Protein AF-0000000075466698 (afdb_homodimer)

Structure (mmCIF, N/CA/C/O backbone):
data_AF-0000000075466698-model_v1
#
loop_
_entity.id
_entity.type
_entity.pdbx_description
1 polymer 'N-acetyltransferase domain-containing protein'
#
loop_
_atom_site.group_PDB
_atom_site.id
_atom_site.type_symbol
_atom_site.label_atom_id
_atom_site.label_alt_id
_atom_site.label_comp_id
_atom_site.label_asym_id
_atom_site.label_entity_id
_atom_site.label_seq_id
_atom_site.pdbx_PDB_ins_code
_atom_site.Cartn_x
_atom_site.Cartn_y
_atom_site.Cartn_z
_atom_site.occupancy
_atom_site.B_iso_or_equiv
_atom_site.auth_seq_id
_atom_site.auth_comp_id
_atom_site.auth_asym_id
_atom_site.auth_atom_id
_atom_site.pdbx_PDB_model_num
ATOM 1 N N . MET A 1 1 ? -52 -37.5 3 1 27.62 1 MET A N 1
ATOM 2 C CA . MET A 1 1 ? -51.688 -36.156 2.5 1 27.62 1 MET A CA 1
ATOM 3 C C . MET A 1 1 ? -50.188 -36 2.248 1 27.62 1 MET A C 1
ATOM 5 O O . MET A 1 1 ? -49.375 -36.219 3.148 1 27.62 1 MET A O 1
ATOM 9 N N . PRO A 1 2 ? -49.656 -36.094 1.039 1 24.75 2 PRO A N 1
ATOM 10 C CA . PRO A 1 2 ? -48.188 -36.125 0.781 1 24.75 2 PRO A CA 1
ATOM 11 C C . PRO A 1 2 ? -47.5 -34.812 1.144 1 24.75 2 PRO A C 1
ATOM 13 O O . PRO A 1 2 ? -48.125 -33.75 1.035 1 24.75 2 PRO A O 1
ATOM 16 N N . ALA A 1 3 ? -46.719 -34.844 2.221 1 29.7 3 ALA A N 1
ATOM 17 C CA . ALA A 1 3 ? -45.875 -33.719 2.605 1 29.7 3 ALA A CA 1
ATOM 18 C C . ALA A 1 3 ? -45.188 -33.094 1.387 1 29.7 3 ALA A C 1
ATOM 20 O O . ALA A 1 3 ? -44.531 -33.781 0.617 1 29.7 3 ALA A O 1
ATOM 21 N N . ARG A 1 4 ? -45.719 -31.984 0.893 1 31.55 4 ARG A N 1
ATOM 22 C CA . ARG A 1 4 ? -45.156 -31.156 -0.168 1 31.55 4 ARG A CA 1
ATOM 23 C C . ARG A 1 4 ? -43.656 -30.938 0.054 1 31.55 4 ARG A C 1
ATOM 25 O O . ARG A 1 4 ? -43.25 -30.438 1.105 1 31.55 4 ARG A O 1
ATOM 32 N N . THR A 1 5 ? -42.844 -31.656 -0.613 1 34.75 5 THR A N 1
ATOM 33 C CA . THR A 1 5 ? -41.375 -31.484 -0.668 1 34.75 5 THR A CA 1
ATOM 34 C C . THR A 1 5 ? -41.031 -30.016 -0.847 1 34.75 5 THR A C 1
ATOM 36 O O . THR A 1 5 ? -41.5 -29.359 -1.765 1 34.75 5 THR A O 1
ATOM 39 N N . THR A 1 6 ? -40.781 -29.281 0.218 1 36.53 6 THR A N 1
ATOM 40 C CA . THR A 1 6 ? -40.312 -27.906 0.229 1 36.53 6 THR A CA 1
ATOM 41 C C . THR A 1 6 ? -39.344 -27.656 -0.916 1 36.53 6 THR A C 1
ATOM 43 O O . THR A 1 6 ? -38.406 -28.438 -1.12 1 36.53 6 THR A O 1
ATOM 46 N N . PRO A 1 7 ? -39.656 -26.891 -1.957 1 37.06 7 PRO A N 1
ATOM 47 C CA . PRO A 1 7 ? -38.75 -26.516 -3.033 1 37.06 7 PRO A CA 1
ATOM 48 C C . PRO A 1 7 ? -37.344 -26.125 -2.52 1 37.06 7 PRO A C 1
ATOM 50 O O . PRO A 1 7 ? -37.219 -25.5 -1.465 1 37.06 7 PRO A O 1
ATOM 53 N N . ASN A 1 8 ? -36.406 -27.016 -2.652 1 37.88 8 ASN A N 1
ATOM 54 C CA . ASN A 1 8 ? -35 -26.719 -2.396 1 37.88 8 ASN A CA 1
ATOM 55 C C . ASN A 1 8 ? -34.625 -25.297 -2.77 1 37.88 8 ASN A C 1
ATOM 57 O O . ASN A 1 8 ? -34.844 -24.859 -3.906 1 37.88 8 ASN A O 1
ATOM 61 N N . ALA A 1 9 ? -34.688 -24.391 -2.008 1 48.5 9 ALA A N 1
ATOM 62 C CA . ALA A 1 9 ? -34.219 -23.031 -2.168 1 48.5 9 ALA A CA 1
ATOM 63 C C . ALA A 1 9 ? -33 -22.984 -3.123 1 48.5 9 ALA A C 1
ATOM 65 O O . ALA A 1 9 ? -31.922 -23.453 -2.787 1 48.5 9 ALA A O 1
ATOM 66 N N . HIS A 1 10 ? -33.094 -23.141 -4.461 1 55.94 10 HIS A N 1
ATOM 67 C CA . HIS A 1 10 ? -32.094 -23.297 -5.52 1 55.94 10 HIS A CA 1
ATOM 68 C C . HIS A 1 10 ? -31.016 -22.219 -5.438 1 55.94 10 HIS A C 1
ATOM 70 O O . HIS A 1 10 ? -31.328 -21.031 -5.391 1 55.94 10 HIS A O 1
ATOM 76 N N . SER A 1 11 ? -29.781 -22.5 -5.023 1 69.69 11 SER A N 1
ATOM 77 C CA . SER A 1 11 ? -28.594 -21.672 -5.09 1 69.69 11 SER A CA 1
ATOM 78 C C . SER A 1 11 ? -28.328 -21.203 -6.512 1 69.69 11 SER A C 1
ATOM 80 O O . SER A 1 11 ? -28.469 -21.969 -7.465 1 69.69 11 SER A O 1
ATOM 82 N N . SER A 1 12 ? -28.469 -19.891 -6.68 1 84.69 12 SER A N 1
ATOM 83 C CA . SER A 1 12 ? -28.156 -19.297 -7.973 1 84.69 12 SER A CA 1
ATOM 84 C C . SER A 1 12 ? -26.719 -18.797 -8.016 1 84.69 12 SER A C 1
ATOM 86 O O . SER A 1 12 ? -26.141 -18.453 -6.984 1 84.69 12 SER A O 1
ATOM 88 N N . SER A 1 13 ? -26.047 -19.109 -9.148 1 89.44 13 SER A N 1
ATOM 89 C CA . SER A 1 13 ? -24.688 -18.594 -9.344 1 89.44 13 SER A CA 1
ATOM 90 C C . SER A 1 13 ? -24.641 -17.562 -10.461 1 89.44 13 SER A C 1
ATOM 92 O O . SER A 1 13 ? -25.406 -17.656 -11.43 1 89.44 13 SER A O 1
ATOM 94 N N . VAL A 1 14 ? -23.875 -16.578 -10.258 1 91.19 14 VAL A N 1
ATOM 95 C CA . VAL A 1 14 ? -23.703 -15.531 -11.258 1 91.19 14 VAL A CA 1
ATOM 96 C C . VAL A 1 14 ? -22.219 -15.25 -11.469 1 91.19 14 VAL A C 1
ATOM 98 O O . VAL A 1 14 ? -21.422 -15.352 -10.539 1 91.19 14 VAL A O 1
ATOM 101 N N . ILE A 1 15 ? -21.906 -14.938 -12.758 1 96.25 15 ILE A N 1
ATOM 102 C CA . ILE A 1 15 ? -20.547 -14.539 -13.094 1 96.25 15 ILE A CA 1
ATOM 103 C C . ILE A 1 15 ? -20.516 -13.055 -13.438 1 96.25 15 ILE A C 1
ATOM 105 O O . ILE A 1 15 ? -21.406 -12.547 -14.125 1 96.25 15 ILE A O 1
ATOM 109 N N . MET A 1 16 ? -19.562 -12.398 -12.898 1 96.06 16 MET A N 1
ATOM 110 C CA . MET A 1 16 ? -19.328 -11 -13.242 1 96.06 16 MET A CA 1
ATOM 111 C C . MET A 1 16 ? -17.984 -10.828 -13.938 1 96.06 16 MET A C 1
ATOM 113 O O . MET A 1 16 ? -16.984 -11.422 -13.523 1 96.06 16 MET A O 1
ATOM 117 N N . GLN A 1 17 ? -18.016 -10.055 -15.016 1 96.88 17 GLN A N 1
ATOM 118 C CA . GLN A 1 17 ? -16.797 -9.688 -15.719 1 96.88 17 GLN A CA 1
ATOM 119 C C . GLN A 1 17 ? -16.328 -8.281 -15.328 1 96.88 17 GLN A C 1
ATOM 121 O O . GLN A 1 17 ? -17.141 -7.344 -15.32 1 96.88 17 GLN A O 1
ATOM 126 N N . HIS A 1 18 ? -15.062 -8.203 -14.898 1 96.06 18 HIS A N 1
ATOM 127 C CA . HIS A 1 18 ? -14.461 -6.93 -14.523 1 96.06 18 HIS A CA 1
ATOM 128 C C . HIS A 1 18 ? -13.336 -6.547 -15.484 1 96.06 18 HIS A C 1
ATOM 130 O O . HIS A 1 18 ? -12.289 -7.199 -15.508 1 96.06 18 HIS A O 1
ATOM 136 N N . ASP A 1 19 ? -13.453 -5.434 -16.156 1 95.31 19 ASP A N 1
ATOM 137 C CA . ASP A 1 19 ? -12.477 -5.047 -17.172 1 95.31 19 ASP A CA 1
ATOM 138 C C . ASP A 1 19 ? -11.391 -4.152 -16.578 1 95.31 19 ASP A C 1
ATOM 140 O O . ASP A 1 19 ? -10.492 -3.709 -17.281 1 95.31 19 ASP A O 1
ATOM 144 N N . SER A 1 20 ? -11.484 -3.838 -15.289 1 94.75 20 SER A N 1
ATOM 145 C CA . SER A 1 20 ? -10.445 -3.098 -14.578 1 94.75 20 SER A CA 1
ATOM 146 C C . SER A 1 20 ? -10.172 -3.703 -13.203 1 94.75 20 SER A C 1
ATOM 148 O O . SER A 1 20 ? -11.07 -4.285 -12.594 1 94.75 20 SER A O 1
ATOM 150 N N . ALA A 1 21 ? -8.922 -3.52 -12.773 1 96.19 21 ALA A N 1
ATOM 151 C CA . ALA A 1 21 ? -8.555 -3.996 -11.438 1 96.19 21 ALA A CA 1
ATOM 152 C C . ALA A 1 21 ? -9.398 -3.316 -10.367 1 96.19 21 ALA A C 1
ATOM 154 O O . ALA A 1 21 ? -9.766 -3.943 -9.367 1 96.19 21 ALA A O 1
ATOM 155 N N . SER A 1 22 ? -9.711 -2.062 -10.586 1 93.5 22 SER A N 1
ATOM 156 C CA . SER A 1 22 ? -10.508 -1.309 -9.625 1 93.5 22 SER A CA 1
ATOM 157 C C . SER A 1 22 ? -11.898 -1.919 -9.453 1 93.5 22 SER A C 1
ATOM 159 O O . SER A 1 22 ? -12.367 -2.104 -8.328 1 93.5 22 SER A O 1
ATOM 161 N N . ASP A 1 23 ? -12.516 -2.244 -10.57 1 91.88 23 ASP A N 1
ATOM 162 C CA . ASP A 1 23 ? -13.844 -2.854 -10.531 1 91.88 23 ASP A CA 1
ATOM 163 C C . ASP A 1 23 ? -13.789 -4.227 -9.867 1 91.88 23 ASP A C 1
ATOM 165 O O . ASP A 1 23 ? -14.688 -4.59 -9.102 1 91.88 23 ASP A O 1
ATOM 169 N N . PHE A 1 24 ? -12.82 -4.949 -10.172 1 96.31 24 PHE A N 1
ATOM 170 C CA . PHE A 1 24 ? -12.633 -6.277 -9.602 1 96.31 24 PHE A CA 1
ATOM 171 C C . PHE A 1 24 ? -12.453 -6.191 -8.086 1 96.31 24 PHE A C 1
ATOM 173 O O . PHE A 1 24 ? -13.156 -6.879 -7.336 1 96.31 24 PHE A O 1
ATOM 180 N N . LEU A 1 25 ? -11.578 -5.309 -7.621 1 95.44 25 LEU A N 1
ATOM 181 C CA . LEU A 1 25 ? -11.25 -5.191 -6.207 1 95.44 25 LEU A CA 1
ATOM 182 C C . LEU A 1 25 ? -12.422 -4.613 -5.422 1 95.44 25 LEU A C 1
ATOM 184 O O . LEU A 1 25 ? -12.586 -4.914 -4.238 1 95.44 25 LEU A O 1
ATOM 188 N N . ALA A 1 26 ? -13.266 -3.855 -6.07 1 91.56 26 ALA A N 1
ATOM 189 C CA . ALA A 1 26 ? -14.414 -3.24 -5.414 1 91.56 26 ALA A CA 1
ATOM 190 C C . ALA A 1 26 ? -15.352 -4.301 -4.84 1 91.56 26 ALA A C 1
ATOM 192 O O . ALA A 1 26 ? -16.047 -4.055 -3.848 1 91.56 26 ALA A O 1
ATOM 193 N N . VAL A 1 27 ? -15.297 -5.512 -5.402 1 93.31 27 VAL A N 1
ATOM 194 C CA . VAL A 1 27 ? -16.25 -6.508 -4.93 1 93.31 27 VAL A CA 1
ATOM 195 C C . VAL A 1 27 ? -15.508 -7.684 -4.301 1 93.31 27 VAL A C 1
ATOM 197 O O . VAL A 1 27 ? -16.047 -8.375 -3.432 1 93.31 27 VAL A O 1
ATOM 200 N N . ALA A 1 28 ? -14.32 -7.898 -4.703 1 96.69 28 ALA A N 1
ATOM 201 C CA . ALA A 1 28 ? -13.664 -9.141 -4.312 1 96.69 28 ALA A CA 1
ATOM 202 C C . ALA A 1 28 ? -12.703 -8.914 -3.15 1 96.69 28 ALA A C 1
ATOM 204 O O . ALA A 1 28 ? -12.289 -9.867 -2.48 1 96.69 28 ALA A O 1
ATOM 205 N N . TYR A 1 29 ? -12.305 -7.684 -2.873 1 96.06 29 TYR A N 1
ATOM 206 C CA . TYR A 1 29 ? -11.18 -7.391 -1.998 1 96.06 29 TYR A CA 1
ATOM 207 C C . TYR A 1 29 ? -11.422 -7.938 -0.596 1 96.06 29 TYR A C 1
ATOM 209 O O . TYR A 1 29 ? -10.539 -8.57 -0.01 1 96.06 29 TYR A O 1
ATOM 217 N N . PRO A 1 30 ? -12.617 -7.754 -0.013 1 94.31 30 PRO A N 1
ATOM 218 C CA . PRO A 1 30 ? -12.797 -8.234 1.358 1 94.31 30 PRO A CA 1
ATOM 219 C C . PRO A 1 30 ? -12.516 -9.734 1.497 1 94.31 30 PRO A C 1
ATOM 221 O O . PRO A 1 30 ? -11.844 -10.156 2.438 1 94.31 30 PRO A O 1
ATOM 224 N N . THR A 1 31 ? -13.008 -10.492 0.522 1 96.12 31 THR A N 1
ATOM 225 C CA . THR A 1 31 ? -12.766 -11.93 0.558 1 96.12 31 THR A CA 1
ATOM 226 C C . THR A 1 31 ? -11.297 -12.242 0.323 1 96.12 31 THR A C 1
ATOM 228 O O . THR A 1 31 ? -10.711 -13.078 1.021 1 96.12 31 THR A O 1
ATOM 231 N N . LEU A 1 32 ? -10.719 -11.602 -0.66 1 97.31 32 LEU A N 1
ATOM 232 C CA . LEU A 1 32 ? -9.32 -11.836 -0.971 1 97.31 32 LEU A CA 1
ATOM 233 C C . LEU A 1 32 ? -8.43 -11.508 0.229 1 97.31 32 LEU A C 1
ATOM 235 O O . LEU A 1 32 ? -7.484 -12.242 0.522 1 97.31 32 LEU A O 1
ATOM 239 N N . ARG A 1 33 ? -8.727 -10.477 0.911 1 95 33 ARG A N 1
ATOM 240 C CA . ARG A 1 33 ? -7.949 -10.047 2.07 1 95 33 ARG A CA 1
ATOM 241 C C . ARG A 1 33 ? -8.008 -11.086 3.184 1 95 33 ARG A C 1
ATOM 243 O O . ARG A 1 33 ? -7.012 -11.336 3.857 1 95 33 ARG A O 1
ATOM 250 N N . ARG A 1 34 ? -9.164 -11.68 3.393 1 94.25 34 ARG A N 1
ATOM 251 C CA . ARG A 1 34 ? -9.328 -12.703 4.426 1 94.25 34 ARG A CA 1
ATOM 252 C C . ARG A 1 34 ? -8.469 -13.922 4.129 1 94.25 34 ARG A C 1
ATOM 254 O O . ARG A 1 34 ? -8.109 -14.68 5.035 1 94.25 34 ARG A O 1
ATOM 261 N N . HIS A 1 35 ? -8.219 -14.117 2.842 1 95.44 35 HIS A N 1
ATOM 262 C CA . HIS A 1 35 ? -7.398 -15.227 2.379 1 95.44 35 HIS A CA 1
ATOM 263 C C . HIS A 1 35 ? -6.152 -14.727 1.655 1 95.44 35 HIS A C 1
ATOM 265 O O . HIS A 1 35 ? -5.785 -15.258 0.604 1 95.44 35 HIS A O 1
ATOM 271 N N . GLU A 1 36 ? -5.547 -13.758 2.219 1 95.81 36 GLU A N 1
ATOM 272 C CA . GLU A 1 36 ? -4.562 -12.961 1.493 1 95.81 36 GLU A CA 1
ATOM 273 C C . GLU A 1 36 ? -3.385 -13.82 1.038 1 95.81 36 GLU A C 1
ATOM 275 O O . GLU A 1 36 ? -2.83 -13.602 -0.041 1 95.81 36 GLU A O 1
ATOM 280 N N . ALA A 1 37 ? -2.969 -14.836 1.789 1 96.44 37 ALA A N 1
ATOM 281 C CA . ALA A 1 37 ? -1.857 -15.703 1.394 1 96.44 37 ALA A CA 1
ATOM 282 C C . ALA A 1 37 ? -2.215 -16.531 0.162 1 96.44 37 ALA A C 1
ATOM 284 O O . ALA A 1 37 ? -1.521 -16.469 -0.856 1 96.44 37 ALA A O 1
ATOM 285 N N . SER A 1 38 ? -3.332 -17.219 0.234 1 95.25 38 SER A N 1
ATOM 286 C CA . SER A 1 38 ? -3.701 -18.094 -0.867 1 95.25 38 SER A CA 1
ATOM 287 C C . SER A 1 38 ? -4.156 -17.297 -2.086 1 95.25 38 SER A C 1
ATOM 289 O O . SER A 1 38 ? -3.99 -17.75 -3.223 1 95.25 38 SER A O 1
ATOM 291 N N . SER A 1 39 ? -4.746 -16.094 -1.839 1 97.25 39 SER A N 1
ATOM 292 C CA . SER A 1 39 ? -5.266 -15.297 -2.947 1 97.25 39 SER A CA 1
ATOM 293 C C . SER A 1 39 ? -4.176 -14.414 -3.549 1 97.25 39 SER A C 1
ATOM 295 O O . SER A 1 39 ? -4.43 -13.664 -4.492 1 97.25 39 SER A O 1
ATOM 297 N N . ASN A 1 40 ? -2.963 -14.523 -3.029 1 97.5 40 ASN A N 1
ATOM 298 C CA . ASN A 1 40 ? -1.868 -13.641 -3.424 1 97.5 40 ASN A CA 1
ATOM 299 C C . ASN A 1 40 ? -1.677 -13.625 -4.938 1 97.5 40 ASN A C 1
ATOM 301 O O . ASN A 1 40 ? -1.404 -12.578 -5.523 1 97.5 40 ASN A O 1
ATOM 305 N N . ILE A 1 41 ? -1.896 -14.719 -5.605 1 96.38 41 ILE A N 1
ATOM 306 C CA . ILE A 1 41 ? -1.625 -14.883 -7.031 1 96.38 41 ILE A CA 1
ATOM 307 C C . ILE A 1 41 ? -2.578 -14.008 -7.84 1 96.38 41 ILE A C 1
ATOM 309 O O . ILE A 1 41 ? -2.219 -13.516 -8.914 1 96.38 41 ILE A O 1
ATOM 313 N N . VAL A 1 42 ? -3.742 -13.797 -7.355 1 97.81 42 VAL A N 1
ATOM 314 C CA . VAL A 1 42 ? -4.703 -12.961 -8.07 1 97.81 42 VAL A CA 1
ATOM 315 C C . VAL A 1 42 ? -4.688 -11.547 -7.504 1 97.81 42 VAL A C 1
ATOM 317 O O . VAL A 1 42 ? -4.746 -10.57 -8.258 1 97.81 42 VAL A O 1
ATOM 320 N N . LEU A 1 43 ? -4.559 -11.438 -6.195 1 97.75 43 LEU A N 1
ATOM 321 C CA . LEU A 1 43 ? -4.66 -10.156 -5.508 1 97.75 43 LEU A CA 1
ATOM 322 C C . LEU A 1 43 ? -3.473 -9.266 -5.855 1 97.75 43 LEU A C 1
ATOM 324 O O . LEU A 1 43 ? -3.646 -8.078 -6.137 1 97.75 43 LEU A O 1
ATOM 328 N N . ALA A 1 44 ? -2.32 -9.805 -5.805 1 97 44 ALA A N 1
ATOM 329 C CA . ALA A 1 44 ? -1.126 -9.008 -6.07 1 97 44 ALA A CA 1
ATOM 330 C C . ALA A 1 44 ? -1.151 -8.43 -7.484 1 97 44 ALA A C 1
ATOM 332 O O . ALA A 1 44 ? -0.78 -7.277 -7.699 1 97 44 ALA A O 1
ATOM 333 N N . HIS A 1 45 ? -1.605 -9.195 -8.461 1 96.31 45 HIS A N 1
ATOM 334 C CA . HIS A 1 45 ? -1.663 -8.742 -9.844 1 96.31 45 HIS A CA 1
ATOM 335 C C . HIS A 1 45 ? -2.705 -7.645 -10.023 1 96.31 45 HIS A C 1
ATOM 337 O O . HIS A 1 45 ? -2.535 -6.746 -10.852 1 96.31 45 HIS A O 1
ATOM 343 N N . ALA A 1 46 ? -3.752 -7.766 -9.273 1 97.19 46 ALA A N 1
ATOM 344 C CA . ALA A 1 46 ? -4.77 -6.719 -9.328 1 97.19 46 ALA A CA 1
ATOM 345 C C . ALA A 1 46 ? -4.27 -5.43 -8.688 1 97.19 46 ALA A C 1
ATOM 347 O O . ALA A 1 46 ? -4.43 -4.344 -9.25 1 97.19 46 ALA A O 1
ATOM 348 N N . LEU A 1 47 ? -3.594 -5.539 -7.57 1 95.62 47 LEU A N 1
ATOM 349 C CA . LEU A 1 47 ? -3.137 -4.367 -6.832 1 95.62 47 LEU A CA 1
ATOM 350 C C . LEU A 1 47 ? -2.088 -3.6 -7.625 1 95.62 47 LEU A C 1
ATOM 352 O O . LEU A 1 47 ? -2.027 -2.369 -7.555 1 95.62 47 LEU A O 1
ATOM 356 N N . LYS A 1 48 ? -1.363 -4.281 -8.383 1 93.19 48 LYS A N 1
ATOM 357 C CA . LYS A 1 48 ? -0.328 -3.635 -9.188 1 93.19 48 LYS A CA 1
ATOM 358 C C . LYS A 1 48 ? -0.942 -2.703 -10.227 1 93.19 48 LYS A C 1
ATOM 360 O O . LYS A 1 48 ? -0.243 -1.877 -10.82 1 93.19 48 LYS A O 1
ATOM 365 N N . ARG A 1 49 ? -2.229 -2.809 -10.422 1 93.69 49 ARG A N 1
ATOM 366 C CA . ARG A 1 49 ? -2.861 -2.102 -11.531 1 93.69 49 ARG A CA 1
ATOM 367 C C . ARG A 1 49 ? -3.771 -0.99 -11.023 1 93.69 49 ARG A C 1
ATOM 369 O O . ARG A 1 49 ? -4.574 -0.442 -11.781 1 93.69 49 ARG A O 1
ATOM 376 N N . VAL A 1 50 ? -3.689 -0.713 -9.766 1 93.88 50 VAL A N 1
ATOM 377 C CA . VAL A 1 50 ? -4.453 0.396 -9.211 1 93.88 50 VAL A CA 1
ATOM 378 C C . VAL A 1 50 ? -3.502 1.423 -8.602 1 93.88 50 VAL A C 1
ATOM 380 O O . VAL A 1 50 ? -2.307 1.159 -8.445 1 93.88 50 VAL A O 1
ATOM 383 N N . SER A 1 51 ? -4.043 2.598 -8.328 1 91.75 51 SER A N 1
ATOM 384 C CA . SER A 1 51 ? -3.236 3.633 -7.691 1 91.75 51 SER A CA 1
ATOM 385 C C . SER A 1 51 ? -2.869 3.246 -6.262 1 91.75 51 SER A C 1
ATOM 387 O O . SER A 1 51 ? -3.516 2.387 -5.66 1 91.75 51 SER A O 1
ATOM 389 N N . THR A 1 52 ? -1.812 3.875 -5.809 1 91.31 52 THR A N 1
ATOM 390 C CA . THR A 1 52 ? -1.402 3.654 -4.426 1 91.31 52 THR A CA 1
ATOM 391 C C . THR A 1 52 ? -2.523 4.027 -3.461 1 91.31 52 THR A C 1
ATOM 393 O O . THR A 1 52 ? -2.746 3.342 -2.461 1 91.31 52 THR A O 1
ATOM 396 N N . GLU A 1 53 ? -3.211 5.059 -3.758 1 88.88 53 GLU A N 1
ATOM 397 C CA . GLU A 1 53 ? -4.328 5.469 -2.912 1 88.88 53 GLU A CA 1
ATOM 398 C C . GLU A 1 53 ? -5.406 4.387 -2.863 1 88.88 53 GLU A C 1
ATOM 400 O O . GLU A 1 53 ? -5.953 4.098 -1.797 1 88.88 53 GLU A O 1
ATOM 405 N N . ALA A 1 54 ? -5.594 3.848 -3.98 1 89.69 54 ALA A N 1
ATOM 406 C CA . ALA A 1 54 ? -6.578 2.771 -4.027 1 89.69 54 ALA A CA 1
ATOM 407 C C . ALA A 1 54 ? -6.105 1.555 -3.242 1 89.69 54 ALA A C 1
ATOM 409 O O . ALA A 1 54 ? -6.883 0.941 -2.506 1 89.69 54 ALA A O 1
ATOM 410 N N . ALA A 1 55 ? -4.898 1.259 -3.406 1 91 55 ALA A N 1
ATOM 411 C CA . ALA A 1 55 ? -4.34 0.066 -2.771 1 91 55 ALA A CA 1
ATOM 412 C C . ALA A 1 55 ? -4.258 0.237 -1.258 1 91 55 ALA A C 1
ATOM 414 O O . ALA A 1 55 ? -4.504 -0.71 -0.506 1 91 55 ALA A O 1
ATOM 415 N N . LEU A 1 56 ? -3.961 1.451 -0.798 1 88.94 56 LEU A N 1
ATOM 416 C CA . LEU A 1 56 ? -3.732 1.688 0.624 1 88.94 56 LEU A CA 1
ATOM 417 C C . LEU A 1 56 ? -5.008 2.164 1.308 1 88.94 56 LEU A C 1
ATOM 419 O O . LEU A 1 56 ? -5.043 2.32 2.529 1 88.94 56 LEU A O 1
ATOM 423 N N . SER A 1 57 ? -6.059 2.492 0.576 1 85.5 57 SER A N 1
ATOM 424 C CA . SER A 1 57 ? -7.301 2.982 1.166 1 85.5 57 SER A CA 1
ATOM 425 C C . SER A 1 57 ? -8.516 2.354 0.495 1 85.5 57 SER A C 1
ATOM 427 O O . SER A 1 57 ? -8.977 1.287 0.909 1 85.5 57 SER A O 1
ATOM 429 N N . GLY A 1 58 ? -8.812 2.725 -0.669 1 71.88 58 GLY A N 1
ATOM 430 C CA . GLY A 1 58 ? -10.047 2.4 -1.365 1 71.88 58 GLY A CA 1
ATOM 431 C C . GLY A 1 58 ? -10.406 0.928 -1.292 1 71.88 58 GLY A C 1
ATOM 432 O O . GLY A 1 58 ? -11.492 0.571 -0.833 1 71.88 58 GLY A O 1
ATOM 433 N N . ALA A 1 59 ? -9.508 0.178 -1.596 1 78.88 59 ALA A N 1
ATOM 434 C CA . ALA A 1 59 ? -9.766 -1.26 -1.594 1 78.88 59 ALA A CA 1
ATOM 435 C C . ALA A 1 59 ? -9.805 -1.807 -0.17 1 78.88 59 ALA A C 1
ATOM 437 O O . ALA A 1 59 ? -10.695 -2.592 0.173 1 78.88 59 ALA A O 1
ATOM 438 N N . GLN A 1 60 ? -8.992 -1.268 0.615 1 82.75 60 GLN A N 1
ATOM 439 C CA . GLN A 1 60 ? -8.867 -1.769 1.979 1 82.75 60 GLN A CA 1
ATOM 440 C C . GLN A 1 60 ? -10.094 -1.392 2.816 1 82.75 60 GLN A C 1
ATOM 442 O O . GLN A 1 60 ? -10.43 -2.086 3.775 1 82.75 60 GLN A O 1
ATOM 447 N N . PHE A 1 61 ? -10.734 -0.326 2.363 1 87.25 61 PHE A N 1
ATOM 448 C CA . PHE A 1 61 ? -11.828 0.182 3.182 1 87.25 61 PHE A CA 1
ATOM 449 C C . PHE A 1 61 ? -13.148 -0.467 2.783 1 87.25 61 PHE A C 1
ATOM 451 O O . PHE A 1 61 ? -14.172 -0.254 3.438 1 87.25 61 PHE A O 1
ATOM 458 N N . THR A 1 62 ? -13.102 -1.367 1.802 1 89.75 62 THR A N 1
ATOM 459 C CA . THR A 1 62 ? -14.328 -2.01 1.341 1 89.75 62 THR A CA 1
ATOM 460 C C . THR A 1 62 ? -14.773 -3.092 2.318 1 89.75 62 THR A C 1
ATOM 462 O O . THR A 1 62 ? -13.992 -3.979 2.67 1 89.75 62 THR A O 1
ATOM 465 N N . SER A 1 63 ? -15.992 -2.98 2.773 1 88.12 63 SER A N 1
ATOM 466 C CA . SER A 1 63 ? -16.562 -3.965 3.684 1 88.12 63 SER A CA 1
ATOM 467 C C . SER A 1 63 ? -17.469 -4.945 2.938 1 88.12 63 SER A C 1
ATOM 469 O O . SER A 1 63 ? -17.781 -4.742 1.764 1 88.12 63 SER A O 1
ATOM 471 N N . ASP A 1 64 ? -17.859 -5.977 3.656 1 88.44 64 ASP A N 1
ATOM 472 C CA . ASP A 1 64 ? -18.812 -6.922 3.076 1 88.44 64 ASP A CA 1
ATOM 473 C C . ASP A 1 64 ? -20.141 -6.242 2.76 1 88.44 64 ASP A C 1
ATOM 475 O O . ASP A 1 64 ? -20.781 -6.57 1.766 1 88.44 64 ASP A O 1
ATOM 479 N N . ALA A 1 65 ? -20.469 -5.301 3.621 1 85.75 65 ALA A N 1
ATOM 480 C CA . ALA A 1 65 ? -21.719 -4.559 3.391 1 85.75 65 ALA A CA 1
ATOM 481 C C . ALA A 1 65 ? -21.625 -3.73 2.113 1 85.75 65 ALA A C 1
ATOM 483 O O . ALA A 1 65 ? -22.609 -3.613 1.375 1 85.75 65 ALA A O 1
ATOM 484 N N . ASP A 1 66 ? -20.484 -3.168 1.87 1 87.25 66 ASP A N 1
ATOM 485 C CA . ASP A 1 66 ? -20.281 -2.418 0.635 1 87.25 66 ASP A CA 1
ATOM 486 C C . ASP A 1 66 ? -20.422 -3.322 -0.587 1 87.25 66 ASP A C 1
ATOM 488 O O . ASP A 1 66 ? -20.984 -2.92 -1.601 1 87.25 66 ASP A O 1
ATOM 492 N N . VAL A 1 67 ? -19.891 -4.527 -0.476 1 89.12 67 VAL A N 1
ATOM 493 C CA . VAL A 1 67 ? -19.938 -5.492 -1.572 1 89.12 67 VAL A CA 1
ATOM 494 C C . VAL A 1 67 ? -21.391 -5.883 -1.855 1 89.12 67 VAL A C 1
ATOM 496 O O . VAL A 1 67 ? -21.812 -5.918 -3.014 1 89.12 67 VAL A O 1
ATOM 499 N N . ASP A 1 68 ? -22.094 -6.086 -0.801 1 87.31 68 ASP A N 1
ATOM 500 C CA . ASP A 1 68 ? -23.5 -6.449 -0.947 1 87.31 68 ASP A CA 1
ATOM 501 C C . ASP A 1 68 ? -24.266 -5.355 -1.677 1 87.31 68 ASP A C 1
ATOM 503 O O . ASP A 1 68 ? -25.047 -5.641 -2.59 1 87.31 68 ASP A O 1
ATOM 507 N N . ALA A 1 69 ? -24.016 -4.199 -1.233 1 82.88 69 ALA A N 1
ATOM 508 C CA . ALA A 1 69 ? -24.688 -3.064 -1.862 1 82.88 69 ALA A CA 1
ATOM 509 C C . ALA A 1 69 ? -24.297 -2.945 -3.334 1 82.88 69 ALA A C 1
ATOM 511 O O . ALA A 1 69 ? -25.141 -2.652 -4.184 1 82.88 69 ALA A O 1
ATOM 512 N N . CYS A 1 70 ? -23.078 -3.207 -3.604 1 82.75 70 CYS A N 1
ATOM 513 C CA . CYS A 1 70 ? -22.578 -3.135 -4.973 1 82.75 70 CYS A CA 1
ATOM 514 C C . CYS A 1 70 ? -23.219 -4.219 -5.84 1 82.75 70 CYS A C 1
ATOM 516 O O . CYS A 1 70 ? -23.641 -3.945 -6.961 1 82.75 70 CYS A O 1
ATOM 518 N N . LEU A 1 71 ? -23.266 -5.383 -5.309 1 84.31 71 LEU A N 1
ATOM 519 C CA . LEU A 1 71 ? -23.812 -6.516 -6.055 1 84.31 71 LEU A CA 1
ATOM 520 C C . LEU A 1 71 ? -25.297 -6.324 -6.332 1 84.31 71 LEU A C 1
ATOM 522 O O . LEU A 1 71 ? -25.797 -6.766 -7.367 1 84.31 71 LEU A O 1
ATOM 526 N N . GLU A 1 72 ? -25.938 -5.594 -5.414 1 79.38 72 GLU A N 1
ATOM 527 C CA . GLU A 1 72 ? -27.359 -5.316 -5.59 1 79.38 72 GLU A CA 1
ATOM 528 C C . GLU A 1 72 ? -27.594 -4.242 -6.656 1 79.38 72 GLU A C 1
ATOM 530 O O . GLU A 1 72 ? -28.625 -4.23 -7.32 1 79.38 72 GLU A O 1
ATOM 535 N N . ALA A 1 73 ? -26.578 -3.428 -6.789 1 76.38 73 ALA A N 1
ATOM 536 C CA . ALA A 1 73 ? -26.734 -2.273 -7.676 1 76.38 73 ALA A CA 1
ATOM 537 C C . ALA A 1 73 ? -26.125 -2.549 -9.047 1 76.38 73 ALA A C 1
ATOM 539 O O . ALA A 1 73 ? -26.188 -1.702 -9.938 1 76.38 73 ALA A O 1
ATOM 540 N N . VAL A 1 74 ? -25.531 -3.715 -9.227 1 74.81 74 VAL A N 1
ATOM 541 C CA . VAL A 1 74 ? -24.766 -3.984 -10.43 1 74.81 74 VAL A CA 1
ATOM 542 C C . VAL A 1 74 ? -25.703 -4.098 -11.633 1 74.81 74 VAL A C 1
ATOM 544 O O . VAL A 1 74 ? -26.781 -4.672 -11.531 1 74.81 74 VAL A O 1
ATOM 547 N N . ASP A 1 75 ? -25.172 -3.461 -12.602 1 70.5 75 ASP A N 1
ATOM 548 C CA . ASP A 1 75 ? -25.875 -3.48 -13.891 1 70.5 75 ASP A CA 1
ATOM 549 C C . ASP A 1 75 ? -25.938 -4.895 -14.461 1 70.5 75 ASP A C 1
ATOM 551 O O . ASP A 1 75 ? -24.969 -5.656 -14.344 1 70.5 75 ASP A O 1
ATOM 555 N N . ALA A 1 76 ? -26.984 -5.105 -15.164 1 70.5 76 ALA A N 1
ATOM 556 C CA . ALA A 1 76 ? -27.219 -6.395 -15.805 1 70.5 76 ALA A CA 1
ATOM 557 C C . ALA A 1 76 ? -26.109 -6.707 -16.812 1 70.5 76 ALA A C 1
ATOM 559 O O . ALA A 1 76 ? -25.781 -7.871 -17.047 1 70.5 76 ALA A O 1
ATOM 560 N N . SER A 1 77 ? -25.484 -5.625 -17.375 1 71.12 77 SER A N 1
ATOM 561 C CA . SER A 1 77 ? -24.469 -5.805 -18.406 1 71.12 77 SER A CA 1
ATOM 562 C C . SER A 1 77 ? -23.219 -6.48 -17.844 1 71.12 77 SER A C 1
ATOM 564 O O . SER A 1 77 ? -22.469 -7.117 -18.578 1 71.12 77 SER A O 1
ATOM 566 N N . SER A 1 78 ? -23.047 -6.324 -16.594 1 74.75 78 SER A N 1
ATOM 567 C CA . SER A 1 78 ? -21.891 -6.934 -15.969 1 74.75 78 SER A CA 1
ATOM 568 C C . SER A 1 78 ? -22.031 -8.453 -15.898 1 74.75 78 SER A C 1
ATOM 570 O O . SER A 1 78 ? -21.047 -9.156 -15.68 1 74.75 78 SER A O 1
ATOM 572 N N . PHE A 1 79 ? -23.109 -8.836 -16.281 1 85.81 79 PHE A N 1
ATOM 573 C CA . PHE A 1 79 ? -23.375 -10.266 -16.156 1 85.81 79 PHE A CA 1
ATOM 574 C C . PHE A 1 79 ? -23.328 -10.945 -17.516 1 85.81 79 PHE A C 1
ATOM 576 O O . PHE A 1 79 ? -23.25 -12.172 -17.594 1 85.81 79 PHE A O 1
ATOM 583 N N . ALA A 1 80 ? -23.297 -10.055 -18.562 1 90.94 80 ALA A N 1
ATOM 584 C CA . ALA A 1 80 ? -23.172 -10.602 -19.906 1 90.94 80 ALA A CA 1
ATOM 585 C C . ALA A 1 80 ? -21.719 -10.586 -20.375 1 90.94 80 ALA A C 1
ATOM 587 O O . ALA A 1 80 ? -21.062 -9.547 -20.312 1 90.94 80 ALA A O 1
ATOM 588 N N . PRO A 1 81 ? -21.281 -11.711 -20.828 1 95.25 81 PRO A N 1
ATOM 589 C CA . PRO A 1 81 ? -19.891 -11.742 -21.297 1 95.25 81 PRO A CA 1
ATOM 590 C C . PRO A 1 81 ? -19.656 -10.859 -22.516 1 95.25 81 PRO A C 1
ATOM 592 O O . PRO A 1 81 ? -20.562 -10.719 -23.359 1 95.25 81 PRO A O 1
ATOM 595 N N . HIS A 1 82 ? -18.531 -10.188 -22.562 1 95.12 82 HIS A N 1
ATOM 596 C CA . HIS A 1 82 ? -18.125 -9.414 -23.734 1 95.12 82 HIS A CA 1
ATOM 597 C C . HIS A 1 82 ? -16.641 -9.586 -24.016 1 95.12 82 HIS A C 1
ATOM 599 O O . HIS A 1 82 ? -15.859 -9.891 -23.109 1 95.12 82 HIS A O 1
ATOM 605 N N . ARG A 1 83 ? -16.359 -9.391 -25.203 1 95.38 83 ARG A N 1
ATOM 606 C CA . ARG A 1 83 ? -14.969 -9.547 -25.625 1 95.38 83 ARG A CA 1
ATOM 607 C C . ARG A 1 83 ? -14.109 -8.398 -25.109 1 95.38 83 ARG A C 1
ATOM 609 O O . ARG A 1 83 ? -14.555 -7.246 -25.094 1 95.38 83 ARG A O 1
ATOM 616 N N . THR A 1 84 ? -12.922 -8.734 -24.688 1 91.38 84 THR A N 1
ATOM 617 C CA . THR A 1 84 ? -11.969 -7.723 -24.234 1 91.38 84 THR A CA 1
ATOM 618 C C . THR A 1 84 ? -10.547 -8.109 -24.609 1 91.38 84 THR A C 1
ATOM 620 O O . THR A 1 84 ? -10.219 -9.297 -24.703 1 91.38 84 THR A O 1
ATOM 623 N N . SER A 1 85 ? -9.68 -7.145 -24.906 1 89.38 85 SER A N 1
ATOM 624 C CA . SER A 1 85 ? -8.281 -7.398 -25.266 1 89.38 85 SER A CA 1
ATOM 625 C C . SER A 1 85 ? -7.352 -7.082 -24.094 1 89.38 85 SER A C 1
ATOM 627 O O . SER A 1 85 ? -6.184 -7.473 -24.109 1 89.38 85 SER A O 1
ATOM 629 N N . GLY A 1 86 ? -7.812 -6.445 -23.094 1 92.25 86 GLY A N 1
ATOM 630 C CA . GLY A 1 86 ? -7 -6.098 -21.938 1 92.25 86 GLY A CA 1
ATOM 631 C C . GLY A 1 86 ? -7.152 -7.066 -20.781 1 92.25 86 GLY A C 1
ATOM 632 O O . GLY A 1 86 ? -7.797 -8.109 -20.922 1 92.25 86 GLY A O 1
ATOM 633 N N . ALA A 1 87 ? -6.422 -6.789 -19.734 1 96.19 87 ALA A N 1
ATOM 634 C CA . ALA A 1 87 ? -6.551 -7.59 -18.516 1 96.19 87 ALA A CA 1
ATOM 635 C C . ALA A 1 87 ? -7.977 -7.531 -17.969 1 96.19 87 ALA A C 1
ATOM 637 O O . ALA A 1 87 ? -8.617 -6.48 -18 1 96.19 87 ALA A O 1
ATOM 638 N N . PHE A 1 88 ? -8.461 -8.609 -17.516 1 97.69 88 PHE A N 1
ATOM 639 C CA . PHE A 1 88 ? -9.766 -8.633 -16.891 1 97.69 88 PHE A CA 1
ATOM 640 C C . PHE A 1 88 ? -9.852 -9.758 -15.859 1 97.69 88 PHE A C 1
ATOM 642 O O . PHE A 1 88 ? -8.938 -10.578 -15.758 1 97.69 88 PHE A O 1
ATOM 649 N N . TRP A 1 89 ? -10.898 -9.766 -15.062 1 98.12 89 TRP A N 1
ATOM 650 C CA . TRP A 1 89 ? -11.172 -10.758 -14.031 1 98.12 89 TRP A CA 1
ATOM 651 C C . TRP A 1 89 ? -12.617 -11.242 -14.109 1 98.12 89 TRP A C 1
ATOM 653 O O . TRP A 1 89 ? -13.516 -10.477 -14.477 1 98.12 89 TRP A O 1
ATOM 663 N N . LEU A 1 90 ? -12.797 -12.469 -13.828 1 98.31 90 LEU A N 1
ATOM 664 C CA . LEU A 1 90 ? -14.125 -13.031 -13.617 1 98.31 90 LEU A CA 1
ATOM 665 C C . LEU A 1 90 ? -14.312 -13.469 -12.172 1 98.31 90 LEU A C 1
ATOM 667 O O . LEU A 1 90 ? -13.414 -14.07 -11.578 1 98.31 90 LEU A O 1
ATOM 671 N N . THR A 1 91 ? -15.445 -13.07 -11.633 1 97.69 91 THR A N 1
ATOM 672 C CA . THR A 1 91 ? -15.82 -13.539 -10.305 1 97.69 91 THR A CA 1
ATOM 673 C C . THR A 1 91 ? -17.109 -14.344 -10.359 1 97.69 91 THR A C 1
ATOM 675 O O . THR A 1 91 ? -18.094 -13.906 -10.969 1 97.69 91 THR A O 1
ATOM 678 N N . LEU A 1 92 ? -17.062 -15.508 -9.805 1 97 92 LEU A N 1
ATOM 679 C CA . LEU A 1 92 ? -18.266 -16.328 -9.688 1 97 92 LEU A CA 1
ATOM 680 C C . LEU A 1 92 ? -18.828 -16.281 -8.266 1 97 92 LEU A C 1
ATOM 682 O O . LEU A 1 92 ? -18.109 -16.594 -7.305 1 97 92 LEU A O 1
ATOM 686 N N . TRP A 1 93 ? -20.062 -15.883 -8.227 1 94.69 93 TRP A N 1
ATOM 687 C CA . TRP A 1 93 ? -20.734 -15.711 -6.945 1 94.69 93 TRP A CA 1
ATOM 688 C C . TRP A 1 93 ? -21.906 -16.672 -6.812 1 94.69 93 TRP A C 1
ATOM 690 O O . TRP A 1 93 ? -22.625 -16.938 -7.785 1 94.69 93 TRP A O 1
ATOM 700 N N . SER A 1 94 ? -22.109 -17.188 -5.613 1 91.75 94 SER A N 1
ATOM 701 C CA . SER A 1 94 ? -23.297 -17.969 -5.309 1 91.75 94 SER A CA 1
ATOM 702 C C . SER A 1 94 ? -24.156 -17.281 -4.254 1 91.75 94 SER A C 1
ATOM 704 O O . SER A 1 94 ? -23.641 -16.562 -3.396 1 91.75 94 SER A O 1
ATOM 706 N N . SER A 1 95 ? -25.453 -17.344 -4.43 1 87.56 95 SER A N 1
ATOM 707 C CA . SER A 1 95 ? -26.375 -16.766 -3.459 1 87.56 95 SER A CA 1
ATOM 708 C C . SER A 1 95 ? -27.516 -17.734 -3.129 1 87.56 95 SER A C 1
ATOM 710 O O . SER A 1 95 ? -27.938 -18.516 -3.984 1 87.56 95 SER A O 1
ATOM 712 N N . SER A 1 96 ? -27.781 -17.812 -1.804 1 83.88 96 SER A N 1
ATOM 713 C CA . SER A 1 96 ? -28.969 -18.5 -1.311 1 83.88 96 SER A CA 1
ATOM 714 C C . SER A 1 96 ? -29.953 -17.531 -0.688 1 83.88 96 SER A C 1
ATOM 716 O O . SER A 1 96 ? -29.562 -16.453 -0.216 1 83.88 96 SER A O 1
ATOM 718 N N . PRO A 1 97 ? -31.266 -17.844 -0.813 1 79.81 97 PRO A N 1
ATOM 719 C CA . PRO A 1 97 ? -32.25 -16.922 -0.24 1 79.81 97 PRO A CA 1
ATOM 720 C C . PRO A 1 97 ? -31.938 -16.562 1.212 1 79.81 97 PRO A C 1
ATOM 722 O O . PRO A 1 97 ? -31.703 -17.438 2.035 1 79.81 97 PRO A O 1
ATOM 725 N N . GLY A 1 98 ? -31.844 -15.289 1.457 1 78.25 98 GLY A N 1
ATOM 726 C CA . GLY A 1 98 ? -31.672 -14.781 2.809 1 78.25 98 GLY A CA 1
ATOM 727 C C . GLY A 1 98 ? -30.219 -14.703 3.23 1 78.25 98 GLY A C 1
ATOM 728 O O . GLY A 1 98 ? -29.906 -14.266 4.34 1 78.25 98 GLY A O 1
ATOM 729 N N . CYS A 1 99 ? -29.328 -15.18 2.324 1 82 99 CYS A N 1
ATOM 730 C CA . CYS A 1 99 ? -27.906 -15.164 2.688 1 82 99 CYS A CA 1
ATOM 731 C C . CYS A 1 99 ? -27.141 -14.188 1.807 1 82 99 CYS A C 1
ATOM 733 O O . CYS A 1 99 ? -27.562 -13.875 0.693 1 82 99 CYS A O 1
ATOM 735 N N . GLN A 1 100 ? -26.078 -13.711 2.281 1 86.62 100 GLN A N 1
ATOM 736 C CA . GLN A 1 100 ? -25.172 -12.852 1.519 1 86.62 100 GLN A CA 1
ATOM 737 C C . GLN A 1 100 ? -24.438 -13.656 0.449 1 86.62 100 GLN A C 1
ATOM 739 O O . GLN A 1 100 ? -24.078 -14.812 0.666 1 86.62 100 GLN A O 1
ATOM 744 N N . PRO A 1 101 ? -24.281 -13.008 -0.666 1 90.06 101 PRO A N 1
ATOM 745 C CA . PRO A 1 101 ? -23.531 -13.695 -1.723 1 90.06 101 PRO A CA 1
ATOM 746 C C . PRO A 1 101 ? -22.125 -14.086 -1.287 1 90.06 101 PRO A C 1
ATOM 748 O O . PRO A 1 101 ? -21.5 -13.375 -0.491 1 90.06 101 PRO A O 1
ATOM 751 N N . THR A 1 102 ? -21.734 -15.195 -1.834 1 92.81 102 THR A N 1
ATOM 752 C CA . THR A 1 102 ? -20.406 -15.711 -1.51 1 92.81 102 THR A CA 1
ATOM 753 C C . THR A 1 102 ? -19.547 -15.805 -2.764 1 92.81 102 THR A C 1
ATOM 755 O O . THR A 1 102 ? -20 -16.297 -3.801 1 92.81 102 THR A O 1
ATOM 758 N N . LEU A 1 103 ? -18.344 -15.305 -2.695 1 96.25 103 LEU A N 1
ATOM 759 C CA . LEU A 1 103 ? -17.391 -15.438 -3.787 1 96.25 103 LEU A CA 1
ATOM 760 C C . LEU A 1 103 ? -16.828 -16.859 -3.84 1 96.25 103 LEU A C 1
ATOM 762 O O . LEU A 1 103 ? -16.156 -17.297 -2.904 1 96.25 103 LEU A O 1
ATOM 766 N N . ASP A 1 104 ? -17.047 -17.5 -4.953 1 95.69 104 ASP A N 1
ATOM 767 C CA . ASP A 1 104 ? -16.688 -18.906 -5.051 1 95.69 104 ASP A CA 1
ATOM 768 C C . ASP A 1 104 ? -15.352 -19.078 -5.766 1 95.69 104 ASP A C 1
ATOM 770 O O . ASP A 1 104 ? -14.508 -19.859 -5.328 1 95.69 104 ASP A O 1
ATOM 774 N N . ILE A 1 105 ? -15.258 -18.406 -6.906 1 97.25 105 ILE A N 1
ATOM 775 C CA . ILE A 1 105 ? -14.062 -18.594 -7.734 1 97.25 105 ILE A CA 1
ATOM 776 C C . ILE A 1 105 ? -13.68 -17.266 -8.383 1 97.25 105 ILE A C 1
ATOM 778 O O . ILE A 1 105 ? -14.555 -16.469 -8.742 1 97.25 105 ILE A O 1
ATOM 782 N N . VAL A 1 106 ? -12.43 -17.031 -8.5 1 98.56 106 VAL A N 1
ATOM 783 C CA . VAL A 1 106 ? -11.875 -15.922 -9.258 1 98.56 106 VAL A CA 1
ATOM 784 C C . VAL A 1 106 ? -11.008 -16.453 -10.398 1 98.56 106 VAL A C 1
ATOM 786 O O . VAL A 1 106 ? -10.211 -17.359 -10.203 1 98.56 106 VAL A O 1
ATOM 789 N N . LEU A 1 107 ? -11.242 -15.984 -11.578 1 98.62 107 LEU A N 1
ATOM 790 C CA . LEU A 1 107 ? -10.375 -16.188 -12.734 1 98.62 107 LEU A CA 1
ATOM 791 C C . LEU A 1 107 ? -9.711 -14.875 -13.148 1 98.62 107 LEU A C 1
ATOM 793 O O . LEU A 1 107 ? -10.391 -13.859 -13.312 1 98.62 107 LEU A O 1
ATOM 797 N N . ALA A 1 108 ? -8.398 -14.852 -13.297 1 98.56 108 ALA A N 1
ATOM 798 C CA . ALA A 1 108 ? -7.668 -13.664 -13.719 1 98.56 108 ALA A CA 1
ATOM 799 C C . ALA A 1 108 ? -6.98 -13.891 -15.062 1 98.56 108 ALA A C 1
ATOM 801 O O . ALA A 1 108 ? -6.242 -14.867 -15.234 1 98.56 108 ALA A O 1
ATOM 802 N N . CYS A 1 109 ? -7.266 -13.102 -15.984 1 97.69 109 CYS A N 1
ATOM 803 C CA . CYS A 1 109 ? -6.609 -13.031 -17.281 1 97.69 109 CYS A CA 1
ATOM 804 C C . CYS A 1 109 ? -5.793 -11.75 -17.406 1 97.69 109 CYS A C 1
ATOM 806 O O . CYS A 1 109 ? -6.328 -10.695 -17.766 1 97.69 109 CYS A O 1
ATOM 808 N N . VAL A 1 110 ? -4.465 -11.875 -17.125 1 96.5 110 VAL A N 1
ATOM 809 C CA . VAL A 1 110 ? -3.648 -10.672 -17 1 96.5 110 VAL A CA 1
ATOM 810 C C . VAL A 1 110 ? -2.348 -10.836 -17.781 1 96.5 110 VAL A C 1
ATOM 812 O O . VAL A 1 110 ? -2.068 -11.914 -18.312 1 96.5 110 VAL A O 1
ATOM 815 N N . ASP A 1 111 ? -1.668 -9.664 -17.938 1 91.88 111 ASP A N 1
ATOM 816 C CA . ASP A 1 111 ? -0.412 -9.633 -18.672 1 91.88 111 ASP A CA 1
ATOM 817 C C . ASP A 1 111 ? 0.641 -8.812 -17.938 1 91.88 111 ASP A C 1
ATOM 819 O O . ASP A 1 111 ? 0.377 -8.281 -16.859 1 91.88 111 ASP A O 1
ATOM 823 N N . TRP A 1 112 ? 1.834 -8.867 -18.344 1 85.81 112 TRP A N 1
ATOM 824 C CA . TRP A 1 112 ? 2.959 -8.062 -17.875 1 85.81 112 TRP A CA 1
ATOM 825 C C . TRP A 1 112 ? 3.789 -7.547 -19.047 1 85.81 112 TRP A C 1
ATOM 827 O O . TRP A 1 112 ? 3.377 -7.66 -20.203 1 85.81 112 TRP A O 1
ATOM 837 N N . THR A 1 113 ? 4.91 -6.969 -18.781 1 80.69 113 THR A N 1
ATOM 838 C CA . THR A 1 113 ? 5.758 -6.309 -19.766 1 80.69 113 THR A CA 1
ATOM 839 C C . THR A 1 113 ? 6.254 -7.305 -20.812 1 80.69 113 THR A C 1
ATOM 841 O O . THR A 1 113 ? 6.344 -6.977 -21.984 1 80.69 113 THR A O 1
ATOM 844 N N . LEU A 1 114 ? 6.449 -8.555 -20.406 1 80.62 114 LEU A N 1
ATOM 845 C CA . LEU A 1 114 ? 7.098 -9.5 -21.297 1 80.62 114 LEU A CA 1
ATOM 846 C C . LEU A 1 114 ? 6.074 -10.438 -21.938 1 80.62 114 LEU A C 1
ATOM 848 O O . LEU A 1 114 ? 6.438 -11.352 -22.672 1 80.62 114 LEU A O 1
ATOM 852 N N . GLY A 1 115 ? 4.75 -10.219 -21.594 1 86.38 115 GLY A N 1
ATOM 853 C CA . GLY A 1 115 ? 3.746 -11.047 -22.25 1 86.38 115 GLY A CA 1
ATOM 854 C C . GLY A 1 115 ? 2.578 -11.391 -21.344 1 86.38 115 GLY A C 1
ATOM 855 O O . GLY A 1 115 ? 2.408 -10.781 -20.281 1 86.38 115 GLY A O 1
ATOM 856 N N . ASN A 1 116 ? 1.834 -12.352 -21.859 1 90.19 116 ASN A N 1
ATOM 857 C CA . ASN A 1 116 ? 0.641 -12.781 -21.141 1 90.19 116 ASN A CA 1
ATOM 858 C C . ASN A 1 116 ? 0.984 -13.758 -20.031 1 90.19 116 ASN A C 1
ATOM 860 O O . ASN A 1 116 ? 1.866 -14.609 -20.188 1 90.19 116 ASN A O 1
ATOM 864 N N . TYR A 1 117 ? 0.315 -13.656 -18.953 1 92.75 117 TYR A N 1
ATOM 865 C CA . TYR A 1 117 ? 0.37 -14.688 -17.922 1 92.75 117 TYR A CA 1
ATOM 866 C C . TYR A 1 117 ? -0.602 -15.82 -18.234 1 92.75 117 TYR A C 1
ATOM 868 O O . TYR A 1 117 ? -1.509 -15.664 -19.047 1 92.75 117 TYR A O 1
ATOM 876 N N . PRO A 1 118 ? -0.371 -17 -17.562 1 93.81 118 PRO A N 1
ATOM 877 C CA . PRO A 1 118 ? -1.449 -17.984 -17.578 1 93.81 118 PRO A CA 1
ATOM 878 C C . PRO A 1 118 ? -2.754 -17.453 -17 1 93.81 118 PRO A C 1
ATOM 880 O O . PRO A 1 118 ? -2.768 -16.375 -16.391 1 93.81 118 PRO A O 1
ATOM 883 N N . ILE A 1 119 ? -3.785 -18.172 -17.344 1 96.75 119 ILE A N 1
ATOM 884 C CA . ILE A 1 119 ? -5.008 -17.906 -16.594 1 96.75 119 ILE A CA 1
ATOM 885 C C . ILE A 1 119 ? -4.828 -18.359 -15.148 1 96.75 119 ILE A C 1
ATOM 887 O O . ILE A 1 119 ? -4.43 -19.5 -14.891 1 96.75 119 ILE A O 1
ATOM 891 N N . PHE A 1 120 ? -5.055 -17.469 -14.273 1 97.88 120 PHE A N 1
ATOM 892 C CA . PHE A 1 120 ? -4.984 -17.844 -12.867 1 97.88 120 PHE A CA 1
ATOM 893 C C . PHE A 1 120 ? -6.371 -18.156 -12.32 1 97.88 120 PHE A C 1
ATOM 895 O O . PHE A 1 120 ? -7.32 -17.406 -12.539 1 97.88 120 PHE A O 1
ATOM 902 N N . LEU A 1 121 ? -6.496 -19.266 -11.609 1 97.44 121 LEU A N 1
ATOM 903 C CA . LEU A 1 121 ? -7.723 -19.656 -10.93 1 97.44 121 LEU A CA 1
ATOM 904 C C . LEU A 1 121 ? -7.512 -19.703 -9.414 1 97.44 121 LEU A C 1
ATOM 906 O O . LEU A 1 121 ? -6.52 -20.266 -8.945 1 97.44 121 LEU A O 1
ATOM 910 N N . TRP A 1 122 ? -8.453 -19.125 -8.719 1 97.38 122 TRP A N 1
ATOM 911 C CA . TRP A 1 122 ? -8.367 -19.141 -7.262 1 97.38 122 TRP A CA 1
ATOM 912 C C . TRP A 1 122 ? -9.742 -19.312 -6.633 1 97.38 122 TRP A C 1
ATOM 914 O O . TRP A 1 122 ? -10.734 -18.781 -7.156 1 97.38 122 TRP A O 1
ATOM 924 N N . SER A 1 123 ? -9.805 -19.984 -5.512 1 96.31 123 SER A N 1
ATOM 925 C CA . SER A 1 123 ? -11.008 -20.141 -4.699 1 96.31 123 SER A CA 1
ATOM 926 C C . SER A 1 123 ? -10.688 -20.016 -3.213 1 96.31 123 SER A C 1
ATOM 928 O O . SER A 1 123 ? -9.648 -20.484 -2.752 1 96.31 123 SER A O 1
ATOM 930 N N . PRO A 1 124 ? -11.617 -19.359 -2.504 1 94.62 124 PRO A N 1
ATOM 931 C CA . PRO A 1 124 ? -11.43 -19.312 -1.052 1 94.62 124 PRO A CA 1
ATOM 932 C C . PRO A 1 124 ? -11.656 -20.672 -0.385 1 94.62 124 PRO A C 1
ATOM 934 O O . PRO A 1 124 ? -11.344 -20.844 0.796 1 94.62 124 PRO A O 1
ATOM 937 N N . LYS A 1 125 ? -12.18 -21.578 -1.111 1 88.69 125 LYS A N 1
ATOM 938 C CA . LYS A 1 125 ? -12.461 -22.891 -0.536 1 88.69 125 LYS A CA 1
ATOM 939 C C . LYS A 1 125 ? -11.18 -23.703 -0.344 1 88.69 125 LYS A C 1
ATOM 941 O O . LYS A 1 125 ? -10.289 -23.672 -1.193 1 88.69 125 LYS A O 1
ATOM 946 N N . LYS A 1 126 ? -11.203 -24.438 0.765 1 79.62 126 LYS A N 1
ATOM 947 C CA . LYS A 1 126 ? -10.062 -25.297 1.061 1 79.62 126 LYS A CA 1
ATOM 948 C C . LYS A 1 126 ? -10.125 -26.594 0.248 1 79.62 126 LYS A C 1
ATOM 950 O O . LYS A 1 126 ? -11.211 -27.078 -0.054 1 79.62 126 LYS A O 1
ATOM 955 N N . PRO A 1 127 ? -9.008 -27.078 -0.008 1 70.38 127 PRO A N 1
ATOM 956 C CA . PRO A 1 127 ? -8.969 -28.344 -0.757 1 70.38 127 PRO A CA 1
ATOM 957 C C . PRO A 1 12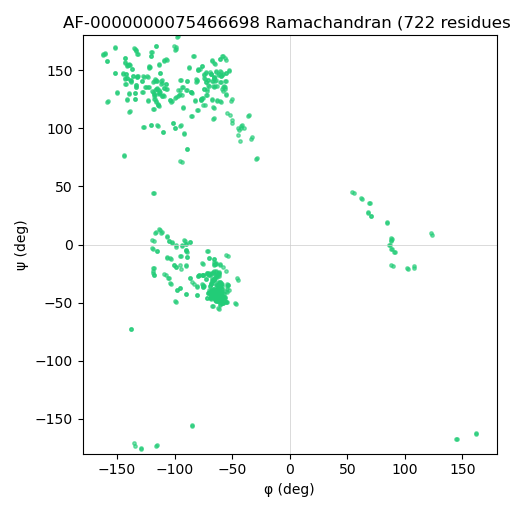7 ? -9.789 -29.438 -0.103 1 70.38 127 PRO A C 1
ATOM 959 O O . PRO A 1 127 ? -10.398 -30.266 -0.8 1 70.38 127 PRO A O 1
ATOM 962 N N . SER A 1 128 ? -9.773 -29.406 1.15 1 68.25 128 SER A N 1
ATOM 963 C CA . SER A 1 128 ? -10.469 -30.469 1.876 1 68.25 128 SER A CA 1
ATOM 964 C C . SER A 1 128 ? -11.977 -30.344 1.727 1 68.25 128 SER A C 1
ATOM 966 O O . SER A 1 128 ? -12.711 -31.312 1.935 1 68.25 128 SER A O 1
ATOM 968 N N . GLU A 1 129 ? -12.383 -29.25 1.521 1 66.19 129 GLU A N 1
ATOM 969 C CA . GLU A 1 129 ? -13.812 -28.969 1.396 1 66.19 129 GLU A CA 1
ATOM 970 C C . GLU A 1 129 ? -14.281 -29.125 -0.049 1 66.19 129 GLU A C 1
ATOM 972 O O . GLU A 1 129 ? -15.477 -29.062 -0.329 1 66.19 129 GLU A O 1
ATOM 977 N N . ASN A 1 130 ? -13.258 -29.344 -0.822 1 60.97 130 ASN A N 1
ATOM 978 C CA . ASN A 1 130 ? -13.477 -29.266 -2.262 1 60.97 130 ASN A CA 1
ATOM 979 C C . ASN A 1 130 ? -13.844 -30.625 -2.855 1 60.97 130 ASN A C 1
ATOM 981 O O . ASN A 1 130 ? -13.031 -31.547 -2.861 1 60.97 130 ASN A O 1
ATOM 985 N N . SER A 1 131 ? -15.188 -30.703 -2.922 1 70 131 SER A N 1
ATOM 986 C CA . SER A 1 131 ? -15.609 -31.891 -3.656 1 70 131 SER A CA 1
ATOM 987 C C . SER A 1 131 ? -15.727 -31.609 -5.148 1 70 131 SER A C 1
ATOM 989 O O . SER A 1 131 ? -15.961 -30.469 -5.551 1 70 131 SER A O 1
ATOM 991 N N . SER A 1 132 ? -15.312 -32.562 -5.91 1 77.25 132 SER A N 1
ATOM 992 C CA . SER A 1 132 ? -15.461 -32.5 -7.359 1 77.25 132 SER A CA 1
ATOM 993 C C . SER A 1 132 ? -16.859 -32.031 -7.754 1 77.25 132 SER A C 1
ATOM 995 O O . SER A 1 132 ? -17.031 -31.281 -8.711 1 77.25 132 SER A O 1
ATOM 997 N N . SER A 1 133 ? -17.781 -32.344 -6.93 1 84.06 133 SER A N 1
ATOM 998 C CA . SER A 1 133 ? -19.172 -32.031 -7.262 1 84.06 133 SER A CA 1
ATOM 999 C C . SER A 1 133 ? -19.438 -30.531 -7.078 1 84.06 133 SER A C 1
ATOM 1001 O O . SER A 1 133 ? -20.297 -29.969 -7.758 1 84.06 133 SER A O 1
ATOM 1003 N N . TRP A 1 134 ? -18.672 -30 -6.227 1 86.81 134 TRP A N 1
ATOM 1004 C CA . TRP A 1 134 ? -18.859 -28.562 -5.984 1 86.81 134 TRP A CA 1
ATOM 1005 C C . TRP A 1 134 ? -18.172 -27.75 -7.07 1 86.81 134 TRP A C 1
ATOM 1007 O O . TRP A 1 134 ? -18.766 -26.781 -7.59 1 86.81 134 TRP A O 1
ATOM 1017 N N . PHE A 1 135 ? -17.047 -28.141 -7.605 1 87.88 135 PHE A N 1
ATOM 1018 C CA . PHE A 1 135 ? -16.234 -27.359 -8.539 1 87.88 135 PHE A CA 1
ATOM 1019 C C . PHE A 1 135 ? -16.734 -27.531 -9.961 1 87.88 135 PHE A C 1
ATOM 1021 O O . PHE A 1 135 ? -16.719 -26.578 -10.742 1 87.88 135 PHE A O 1
ATOM 1028 N N . GLN A 1 136 ? -17.25 -28.656 -10.258 1 92.25 136 GLN A N 1
ATOM 1029 C CA . GLN A 1 136 ? -17.484 -29 -11.656 1 92.25 136 GLN A CA 1
ATOM 1030 C C . GLN A 1 136 ? -18.484 -28.031 -12.297 1 92.25 136 GLN A C 1
ATOM 1032 O O . GLN A 1 136 ? -18.172 -27.375 -13.289 1 92.25 136 GLN A O 1
ATOM 1037 N N . PRO A 1 137 ? -19.688 -27.875 -11.703 1 93.19 137 PRO A N 1
ATOM 1038 C CA . PRO A 1 137 ? -20.625 -26.969 -12.352 1 93.19 137 PRO A CA 1
ATOM 1039 C C . PRO A 1 137 ? -20.141 -25.531 -12.391 1 93.19 137 PRO A C 1
ATOM 1041 O O . PRO A 1 137 ? -20.422 -24.797 -13.352 1 93.19 137 PRO A O 1
ATOM 1044 N N . ARG A 1 138 ? -19.469 -25.125 -11.43 1 94.12 138 ARG A N 1
ATOM 1045 C CA . ARG A 1 138 ? -18.984 -23.75 -11.344 1 94.12 138 ARG A CA 1
ATOM 1046 C C . ARG A 1 138 ? -17.875 -23.5 -12.359 1 94.12 138 ARG A C 1
ATOM 1048 O O . ARG A 1 138 ? -17.875 -22.469 -13.039 1 94.12 138 ARG A O 1
ATOM 1055 N N . ILE A 1 139 ? -17.016 -24.422 -12.5 1 95.81 139 ILE A N 1
ATOM 1056 C CA . ILE A 1 139 ? -15.906 -24.312 -13.438 1 95.81 139 ILE A CA 1
ATOM 1057 C C . ILE A 1 139 ? -16.438 -24.344 -14.867 1 95.81 139 ILE A C 1
ATOM 1059 O O . ILE A 1 139 ? -15.945 -23.609 -15.734 1 95.81 139 ILE A O 1
ATOM 1063 N N . GLU A 1 140 ? -17.406 -25.203 -15.078 1 96.62 140 GLU A N 1
ATOM 1064 C CA . GLU A 1 140 ? -18 -25.281 -16.406 1 96.62 140 GLU A CA 1
ATOM 1065 C C . GLU A 1 140 ? -18.625 -23.953 -16.812 1 96.62 140 GLU A C 1
ATOM 1067 O O . GLU A 1 140 ? -18.422 -23.469 -17.922 1 96.62 140 GLU A O 1
ATOM 1072 N N . GLN A 1 141 ? -19.312 -23.375 -15.859 1 96.31 141 GLN A N 1
ATOM 1073 C CA . GLN A 1 141 ? -19.922 -22.078 -16.094 1 96.31 141 GLN A CA 1
ATOM 1074 C C . GLN A 1 141 ? -18.859 -21.016 -16.391 1 96.31 141 GLN A C 1
ATOM 1076 O O . GLN A 1 141 ? -19 -20.219 -17.312 1 96.31 141 GLN A O 1
ATOM 1081 N N . LEU A 1 142 ? -17.844 -21.062 -15.664 1 97.31 142 LEU A N 1
ATOM 1082 C CA . LEU A 1 142 ? -16.766 -20.094 -15.797 1 97.31 142 LEU A CA 1
ATOM 1083 C C . LEU A 1 142 ? -16.047 -20.266 -17.125 1 97.31 142 LEU A C 1
ATOM 1085 O O . LEU A 1 142 ? -15.75 -19.266 -17.797 1 97.31 142 LEU A O 1
ATOM 1089 N N . ALA A 1 143 ? -15.773 -21.438 -17.484 1 97.69 143 ALA A N 1
ATOM 1090 C CA . ALA A 1 143 ? -15.094 -21.734 -18.75 1 97.69 143 ALA A CA 1
ATOM 1091 C C . ALA A 1 143 ? -15.945 -21.297 -19.938 1 97.69 143 ALA A C 1
ATOM 1093 O O . ALA A 1 143 ? -15.438 -20.703 -20.906 1 97.69 143 ALA A O 1
ATOM 1094 N N . ASP A 1 144 ? -17.234 -21.578 -19.875 1 97.5 144 ASP A N 1
ATOM 1095 C CA . ASP A 1 144 ? -18.141 -21.156 -20.938 1 97.5 144 ASP A CA 1
ATOM 1096 C C . ASP A 1 144 ? -18.172 -19.625 -21.062 1 97.5 144 ASP A C 1
ATOM 1098 O O . ASP A 1 144 ? -18.188 -19.094 -22.172 1 97.5 144 ASP A O 1
ATOM 1102 N N . TYR A 1 145 ? -18.203 -19.016 -19.906 1 97.81 145 TYR A N 1
ATOM 1103 C CA . TYR A 1 145 ? -18.156 -17.562 -19.891 1 97.81 145 TYR A CA 1
ATOM 1104 C C . TYR A 1 145 ? -16.875 -17.031 -20.516 1 97.81 145 TYR A C 1
ATOM 1106 O O . TYR A 1 145 ? -16.891 -16.141 -21.359 1 97.81 145 TYR A O 1
ATOM 1114 N N . LEU A 1 146 ? -15.742 -17.594 -20.141 1 97.88 146 LEU A N 1
ATOM 1115 C CA . LEU A 1 146 ? -14.43 -17.188 -20.625 1 97.88 146 LEU A CA 1
ATOM 1116 C C . LEU A 1 146 ? -14.328 -17.312 -22.141 1 97.88 146 LEU A C 1
ATOM 1118 O O . LEU A 1 146 ? -13.734 -16.453 -22.797 1 97.88 146 LEU A O 1
ATOM 1122 N N . ARG A 1 147 ? -14.938 -18.297 -22.688 1 96.69 147 ARG A N 1
ATOM 1123 C CA . ARG A 1 147 ? -14.906 -18.531 -24.125 1 96.69 147 ARG A CA 1
ATOM 1124 C C . ARG A 1 147 ? -15.539 -17.375 -24.875 1 96.69 147 ARG A C 1
ATOM 1126 O O . ARG A 1 147 ? -15.242 -17.156 -26.062 1 96.69 147 ARG A O 1
ATOM 1133 N N . GLN A 1 148 ? -16.391 -16.719 -24.156 1 96.88 148 GLN A N 1
ATOM 1134 C CA . GLN A 1 148 ? -17.062 -15.586 -24.781 1 96.88 148 GLN A CA 1
ATOM 1135 C C . GLN A 1 148 ? -16.25 -14.305 -24.578 1 96.88 148 GLN A C 1
ATOM 1137 O O . GLN A 1 148 ? -16.516 -13.289 -25.234 1 96.88 148 GLN A O 1
ATOM 1142 N N . CYS A 1 149 ? -15.25 -14.328 -23.734 1 97.06 149 CYS A N 1
ATOM 1143 C CA . CYS A 1 149 ? -14.469 -13.141 -23.422 1 97.06 149 CYS A CA 1
ATOM 1144 C C . CYS A 1 149 ? -13.211 -13.07 -24.281 1 97.06 149 CYS A C 1
ATOM 1146 O O . CYS A 1 149 ? -12.742 -11.984 -24.609 1 97.06 149 CYS A O 1
ATOM 1148 N N . VAL A 1 150 ? -12.602 -14.234 -24.531 1 95.56 150 VAL A N 1
ATOM 1149 C CA . VAL A 1 150 ? -11.336 -14.273 -25.266 1 95.56 150 VAL A CA 1
ATOM 1150 C C . VAL A 1 150 ? -11.297 -15.492 -26.172 1 95.56 150 VAL A C 1
ATOM 1152 O O . VAL A 1 150 ? -12.078 -16.438 -26 1 95.56 150 VAL A O 1
ATOM 1155 N N . GLY A 1 151 ? -10.406 -15.43 -27.172 1 92.44 151 GLY A N 1
ATOM 1156 C CA . GLY A 1 151 ? -10.148 -16.609 -27.969 1 92.44 151 GLY A CA 1
ATOM 1157 C C . GLY A 1 151 ? -9.438 -17.719 -27.219 1 92.44 151 GLY A C 1
ATOM 1158 O O . GLY A 1 151 ? -8.672 -17.438 -26.281 1 92.44 151 GLY A O 1
ATOM 1159 N N . PRO A 1 152 ? -9.766 -18.938 -27.594 1 91.06 152 PRO A N 1
ATOM 1160 C CA . PRO A 1 152 ? -9.172 -20.062 -26.859 1 91.06 152 PRO A CA 1
ATOM 1161 C C . PRO A 1 152 ? -7.645 -20.016 -26.844 1 91.06 152 PRO A C 1
ATOM 1163 O O . PRO A 1 152 ? -7.012 -20.562 -25.938 1 91.06 152 PRO A O 1
ATOM 1166 N N . GLU A 1 153 ? -7.016 -19.359 -27.766 1 90.31 153 GLU A N 1
ATOM 1167 C CA . GLU A 1 153 ? -5.562 -19.266 -27.859 1 90.31 153 GLU A CA 1
ATOM 1168 C C . GLU A 1 153 ? -4.992 -18.438 -26.703 1 90.31 153 GLU A C 1
ATOM 1170 O O . GLU A 1 153 ? -3.818 -18.578 -26.359 1 90.31 153 GLU A O 1
ATOM 1175 N N . ARG A 1 154 ? -5.793 -17.562 -26.172 1 93.38 154 ARG A N 1
ATOM 1176 C CA . ARG A 1 154 ? -5.359 -16.766 -25.031 1 93.38 154 ARG A CA 1
ATOM 1177 C C . ARG A 1 154 ? -5.133 -17.625 -23.797 1 93.38 154 ARG A C 1
ATOM 1179 O O . ARG A 1 154 ? -4.336 -17.281 -22.922 1 93.38 154 ARG A O 1
ATOM 1186 N N . VAL A 1 155 ? -5.801 -18.781 -23.812 1 94.69 155 VAL A N 1
ATOM 1187 C CA . VAL A 1 155 ? -5.691 -19.703 -22.688 1 94.69 155 VAL A CA 1
ATOM 1188 C C . VAL A 1 155 ? -4.613 -20.75 -22.984 1 94.69 155 VAL A C 1
ATOM 1190 O O . VAL A 1 155 ? -4.914 -21.938 -23.141 1 94.69 155 VAL A O 1
ATOM 1193 N N . PHE A 1 156 ? -3.387 -20.328 -22.953 1 92.5 156 PHE A N 1
ATOM 1194 C CA . PHE A 1 156 ? -2.299 -21.234 -23.281 1 92.5 156 PHE A CA 1
ATOM 1195 C C . PHE A 1 156 ? -1.973 -22.141 -22.109 1 92.5 156 PHE A C 1
ATOM 1197 O O . PHE A 1 156 ? -1.424 -23.234 -22.297 1 92.5 156 PHE A O 1
ATOM 1204 N N . SER A 1 157 ? -2.273 -21.672 -20.922 1 94.69 157 SER A N 1
ATOM 1205 C CA . SER A 1 157 ? -2.137 -22.484 -19.719 1 94.69 157 SER A CA 1
ATOM 1206 C C . SER A 1 157 ? -3 -21.938 -18.594 1 94.69 157 SER A C 1
ATOM 1208 O O . SER A 1 157 ? -3.479 -20.797 -18.656 1 94.69 157 SER A O 1
ATOM 1210 N N . ILE A 1 158 ? -3.289 -22.781 -17.688 1 96.62 158 ILE A N 1
ATOM 1211 C CA . ILE A 1 158 ? -4.062 -22.422 -16.5 1 96.62 158 ILE A CA 1
ATOM 1212 C C . ILE A 1 158 ? -3.295 -22.812 -15.242 1 96.62 158 ILE A C 1
ATOM 1214 O O . ILE A 1 158 ? -2.672 -23.891 -15.203 1 96.62 158 ILE A O 1
ATOM 1218 N N . PHE A 1 159 ? -3.27 -21.922 -14.258 1 96.75 159 PHE A N 1
ATOM 1219 C CA . PHE A 1 159 ? -2.551 -22.172 -13.016 1 96.75 159 PHE A CA 1
ATOM 1220 C C . PHE A 1 159 ? -3.459 -21.938 -11.812 1 96.75 159 PHE A C 1
ATOM 1222 O O . PHE A 1 159 ? -4.25 -21 -11.797 1 96.75 159 PHE A O 1
ATOM 1229 N N . GLY A 1 160 ? -3.348 -22.766 -10.812 1 96.25 160 GLY A N 1
ATOM 1230 C CA . GLY A 1 160 ? -4.094 -22.656 -9.57 1 96.25 160 GLY A CA 1
ATOM 1231 C C . GLY A 1 160 ? -4.105 -23.953 -8.773 1 96.25 160 GLY A C 1
ATOM 1232 O O . GLY A 1 160 ? -3.246 -24.812 -8.969 1 96.25 160 GLY A O 1
ATOM 1233 N N . MET A 1 161 ? -5.027 -24.031 -7.844 1 93.62 161 MET A N 1
ATOM 1234 C CA . MET A 1 161 ? -5.195 -25.266 -7.086 1 93.62 161 MET A CA 1
ATOM 1235 C C . MET A 1 161 ? -5.422 -26.453 -8.023 1 93.62 161 MET A C 1
ATOM 1237 O O . MET A 1 161 ? -6.184 -26.344 -8.984 1 93.62 161 MET A O 1
ATOM 1241 N N . THR A 1 162 ? -4.863 -27.5 -7.68 1 93.44 162 THR A N 1
ATOM 1242 C CA . THR A 1 162 ? -4.824 -28.656 -8.555 1 93.44 162 THR A CA 1
ATOM 1243 C C . THR A 1 162 ? -6.238 -29.094 -8.945 1 93.44 162 THR A C 1
ATOM 1245 O O . THR A 1 162 ? -6.52 -29.312 -10.125 1 93.44 162 THR A O 1
ATOM 1248 N N . SER A 1 163 ? -7.137 -29.156 -8.008 1 91.56 163 SER A N 1
ATOM 1249 C CA . SER A 1 163 ? -8.492 -29.609 -8.289 1 91.56 163 SER A CA 1
ATOM 1250 C C . SER A 1 163 ? -9.203 -28.656 -9.258 1 91.56 163 SER A C 1
ATOM 1252 O O . SER A 1 163 ? -9.898 -29.094 -10.172 1 91.56 163 SER A O 1
ATOM 1254 N N . LEU A 1 164 ? -9.008 -27.375 -9.086 1 93.81 164 LEU A N 1
ATOM 1255 C CA . LEU A 1 164 ? -9.594 -26.375 -9.977 1 93.81 164 LEU A CA 1
ATOM 1256 C C . LEU A 1 164 ? -9.031 -26.5 -11.383 1 93.81 164 LEU A C 1
ATOM 1258 O O . LEU A 1 164 ? -9.781 -26.516 -12.359 1 93.81 164 LEU A O 1
ATOM 1262 N N . VAL A 1 165 ? -7.75 -26.609 -11.461 1 96 165 VAL A N 1
ATOM 1263 C CA . VAL A 1 165 ? -7.031 -26.594 -12.727 1 96 165 VAL A CA 1
ATOM 1264 C C . VAL A 1 165 ? -7.395 -27.844 -13.539 1 96 165 VAL A C 1
ATOM 1266 O O . VAL A 1 165 ? -7.684 -27.75 -14.734 1 96 165 VAL A O 1
ATOM 1269 N N . LYS A 1 166 ? -7.465 -28.969 -12.898 1 95.12 166 LYS A N 1
ATOM 1270 C CA . LYS A 1 166 ? -7.797 -30.219 -13.586 1 95.12 166 LYS A CA 1
ATOM 1271 C C . LYS A 1 166 ? -9.227 -30.172 -14.125 1 95.12 166 LYS A C 1
ATOM 1273 O O . LYS A 1 166 ? -9.469 -30.562 -15.273 1 95.12 166 LYS A O 1
ATOM 1278 N N . THR A 1 167 ? -10.109 -29.75 -13.273 1 95.25 167 THR A N 1
ATOM 1279 C CA . THR A 1 167 ? -11.508 -29.641 -13.688 1 95.25 167 THR A CA 1
ATOM 1280 C C . THR A 1 167 ? -11.664 -28.688 -14.867 1 95.25 167 THR A C 1
ATOM 1282 O O . THR A 1 167 ? -12.328 -29.016 -15.852 1 95.25 167 THR A O 1
ATOM 1285 N N . PHE A 1 168 ? -11.023 -27.562 -14.789 1 97.38 168 PHE A N 1
ATOM 1286 C CA . PHE A 1 168 ? -11.094 -26.562 -15.844 1 97.38 168 PHE A CA 1
ATOM 1287 C C . PHE A 1 168 ? -10.484 -27.094 -17.141 1 97.38 168 PHE A C 1
ATOM 1289 O O . PHE A 1 168 ? -11.086 -26.984 -18.203 1 97.38 168 PHE A O 1
ATOM 1296 N N . ALA A 1 169 ? -9.297 -27.656 -17.047 1 97 169 ALA A N 1
ATOM 1297 C CA . ALA A 1 169 ? -8.57 -28.109 -18.219 1 97 169 ALA A CA 1
ATOM 1298 C C . ALA A 1 169 ? -9.359 -29.188 -18.953 1 97 169 ALA A C 1
ATOM 1300 O O . ALA A 1 169 ? -9.43 -29.188 -20.188 1 97 169 ALA A O 1
ATOM 1301 N N . ARG A 1 170 ? -9.93 -30.078 -18.219 1 96.5 170 ARG A N 1
ATOM 1302 C CA . ARG A 1 170 ? -10.727 -31.141 -18.828 1 96.5 170 ARG A CA 1
ATOM 1303 C C . ARG A 1 170 ? -11.914 -30.578 -19.594 1 96.5 170 ARG A C 1
ATOM 1305 O O . ARG A 1 170 ? -12.133 -30.922 -20.75 1 96.5 170 ARG A O 1
ATOM 1312 N N . TYR A 1 171 ? -12.594 -29.703 -18.938 1 97.31 171 TYR A N 1
ATOM 1313 C CA . TYR A 1 171 ? -13.773 -29.125 -19.578 1 97.31 171 TYR A CA 1
ATOM 1314 C C . TYR A 1 171 ? -13.375 -28.25 -20.75 1 97.31 171 TYR A C 1
ATOM 1316 O O . TYR A 1 171 ? -14 -28.281 -21.812 1 97.31 171 TYR A O 1
ATOM 1324 N N . TRP A 1 172 ? -12.367 -27.422 -20.578 1 97.31 172 TRP A N 1
ATOM 1325 C CA . TRP A 1 172 ? -11.883 -26.531 -21.625 1 97.31 172 TRP A CA 1
ATOM 1326 C C . TRP A 1 172 ? -11.5 -27.328 -22.875 1 97.31 172 TRP A C 1
ATOM 1328 O O . TRP A 1 172 ? -11.844 -26.938 -24 1 97.31 172 TRP A O 1
ATOM 1338 N N . SER A 1 173 ? -10.781 -28.406 -22.641 1 96.56 173 SER A N 1
ATOM 1339 C CA . SER A 1 173 ? -10.398 -29.266 -23.75 1 96.56 173 SER A CA 1
ATOM 1340 C C . SER A 1 173 ? -11.625 -29.828 -24.453 1 96.56 173 SER A C 1
ATOM 1342 O O . SER A 1 173 ? -11.672 -29.859 -25.688 1 96.56 173 SER A O 1
ATOM 1344 N N . GLN A 1 174 ? -12.578 -30.25 -23.703 1 96.94 174 GLN A N 1
ATOM 1345 C CA . GLN A 1 174 ? -13.805 -30.812 -24.25 1 96.94 174 GLN A CA 1
ATOM 1346 C C . GLN A 1 174 ? -14.531 -29.812 -25.141 1 96.94 174 GLN A C 1
ATOM 1348 O O . GLN A 1 174 ? -14.984 -30.156 -26.234 1 96.94 174 GLN A O 1
ATOM 1353 N N . VAL A 1 175 ? -14.57 -28.578 -24.75 1 96.62 175 VAL A N 1
ATOM 1354 C CA . VAL A 1 175 ? -15.445 -27.625 -25.422 1 96.62 175 VAL A CA 1
ATOM 1355 C C . VAL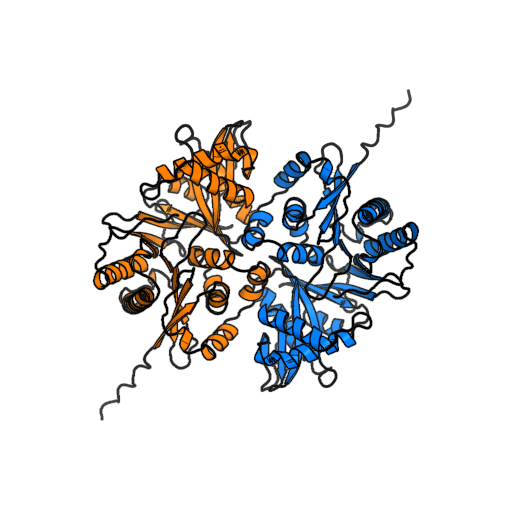 A 1 175 ? -14.672 -26.875 -26.5 1 96.62 175 VAL A C 1
ATOM 1357 O O . VAL A 1 175 ? -15.258 -26.328 -27.422 1 96.62 175 VAL A O 1
ATOM 1360 N N . THR A 1 176 ? -13.352 -26.812 -26.453 1 94.94 176 THR A N 1
ATOM 1361 C CA . THR A 1 176 ? -12.578 -26.031 -27.406 1 94.94 176 THR A CA 1
ATOM 1362 C C . THR A 1 176 ? -11.852 -26.938 -28.391 1 94.94 176 THR A C 1
ATOM 1364 O O . THR A 1 176 ? -11.422 -26.5 -29.453 1 94.94 176 THR A O 1
ATOM 1367 N N . GLY A 1 177 ? -11.57 -28.188 -27.922 1 94.5 177 GLY A N 1
ATOM 1368 C CA . GLY A 1 177 ? -10.82 -29.125 -28.75 1 94.5 177 GLY A CA 1
ATOM 1369 C C . GLY A 1 177 ? -9.328 -29.062 -28.531 1 94.5 177 GLY A C 1
ATOM 1370 O O . GLY A 1 177 ? -8.57 -29.875 -29.078 1 94.5 177 GLY A O 1
ATOM 1371 N N . PHE A 1 178 ? -8.852 -28.125 -27.75 1 94.44 178 PHE A N 1
ATOM 1372 C CA . PHE A 1 178 ? -7.426 -28.031 -27.453 1 94.44 178 PHE A CA 1
ATOM 1373 C C . PHE A 1 178 ? -7 -29.156 -26.516 1 94.44 178 PHE A C 1
ATOM 1375 O O . PHE A 1 178 ? -7.582 -29.328 -25.438 1 94.44 178 PHE A O 1
ATOM 1382 N N . ARG A 1 179 ? -6.008 -29.844 -26.875 1 95.69 179 ARG A N 1
ATOM 1383 C CA . ARG A 1 179 ? -5.527 -30.969 -26.078 1 95.69 179 ARG A CA 1
ATOM 1384 C C . ARG A 1 179 ? -4.656 -30.484 -24.922 1 95.69 179 ARG A C 1
ATOM 1386 O O . ARG A 1 179 ? -3.854 -29.562 -25.078 1 95.69 179 ARG A O 1
ATOM 1393 N N . ILE A 1 180 ? -4.82 -31.109 -23.844 1 95.94 180 ILE A N 1
ATOM 1394 C CA . ILE A 1 180 ? -4.004 -30.812 -22.672 1 95.94 180 ILE A CA 1
ATOM 1395 C C . ILE A 1 180 ? -2.602 -31.391 -22.859 1 95.94 180 ILE A C 1
ATOM 1397 O O . ILE A 1 180 ? -2.447 -32.531 -23.297 1 95.94 180 ILE A O 1
ATOM 1401 N N . GLU A 1 181 ? -1.587 -30.609 -22.562 1 92.81 181 GLU A N 1
ATOM 1402 C CA . GLU A 1 181 ? -0.224 -31.125 -22.547 1 92.81 181 GLU A CA 1
ATOM 1403 C C . GLU A 1 181 ? -0.087 -32.312 -21.594 1 92.81 181 GLU A C 1
ATOM 1405 O O . GLU A 1 181 ? -0.593 -32.25 -20.469 1 92.81 181 GLU A O 1
ATOM 1410 N N . PRO A 1 182 ? 0.548 -33.344 -22.031 1 90.88 182 PRO A N 1
ATOM 1411 C CA . PRO A 1 182 ? 0.666 -34.531 -21.188 1 90.88 182 PRO A CA 1
ATOM 1412 C C . PRO A 1 182 ? 1.413 -34.25 -19.875 1 90.88 182 PRO A C 1
ATOM 1414 O O . PRO A 1 182 ? 1.018 -34.75 -18.828 1 90.88 182 PRO A O 1
ATOM 1417 N N . GLU A 1 183 ? 2.506 -33.562 -19.984 1 90.56 183 GLU A N 1
ATOM 1418 C CA . GLU A 1 183 ? 3.256 -33.188 -18.781 1 90.56 183 GLU A CA 1
ATOM 1419 C C . GLU A 1 183 ? 2.852 -31.812 -18.281 1 90.56 183 GLU A C 1
ATOM 1421 O O . GLU A 1 183 ? 2.809 -30.859 -19.047 1 90.56 183 GLU A O 1
ATOM 1426 N N . PRO A 1 184 ? 2.545 -31.766 -17.016 1 92.5 184 PRO A N 1
ATOM 1427 C CA . PRO A 1 184 ? 2.248 -30.438 -16.484 1 92.5 184 PRO A CA 1
ATOM 1428 C C . PRO A 1 184 ? 3.418 -29.469 -16.641 1 92.5 184 PRO A C 1
ATOM 1430 O O . PRO A 1 184 ? 4.578 -29.875 -16.531 1 92.5 184 PRO A O 1
ATOM 1433 N N . PHE A 1 185 ? 3.059 -28.219 -16.891 1 89.62 185 PHE A N 1
ATOM 1434 C CA . PHE A 1 185 ? 4.09 -27.188 -16.938 1 89.62 185 PHE A CA 1
ATOM 1435 C C . PHE A 1 185 ? 4.699 -26.969 -15.562 1 89.62 185 PHE A C 1
ATOM 1437 O O . PHE A 1 185 ? 5.879 -26.625 -15.453 1 89.62 185 PHE A O 1
ATOM 1444 N N . TYR A 1 186 ? 3.908 -27.125 -14.602 1 91.31 186 TYR A N 1
ATOM 1445 C CA . TYR A 1 186 ? 4.359 -26.875 -13.234 1 91.31 186 TYR A CA 1
ATOM 1446 C C . TYR A 1 186 ? 3.475 -27.609 -12.234 1 91.31 186 TYR A C 1
ATOM 1448 O O . TYR A 1 186 ? 2.246 -27.516 -12.297 1 91.31 186 TYR A O 1
ATOM 1456 N N . ALA A 1 187 ? 3.979 -28.406 -11.438 1 93.75 187 ALA A N 1
ATOM 1457 C CA . ALA A 1 187 ? 3.365 -29.031 -10.266 1 93.75 187 ALA A CA 1
ATOM 1458 C C . ALA A 1 187 ? 4.109 -28.656 -8.984 1 93.75 187 ALA A C 1
ATOM 1460 O O . ALA A 1 187 ? 5.305 -28.922 -8.852 1 93.75 187 ALA A O 1
ATOM 1461 N N . ALA A 1 188 ? 3.371 -27.953 -8.117 1 94.81 188 ALA A N 1
ATOM 1462 C CA . ALA A 1 188 ? 4.113 -27.328 -7.023 1 94.81 188 ALA A CA 1
ATOM 1463 C C . ALA A 1 188 ? 3.314 -27.359 -5.723 1 94.81 188 ALA A C 1
ATOM 1465 O O . ALA A 1 188 ? 2.096 -27.562 -5.742 1 94.81 188 ALA A O 1
ATOM 1466 N N . TYR A 1 189 ? 4.047 -27.281 -4.633 1 93.69 189 TYR A N 1
ATOM 1467 C CA . TYR A 1 189 ? 3.461 -26.953 -3.34 1 93.69 189 TYR A CA 1
ATOM 1468 C C . TYR A 1 189 ? 3.354 -25.438 -3.164 1 93.69 189 TYR A C 1
ATOM 1470 O O . TYR A 1 189 ? 4.297 -24.703 -3.467 1 93.69 189 TYR A O 1
ATOM 1478 N N . PHE A 1 190 ? 2.211 -25.047 -2.787 1 95.69 190 PHE A N 1
ATOM 1479 C CA . PHE A 1 190 ? 2.109 -23.719 -2.193 1 95.69 190 PHE A CA 1
ATOM 1480 C C . PHE A 1 190 ? 2.496 -23.75 -0.719 1 95.69 190 PHE A C 1
ATOM 1482 O O . PHE A 1 190 ? 1.942 -24.531 0.055 1 95.69 190 PHE A O 1
ATOM 1489 N N . SER A 1 191 ? 3.457 -22.953 -0.308 1 96.69 191 SER A N 1
ATOM 1490 C CA . SER A 1 191 ? 3.943 -22.922 1.068 1 96.69 191 SER A CA 1
ATOM 1491 C C . SER A 1 191 ? 4.047 -21.5 1.6 1 96.69 191 SER A C 1
ATOM 1493 O O . SER A 1 191 ? 3.932 -20.547 0.837 1 96.69 191 SER A O 1
ATOM 1495 N N . PHE A 1 192 ? 4.152 -21.406 2.898 1 97.81 192 PHE A N 1
ATOM 1496 C CA . PHE A 1 192 ? 4.258 -20.094 3.537 1 97.81 192 PHE A CA 1
ATOM 1497 C C . PHE A 1 192 ? 5.238 -20.141 4.703 1 97.81 192 PHE A C 1
ATOM 1499 O O . PHE A 1 192 ? 5.527 -21.219 5.234 1 97.81 192 PHE A O 1
ATOM 1506 N N . CYS A 1 193 ? 5.805 -19.047 5.012 1 98.38 193 CYS A N 1
ATOM 1507 C CA . CYS A 1 193 ? 6.609 -18.812 6.203 1 98.38 193 CYS A CA 1
ATOM 1508 C C . CYS A 1 193 ? 6.125 -17.562 6.949 1 98.38 193 CYS A C 1
ATOM 1510 O O . CYS A 1 193 ? 5.805 -16.547 6.328 1 98.38 193 CYS A O 1
ATOM 1512 N N . ASN A 1 194 ? 5.914 -17.625 8.234 1 97.94 194 ASN A N 1
ATOM 1513 C CA . ASN A 1 194 ? 5.562 -16.5 9.078 1 97.94 194 ASN A CA 1
ATOM 1514 C C . ASN A 1 194 ? 6.469 -16.406 10.305 1 97.94 194 ASN A C 1
ATOM 1516 O O . ASN A 1 194 ? 7.438 -17.156 10.422 1 97.94 194 ASN A O 1
ATOM 1520 N N . VAL A 1 195 ? 6.195 -15.484 11.188 1 97.5 195 VAL A N 1
ATOM 1521 C CA . VAL A 1 195 ? 7.082 -15.188 12.305 1 97.5 195 VAL A CA 1
ATOM 1522 C C . VAL A 1 195 ? 7.172 -16.406 13.227 1 97.5 195 VAL A C 1
ATOM 1524 O O . VAL A 1 195 ? 8.18 -16.609 13.906 1 97.5 195 VAL A O 1
ATOM 1527 N N . ASN A 1 196 ? 6.176 -17.266 13.203 1 96.62 196 ASN A N 1
ATOM 1528 C CA . ASN A 1 196 ? 6.137 -18.422 14.102 1 96.62 196 ASN A CA 1
ATOM 1529 C C . ASN A 1 196 ? 6.883 -19.609 13.516 1 96.62 196 ASN A C 1
ATOM 1531 O O . ASN A 1 196 ? 7.387 -20.469 14.258 1 96.62 196 ASN A O 1
ATOM 1535 N N . THR A 1 197 ? 6.938 -19.703 12.203 1 97.06 197 THR A N 1
ATOM 1536 C CA . THR A 1 197 ? 7.543 -20.875 11.578 1 97.06 197 THR A CA 1
ATOM 1537 C C . THR A 1 197 ? 8.977 -20.578 11.156 1 97.06 197 THR A C 1
ATOM 1539 O O . THR A 1 197 ? 9.773 -21.5 10.953 1 97.06 197 THR A O 1
ATOM 1542 N N . PHE A 1 198 ? 9.328 -19.297 11.031 1 98.44 198 PHE A N 1
ATOM 1543 C CA . PHE A 1 198 ? 10.664 -18.891 10.594 1 98.44 198 PHE A CA 1
ATOM 1544 C C . PHE A 1 198 ? 11.734 -19.5 11.492 1 98.44 198 PHE A C 1
ATOM 1546 O O . PHE A 1 198 ? 11.586 -19.516 12.719 1 98.44 198 PHE A O 1
ATOM 1553 N N . ARG A 1 199 ? 12.766 -20 10.898 1 98.12 199 ARG A N 1
ATOM 1554 C CA . ARG A 1 199 ? 13.875 -20.594 11.633 1 98.12 199 ARG A CA 1
ATOM 1555 C C . ARG A 1 199 ? 15.156 -19.797 11.445 1 98.12 199 ARG A C 1
ATOM 1557 O O . ARG A 1 199 ? 15.82 -19.906 10.406 1 98.12 199 ARG A O 1
ATOM 1564 N N . PRO A 1 200 ? 15.516 -19.016 12.422 1 97 200 PRO A N 1
ATOM 1565 C CA . PRO A 1 200 ? 16.766 -18.266 12.312 1 97 200 PRO A CA 1
ATOM 1566 C C . PRO A 1 200 ? 18 -19.172 12.289 1 97 200 PRO A C 1
ATOM 1568 O O . PRO A 1 200 ? 17.906 -20.344 12.656 1 97 200 PRO A O 1
ATOM 1571 N N . SER A 1 201 ? 19.047 -18.703 11.742 1 96 201 SER A N 1
ATOM 1572 C CA . SER A 1 201 ? 20.344 -19.391 11.734 1 96 201 SER A CA 1
ATOM 1573 C C . SER A 1 201 ? 21.453 -18.5 12.266 1 96 201 SER A C 1
ATOM 1575 O O . SER A 1 201 ? 21.469 -17.297 12 1 96 201 SER A O 1
ATOM 1577 N N . ASN A 1 202 ? 22.375 -19.094 12.961 1 93.5 202 ASN A N 1
ATOM 1578 C CA . ASN A 1 202 ? 23.516 -18.344 13.484 1 93.5 202 ASN A CA 1
ATOM 1579 C C . ASN A 1 202 ? 24.797 -18.625 12.688 1 93.5 202 ASN A C 1
ATOM 1581 O O . ASN A 1 202 ? 25.875 -18.203 13.086 1 93.5 202 ASN A O 1
ATOM 1585 N N . VAL A 1 203 ? 24.641 -19.391 11.688 1 94.88 203 VAL A N 1
ATOM 1586 C CA . VAL A 1 203 ? 25.797 -19.641 10.836 1 94.88 203 VAL A CA 1
ATOM 1587 C C . VAL A 1 203 ? 26.266 -18.344 10.188 1 94.88 203 VAL A C 1
ATOM 1589 O O . VAL A 1 203 ? 25.484 -17.656 9.523 1 94.88 203 VAL A O 1
ATOM 1592 N N . PRO A 1 204 ? 27.453 -18 10.367 1 94.81 204 PRO A N 1
ATOM 1593 C CA . PRO A 1 204 ? 27.938 -16.734 9.805 1 94.81 204 PRO A CA 1
ATOM 1594 C C . PRO A 1 204 ? 28.141 -16.797 8.297 1 94.81 204 PRO A C 1
ATOM 1596 O O . PRO A 1 204 ? 28.547 -17.844 7.77 1 94.81 204 PRO A O 1
ATOM 1599 N N . LEU A 1 205 ? 27.906 -15.742 7.664 1 95.75 205 LEU A N 1
ATOM 1600 C CA . LEU A 1 205 ? 28.25 -15.602 6.254 1 95.75 205 LEU A CA 1
ATOM 1601 C C . LEU A 1 205 ? 29.766 -15.688 6.051 1 95.75 205 LEU A C 1
ATOM 1603 O O . LEU A 1 205 ? 30.531 -15.109 6.828 1 95.75 205 LEU A O 1
ATOM 1607 N N . PRO A 1 206 ? 30.219 -16.406 5.051 1 95 206 PRO A N 1
ATOM 1608 C CA . PRO A 1 206 ? 31.656 -16.422 4.785 1 95 206 PRO A CA 1
ATOM 1609 C C . PRO A 1 206 ? 32.25 -15.023 4.645 1 95 206 PRO A C 1
ATOM 1611 O O . PRO A 1 206 ? 31.578 -14.109 4.168 1 95 206 PRO A O 1
ATOM 1614 N N . THR A 1 207 ? 33.531 -14.898 5.012 1 94.5 207 THR A N 1
ATOM 1615 C CA . THR A 1 207 ? 34.188 -13.602 5.008 1 94.5 207 THR A CA 1
ATOM 1616 C C . THR A 1 207 ? 34.156 -12.984 3.611 1 94.5 207 THR A C 1
ATOM 1618 O O . THR A 1 207 ? 34.438 -13.664 2.619 1 94.5 207 THR A O 1
ATOM 1621 N N . GLY A 1 208 ? 33.812 -11.734 3.57 1 94.31 208 GLY A N 1
ATOM 1622 C CA . GLY A 1 208 ? 33.812 -11 2.316 1 94.31 208 GLY A CA 1
ATOM 1623 C C . GLY A 1 208 ? 32.5 -11.109 1.559 1 94.31 208 GLY A C 1
ATOM 1624 O O . GLY A 1 208 ? 32.281 -10.359 0.614 1 94.31 208 GLY A O 1
ATOM 1625 N N . HIS A 1 209 ? 31.719 -12.078 1.9 1 97.25 209 HIS A N 1
ATOM 1626 C CA . HIS A 1 209 ? 30.438 -12.25 1.224 1 97.25 209 HIS A CA 1
ATOM 1627 C C . HIS A 1 209 ? 29.391 -11.289 1.783 1 97.25 209 HIS A C 1
ATOM 1629 O O . HIS A 1 209 ? 29.5 -10.844 2.93 1 97.25 209 HIS A O 1
ATOM 1635 N N . ARG A 1 210 ? 28.422 -10.891 0.909 1 96.31 210 ARG A N 1
ATOM 1636 C CA . ARG A 1 210 ? 27.375 -9.961 1.312 1 96.31 210 ARG A CA 1
ATOM 1637 C C . ARG A 1 210 ? 26.016 -10.398 0.758 1 96.31 210 ARG A C 1
ATOM 1639 O O . ARG A 1 210 ? 25.938 -10.922 -0.355 1 96.31 210 ARG A O 1
ATOM 1646 N N . LEU A 1 211 ? 25.031 -10.25 1.565 1 97.44 211 LEU A N 1
ATOM 1647 C CA . LEU A 1 211 ? 23.641 -10.344 1.145 1 97.44 211 LEU A CA 1
ATOM 1648 C C . LEU A 1 211 ? 23.016 -8.961 1.04 1 97.44 211 LEU A C 1
ATOM 1650 O O . LEU A 1 211 ? 23 -8.203 2.014 1 97.44 211 LEU A O 1
ATOM 1654 N N . ARG A 1 212 ? 22.484 -8.664 -0.135 1 95.56 212 ARG A N 1
ATOM 1655 C CA . ARG A 1 212 ? 22 -7.297 -0.322 1 95.56 212 ARG A CA 1
ATOM 1656 C C . ARG A 1 212 ? 21.016 -7.223 -1.479 1 95.56 212 ARG A C 1
ATOM 1658 O O . ARG A 1 212 ? 20.938 -8.141 -2.301 1 95.56 212 ARG A O 1
ATOM 1665 N N . ARG A 1 213 ? 20.312 -6.164 -1.523 1 95.06 213 ARG A N 1
ATOM 1666 C CA . ARG A 1 213 ? 19.516 -5.879 -2.703 1 95.06 213 ARG A CA 1
ATOM 1667 C C . ARG A 1 213 ? 20.391 -5.559 -3.906 1 95.06 213 ARG A C 1
ATOM 1669 O O . ARG A 1 213 ? 21.453 -4.953 -3.76 1 95.06 213 ARG A O 1
ATOM 1676 N N . ALA A 1 214 ? 19.922 -5.938 -5.094 1 95.94 214 ALA A N 1
ATOM 1677 C CA . ALA A 1 214 ? 20.672 -5.668 -6.316 1 95.94 214 ALA A CA 1
ATOM 1678 C C . ALA A 1 214 ? 20.609 -4.188 -6.68 1 95.94 214 ALA A C 1
ATOM 1680 O O . ALA A 1 214 ? 19.641 -3.5 -6.367 1 95.94 214 ALA A O 1
ATOM 1681 N N . MET A 1 215 ? 21.672 -3.754 -7.277 1 92.38 215 MET A N 1
ATOM 1682 C CA . MET A 1 215 ? 21.781 -2.393 -7.793 1 92.38 215 MET A CA 1
ATOM 1683 C C . MET A 1 215 ? 21.938 -2.396 -9.312 1 92.38 215 MET A C 1
ATOM 1685 O O . MET A 1 215 ? 22.156 -3.447 -9.914 1 92.38 215 MET A O 1
ATOM 1689 N N . ILE A 1 216 ? 21.859 -1.211 -9.875 1 92.12 216 ILE A N 1
ATOM 1690 C CA . ILE A 1 216 ? 21.875 -1.112 -11.336 1 92.12 216 ILE A CA 1
ATOM 1691 C C . ILE A 1 216 ? 23.234 -1.573 -11.867 1 92.12 216 ILE A C 1
ATOM 1693 O O . ILE A 1 216 ? 23.312 -2.139 -12.961 1 92.12 216 ILE A O 1
ATOM 1697 N N . ALA A 1 217 ? 24.219 -1.396 -11.109 1 93.44 217 ALA A N 1
ATOM 1698 C CA . ALA A 1 217 ? 25.547 -1.848 -11.5 1 93.44 217 ALA A CA 1
ATOM 1699 C C . ALA A 1 217 ? 25.594 -3.367 -11.633 1 93.44 217 ALA A C 1
ATOM 1701 O O . ALA A 1 217 ? 26.516 -3.914 -12.258 1 93.44 217 ALA A O 1
ATOM 1702 N N . ASP A 1 218 ? 24.609 -4.043 -11.078 1 97.38 218 ASP A N 1
ATOM 1703 C CA . ASP A 1 218 ? 24.547 -5.5 -11.078 1 97.38 218 ASP A CA 1
ATOM 1704 C C . ASP A 1 218 ? 23.781 -6.02 -12.289 1 97.38 218 ASP A C 1
ATOM 1706 O O . ASP A 1 218 ? 23.594 -7.227 -12.438 1 97.38 218 ASP A O 1
ATOM 1710 N N . LEU A 1 219 ? 23.344 -5.227 -13.156 1 97.81 219 LEU A N 1
ATOM 1711 C CA . LEU A 1 219 ? 22.328 -5.527 -14.172 1 97.81 219 LEU A CA 1
ATOM 1712 C C . LEU A 1 219 ? 22.719 -6.758 -14.984 1 97.81 219 LEU A C 1
ATOM 1714 O O . LEU A 1 219 ? 21.938 -7.699 -15.109 1 97.81 219 LEU A O 1
ATOM 1718 N N . GLU A 1 220 ? 23.938 -6.758 -15.461 1 98.12 220 GLU A N 1
ATOM 1719 C CA . GLU A 1 220 ? 24.344 -7.82 -16.375 1 98.12 220 GLU A CA 1
ATOM 1720 C C . GLU A 1 220 ? 24.422 -9.164 -15.656 1 98.12 220 GLU A C 1
ATOM 1722 O O . GLU A 1 220 ? 23.984 -10.188 -16.188 1 98.12 220 GLU A O 1
ATOM 1727 N N . GLN A 1 221 ? 24.953 -9.164 -14.484 1 98.31 221 GLN A N 1
ATOM 1728 C CA . GLN A 1 221 ? 25.062 -10.414 -13.742 1 98.31 221 GLN A CA 1
ATOM 1729 C C . GLN A 1 221 ? 23.688 -10.93 -13.32 1 98.31 221 GLN A C 1
ATOM 1731 O O . GLN A 1 221 ? 23.422 -12.133 -13.391 1 98.31 221 GLN A O 1
ATOM 1736 N N . VAL A 1 222 ? 22.828 -10.031 -12.914 1 98.62 222 VAL A N 1
ATOM 1737 C CA . VAL A 1 222 ? 21.469 -10.414 -12.523 1 98.62 222 VAL A CA 1
ATOM 1738 C C . VAL A 1 222 ? 20.719 -10.945 -13.734 1 98.62 222 VAL A C 1
ATOM 1740 O O . VAL A 1 222 ? 20 -11.945 -13.641 1 98.62 222 VAL A O 1
ATOM 1743 N N . ALA A 1 223 ? 20.891 -10.281 -14.844 1 98.12 223 ALA A N 1
ATOM 1744 C CA . ALA A 1 223 ? 20.25 -10.727 -16.078 1 98.12 223 ALA A CA 1
ATOM 1745 C C . ALA A 1 223 ? 20.672 -12.148 -16.422 1 98.12 223 ALA A C 1
ATOM 1747 O O . ALA A 1 223 ? 19.844 -12.969 -16.828 1 98.12 223 ALA A O 1
ATOM 1748 N N . GLN A 1 224 ? 21.938 -12.375 -16.312 1 97.62 224 GLN A N 1
ATOM 1749 C CA . GLN A 1 224 ? 22.453 -13.711 -16.594 1 97.62 224 GLN A CA 1
ATOM 1750 C C . GLN A 1 224 ? 21.812 -14.758 -15.688 1 97.62 224 GLN A C 1
ATOM 1752 O O . GLN A 1 224 ? 21.438 -15.828 -16.141 1 97.62 224 GLN A O 1
ATOM 1757 N N . LEU A 1 225 ? 21.719 -14.461 -14.461 1 97.44 225 LEU A N 1
ATOM 1758 C CA . LEU A 1 225 ? 21.125 -15.398 -13.516 1 97.44 225 LEU A CA 1
ATOM 1759 C C . LEU A 1 225 ? 19.625 -15.586 -13.805 1 97.44 225 LEU A C 1
ATOM 1761 O O . LEU A 1 225 ? 19.109 -16.688 -13.672 1 97.44 225 LEU A O 1
ATOM 1765 N N . CYS A 1 226 ? 18.938 -14.508 -14.172 1 95.5 226 CYS A N 1
ATOM 1766 C CA . CYS A 1 226 ? 17.531 -14.617 -14.562 1 95.5 226 CYS A CA 1
ATOM 1767 C C . CYS A 1 226 ? 17.375 -15.531 -15.766 1 95.5 226 CYS A C 1
ATOM 1769 O O . CYS A 1 226 ? 16.453 -16.359 -15.805 1 95.5 226 CYS A O 1
ATOM 1771 N N . LYS A 1 227 ? 18.25 -15.359 -16.688 1 95 227 LYS A N 1
ATOM 1772 C CA . LYS A 1 227 ? 18.219 -16.203 -17.875 1 95 227 LYS A CA 1
ATOM 1773 C C . LYS A 1 227 ? 18.438 -17.672 -17.5 1 95 227 LYS A C 1
ATOM 1775 O O . LYS A 1 227 ? 17.719 -18.547 -17.984 1 95 227 LYS A O 1
ATOM 1780 N N . GLU A 1 228 ? 19.406 -17.906 -16.688 1 94.38 228 GLU A N 1
ATOM 1781 C CA . GLU A 1 228 ? 19.719 -19.281 -16.281 1 94.38 228 GLU A CA 1
ATOM 1782 C C . GLU A 1 228 ? 18.547 -19.906 -15.531 1 94.38 228 GLU A C 1
ATOM 1784 O O . GLU A 1 228 ? 18.281 -21.094 -15.695 1 94.38 228 GLU A O 1
ATOM 1789 N N . PHE A 1 229 ? 17.922 -19.172 -14.781 1 93.38 229 PHE A N 1
ATOM 1790 C CA . PHE A 1 229 ? 16.719 -19.641 -14.102 1 93.38 229 PHE A CA 1
ATOM 1791 C C . PHE A 1 229 ? 15.672 -20.094 -15.109 1 93.38 229 PHE A C 1
ATOM 1793 O O . PHE A 1 229 ? 15.094 -21.188 -14.953 1 93.38 229 PHE A O 1
ATOM 1800 N N . ALA A 1 230 ? 15.414 -19.266 -16.047 1 88.56 230 ALA A N 1
ATOM 1801 C CA . ALA A 1 230 ? 14.422 -19.578 -17.078 1 88.56 230 ALA A CA 1
ATOM 1802 C C . ALA A 1 230 ? 14.836 -20.812 -17.859 1 88.56 230 ALA A C 1
ATOM 1804 O O . ALA A 1 230 ? 14 -21.656 -18.219 1 88.56 230 ALA A O 1
ATOM 1805 N N . ASP A 1 231 ? 16.109 -20.891 -18.156 1 86.69 231 ASP A N 1
ATOM 1806 C CA . ASP A 1 231 ? 16.625 -22.031 -18.906 1 86.69 231 ASP A CA 1
ATOM 1807 C C . ASP A 1 231 ? 16.359 -23.344 -18.156 1 86.69 231 ASP A C 1
ATOM 1809 O O . ASP A 1 231 ? 16.172 -24.391 -18.781 1 86.69 231 ASP A O 1
ATOM 1813 N N . ASP A 1 232 ? 16.406 -23.188 -16.906 1 81.31 232 ASP A N 1
ATOM 1814 C CA . ASP A 1 232 ? 16.188 -24.375 -16.094 1 81.31 232 ASP A CA 1
ATOM 1815 C C . ASP A 1 232 ? 14.703 -24.75 -16.078 1 81.31 232 ASP A C 1
ATOM 1817 O O . ASP A 1 232 ? 14.352 -25.875 -15.703 1 81.31 232 ASP A O 1
ATOM 1821 N N . SER A 1 233 ? 13.883 -23.688 -16.516 1 70.44 233 SER A N 1
ATOM 1822 C CA . SER A 1 233 ? 12.453 -23.984 -16.641 1 70.44 233 SER A CA 1
ATOM 1823 C C . SER A 1 233 ? 12.102 -24.375 -18.078 1 70.44 233 SER A C 1
ATOM 1825 O O . SER A 1 233 ? 12.5 -23.703 -19.031 1 70.44 233 SER A O 1
ATOM 1827 N N . VAL A 1 234 ? 11.922 -25.547 -18.453 1 59.03 234 VAL A N 1
ATOM 1828 C CA . VAL A 1 234 ? 11.797 -26.125 -19.781 1 59.03 234 VAL A CA 1
ATOM 1829 C C . VAL A 1 234 ? 10.703 -25.391 -20.562 1 59.03 234 VAL A C 1
ATOM 1831 O O . VAL A 1 234 ? 10.727 -25.359 -21.797 1 59.03 234 VAL A O 1
ATOM 1834 N N . HIS A 1 235 ? 9.984 -24.609 -19.984 1 67.25 235 HIS A N 1
ATOM 1835 C CA . HIS A 1 235 ? 8.781 -24.234 -20.719 1 67.25 235 HIS A CA 1
ATOM 1836 C C . HIS A 1 235 ? 8.734 -22.734 -21 1 67.25 235 HIS A C 1
ATOM 1838 O O . HIS A 1 235 ? 7.918 -22.281 -21.797 1 67.25 235 HIS A O 1
ATOM 1844 N N . PHE A 1 236 ? 9.648 -21.969 -20.531 1 73.06 236 PHE A N 1
ATOM 1845 C CA . PHE A 1 236 ? 9.625 -20.531 -20.766 1 73.06 236 PHE A CA 1
ATOM 1846 C C . PHE A 1 236 ? 11.039 -19.984 -20.953 1 73.06 236 PHE A C 1
ATOM 1848 O O . PHE A 1 236 ? 11.594 -19.344 -20.062 1 73.06 236 PHE A O 1
ATOM 1855 N N . PRO A 1 237 ? 11.602 -20.219 -22.141 1 76.62 237 PRO A N 1
ATOM 1856 C CA . PRO A 1 237 ? 12.945 -19.672 -22.344 1 76.62 237 PRO A CA 1
ATOM 1857 C C . PRO A 1 237 ? 12.984 -18.156 -22.344 1 76.62 237 PRO A C 1
ATOM 1859 O O . PRO A 1 237 ? 12.016 -17.5 -22.75 1 76.62 237 PRO A O 1
ATOM 1862 N N . LEU A 1 238 ? 14.023 -17.609 -21.812 1 84.94 238 LEU A N 1
ATOM 1863 C CA . LEU A 1 238 ? 14.227 -16.172 -21.703 1 84.94 238 LEU A CA 1
ATOM 1864 C C . LEU A 1 238 ? 15.578 -15.766 -22.281 1 84.94 238 LEU A C 1
ATOM 1866 O O . LEU A 1 238 ? 16.609 -15.898 -21.641 1 84.94 238 LEU A O 1
ATOM 1870 N N . PRO A 1 239 ? 15.57 -15.219 -23.547 1 89.38 239 PRO A N 1
ATOM 1871 C CA . PRO A 1 239 ? 16.828 -14.727 -24.094 1 89.38 239 PRO A CA 1
ATOM 1872 C C . PRO A 1 239 ? 17.453 -13.609 -23.266 1 89.38 239 PRO A C 1
ATOM 1874 O O . PRO A 1 239 ? 16.75 -12.938 -22.516 1 89.38 239 PRO A O 1
ATOM 1877 N N . LEU A 1 240 ? 18.703 -13.422 -23.453 1 93.19 240 LEU A N 1
ATOM 1878 C CA . LEU A 1 240 ? 19.453 -12.516 -22.594 1 93.19 240 LEU A CA 1
ATOM 1879 C C . LEU A 1 240 ? 18.906 -11.094 -22.703 1 93.19 240 LEU A C 1
ATOM 1881 O O . LEU A 1 240 ? 18.891 -10.359 -21.719 1 93.19 240 LEU A O 1
ATOM 1885 N N . ASP A 1 241 ? 18.547 -10.703 -23.859 1 92.88 241 ASP A N 1
ATOM 1886 C CA . ASP A 1 241 ? 18 -9.359 -24.047 1 92.88 241 ASP A CA 1
ATOM 1887 C C . ASP A 1 241 ? 16.719 -9.164 -23.25 1 92.88 241 ASP A C 1
ATOM 1889 O O . ASP A 1 241 ? 16.5 -8.109 -22.656 1 92.88 241 ASP A O 1
ATOM 1893 N N . ARG A 1 242 ? 15.898 -10.203 -23.203 1 91.44 242 ARG A N 1
ATOM 1894 C CA . ARG A 1 242 ? 14.672 -10.156 -22.406 1 91.44 242 ARG A CA 1
ATOM 1895 C C . ARG A 1 242 ? 14.961 -10.289 -20.922 1 91.44 242 ARG A C 1
ATOM 1897 O O . ARG A 1 242 ? 14.289 -9.672 -20.094 1 91.44 242 ARG A O 1
ATOM 1904 N N . ALA A 1 243 ? 15.945 -11.07 -20.672 1 94.25 243 ALA A N 1
ATOM 1905 C CA . ALA A 1 243 ? 16.375 -11.195 -19.281 1 94.25 243 ALA A CA 1
ATOM 1906 C C . ALA A 1 243 ? 16.875 -9.859 -18.734 1 94.25 243 ALA A C 1
ATOM 1908 O O . ALA A 1 243 ? 16.688 -9.555 -17.547 1 94.25 243 ALA A O 1
ATOM 1909 N N . ARG A 1 244 ? 17.516 -9.109 -19.578 1 96.19 244 ARG A N 1
ATOM 1910 C CA . ARG A 1 244 ? 18 -7.785 -19.188 1 96.19 244 ARG A CA 1
ATOM 1911 C C . ARG A 1 244 ? 16.828 -6.863 -18.844 1 96.19 244 ARG A C 1
ATOM 1913 O O . ARG A 1 244 ? 16.906 -6.086 -17.891 1 96.19 244 ARG A O 1
ATOM 1920 N N . ILE A 1 245 ? 15.812 -6.984 -19.594 1 94.06 245 ILE A N 1
ATOM 1921 C CA . ILE A 1 245 ? 14.617 -6.188 -19.328 1 94.06 245 ILE A CA 1
ATOM 1922 C C . ILE A 1 245 ? 14.023 -6.586 -17.984 1 94.06 245 ILE A C 1
ATOM 1924 O O . ILE A 1 245 ? 13.719 -5.727 -17.156 1 94.06 245 ILE A O 1
ATOM 1928 N N . GLU A 1 246 ? 13.906 -7.832 -17.766 1 94.31 246 GLU A N 1
ATOM 1929 C CA . GLU A 1 246 ? 13.383 -8.336 -16.5 1 94.31 246 GLU A CA 1
ATOM 1930 C C . GLU A 1 246 ? 14.25 -7.891 -15.32 1 94.31 246 GLU A C 1
ATOM 1932 O O . GLU A 1 246 ? 13.742 -7.383 -14.32 1 94.31 246 GLU A O 1
ATOM 1937 N N . ALA A 1 247 ? 15.516 -8.07 -15.492 1 96.94 247 ALA A N 1
ATOM 1938 C CA . ALA A 1 247 ? 16.469 -7.711 -14.438 1 96.94 247 ALA A CA 1
ATOM 1939 C C . ALA A 1 247 ? 16.375 -6.223 -14.109 1 96.94 247 ALA A C 1
ATOM 1941 O O . ALA A 1 247 ? 16.359 -5.84 -12.938 1 96.94 247 ALA A O 1
ATOM 1942 N N . ARG A 1 248 ? 16.328 -5.449 -15.117 1 95.88 248 ARG A N 1
ATOM 1943 C CA . ARG A 1 248 ? 16.25 -4.008 -14.914 1 95.88 248 ARG A CA 1
ATOM 1944 C C . ARG A 1 248 ? 14.977 -3.635 -14.148 1 95.88 248 ARG A C 1
ATOM 1946 O O . ARG A 1 248 ? 15.016 -2.789 -13.258 1 95.88 248 ARG A O 1
ATOM 1953 N N . GLU A 1 249 ? 13.945 -4.262 -14.508 1 93.62 249 GLU A N 1
ATOM 1954 C CA . GLU A 1 249 ? 12.68 -3.99 -13.836 1 93.62 249 GLU A CA 1
ATOM 1955 C C . GLU A 1 249 ? 12.742 -4.406 -12.367 1 93.62 249 GLU A C 1
ATOM 1957 O O . GLU A 1 249 ? 12.336 -3.643 -11.484 1 93.62 249 GLU A O 1
ATOM 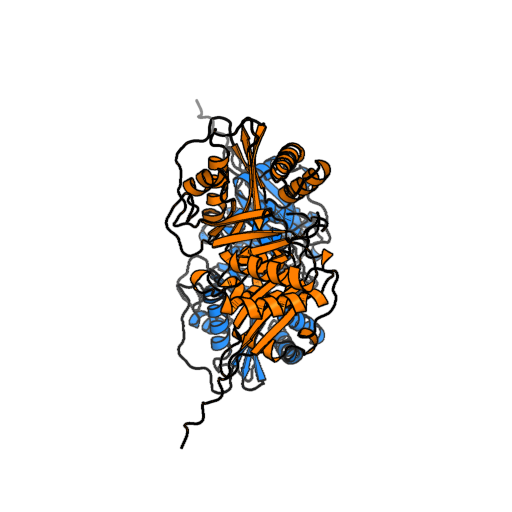1962 N N . LEU A 1 250 ? 13.242 -5.547 -12.148 1 95.19 250 LEU A N 1
ATOM 1963 C CA . LEU A 1 250 ? 13.32 -6.055 -10.781 1 95.19 250 LEU A CA 1
ATOM 1964 C C . LEU A 1 250 ? 14.227 -5.176 -9.93 1 95.19 250 LEU A C 1
ATOM 1966 O O . LEU A 1 250 ? 13.898 -4.867 -8.781 1 95.19 250 LEU A O 1
ATOM 1970 N N . ILE A 1 251 ? 15.297 -4.766 -10.516 1 94.38 251 ILE A N 1
ATOM 1971 C CA . ILE A 1 251 ? 16.25 -3.93 -9.797 1 94.38 251 ILE A CA 1
ATOM 1972 C C . ILE A 1 251 ? 15.641 -2.559 -9.523 1 94.38 251 ILE A C 1
ATOM 1974 O O . ILE A 1 251 ? 15.703 -2.061 -8.398 1 94.38 251 ILE A O 1
ATOM 1978 N N . SER A 1 252 ? 15.016 -2.004 -10.516 1 90.75 252 SER A N 1
ATOM 1979 C CA . SER A 1 252 ? 14.438 -0.67 -10.383 1 90.75 252 SER A CA 1
ATOM 1980 C C . SER A 1 252 ? 13.297 -0.657 -9.367 1 90.75 252 SER A C 1
ATOM 1982 O O . SER A 1 252 ? 13.086 0.34 -8.672 1 90.75 252 SER A O 1
ATOM 1984 N N . LYS A 1 253 ? 12.664 -1.742 -9.281 1 92.06 253 LYS A N 1
ATOM 1985 C CA . LYS A 1 253 ? 11.523 -1.842 -8.375 1 92.06 253 LYS A CA 1
ATOM 1986 C C . LYS A 1 253 ? 11.961 -2.312 -6.992 1 92.06 253 LYS A C 1
ATOM 1988 O O . LYS A 1 253 ? 11.141 -2.389 -6.07 1 92.06 253 LYS A O 1
ATOM 1993 N N . GLY A 1 254 ? 13.227 -2.635 -6.852 1 93 254 GLY A N 1
ATOM 1994 C CA . GLY A 1 254 ? 13.75 -3.088 -5.574 1 93 254 GLY A CA 1
ATOM 1995 C C . GLY A 1 254 ? 13.242 -4.457 -5.172 1 93 254 GLY A C 1
ATOM 1996 O O . GLY A 1 254 ? 13.023 -4.723 -3.986 1 93 254 GLY A O 1
ATOM 1997 N N . GLN A 1 255 ? 13.047 -5.359 -6.109 1 96.25 255 GLN A N 1
ATOM 1998 C CA . GLN A 1 255 ? 12.352 -6.609 -5.832 1 96.25 255 GLN A CA 1
ATOM 1999 C C . GLN A 1 255 ? 13.289 -7.805 -5.957 1 96.25 255 GLN A C 1
ATOM 2001 O O . GLN A 1 255 ? 12.844 -8.953 -6 1 96.25 255 GLN A O 1
ATOM 2006 N N . ILE A 1 256 ? 14.633 -7.527 -6.023 1 97.5 256 ILE A N 1
ATOM 2007 C CA . ILE A 1 256 ? 15.531 -8.656 -6.211 1 97.5 256 ILE A CA 1
ATOM 2008 C C . ILE A 1 256 ? 16.781 -8.469 -5.344 1 97.5 256 ILE A C 1
ATOM 2010 O O . ILE A 1 256 ? 17.328 -7.371 -5.273 1 97.5 256 ILE A O 1
ATOM 2014 N N . TRP A 1 257 ? 17.109 -9.5 -4.605 1 98.19 257 TRP A N 1
ATOM 2015 C CA . TRP A 1 257 ? 18.312 -9.578 -3.773 1 98.19 257 TRP A CA 1
ATOM 2016 C C . TRP A 1 257 ? 19.328 -10.523 -4.387 1 98.19 257 TRP A C 1
ATOM 2018 O O . TRP A 1 257 ? 18.984 -11.391 -5.191 1 98.19 257 TRP A O 1
ATOM 2028 N N . VAL A 1 258 ? 20.578 -10.32 -3.941 1 98.56 258 VAL A N 1
ATOM 2029 C CA . VAL A 1 258 ? 21.656 -11.141 -4.492 1 98.56 258 VAL A CA 1
ATOM 2030 C C . VAL A 1 258 ? 22.578 -11.609 -3.367 1 98.56 258 VAL A C 1
ATOM 2032 O O . VAL A 1 258 ? 22.719 -10.93 -2.346 1 98.56 258 VAL A O 1
ATOM 2035 N N . TYR A 1 259 ? 23.062 -12.781 -3.549 1 98.75 259 TYR A N 1
ATOM 2036 C CA . TYR A 1 259 ? 24.25 -13.242 -2.828 1 98.75 259 TYR A CA 1
ATOM 2037 C C . TYR A 1 259 ? 25.516 -12.82 -3.545 1 98.75 259 TYR A C 1
ATOM 2039 O O . TYR A 1 259 ? 25.828 -13.328 -4.621 1 98.75 259 TYR A O 1
ATOM 2047 N N . ASP A 1 260 ? 26.219 -11.914 -2.949 1 98.12 260 ASP A N 1
ATOM 2048 C CA . ASP A 1 260 ? 27.453 -11.367 -3.508 1 98.12 260 ASP A CA 1
ATOM 2049 C C . ASP A 1 260 ? 28.688 -12.023 -2.883 1 98.12 260 ASP A C 1
ATOM 2051 O O . ASP A 1 260 ? 29.062 -11.695 -1.754 1 98.12 260 ASP A O 1
ATOM 2055 N N . ALA A 1 261 ? 29.281 -12.984 -3.596 1 97.5 261 ALA A N 1
ATOM 2056 C CA . ALA A 1 261 ? 30.5 -13.648 -3.154 1 97.5 261 ALA A CA 1
ATOM 2057 C C . ALA A 1 261 ? 31.734 -12.906 -3.656 1 97.5 261 ALA A C 1
ATOM 2059 O O . ALA A 1 261 ? 32.375 -13.336 -4.617 1 97.5 261 ALA A O 1
ATOM 2060 N N . ASN A 1 262 ? 32.125 -11.867 -2.98 1 94.38 262 ASN A N 1
ATOM 2061 C CA . ASN A 1 262 ? 33.312 -11.07 -3.312 1 94.38 262 ASN A CA 1
ATOM 2062 C C . ASN A 1 262 ? 33.25 -10.547 -4.746 1 94.38 262 ASN A C 1
ATOM 2064 O O . ASN A 1 262 ? 34.188 -10.734 -5.523 1 94.38 262 ASN A O 1
ATOM 2068 N N . GLY A 1 263 ? 32.031 -10.039 -5.078 1 93.56 263 GLY A N 1
ATOM 2069 C CA . GLY A 1 263 ? 31.875 -9.406 -6.379 1 93.56 263 GLY A CA 1
ATOM 2070 C C . GLY A 1 263 ? 31.188 -10.297 -7.391 1 93.56 263 GLY A C 1
ATOM 2071 O O . GLY A 1 263 ? 30.688 -9.805 -8.406 1 93.56 263 GLY A O 1
ATOM 2072 N N . ALA A 1 264 ? 31.203 -11.547 -7.141 1 96.62 264 ALA A N 1
ATOM 2073 C CA . ALA A 1 264 ? 30.484 -12.484 -8.008 1 96.62 264 ALA A CA 1
ATOM 2074 C C . ALA A 1 264 ? 29.062 -12.742 -7.484 1 96.62 264 ALA A C 1
ATOM 2076 O O . ALA A 1 264 ? 28.891 -13.289 -6.391 1 96.62 264 ALA A O 1
ATOM 2077 N N . LEU A 1 265 ? 28.094 -12.375 -8.281 1 98.5 265 LEU A N 1
ATOM 2078 C CA . LEU A 1 265 ? 26.719 -12.672 -7.887 1 98.5 265 LEU A CA 1
ATOM 2079 C C . LEU A 1 265 ? 26.375 -14.125 -8.188 1 98.5 265 LEU A C 1
ATOM 2081 O O . LEU A 1 265 ? 26.328 -14.531 -9.352 1 98.5 265 LEU A O 1
ATOM 2085 N N . THR A 1 266 ? 26.109 -14.867 -7.16 1 98.5 266 THR A N 1
ATOM 2086 C CA . THR A 1 266 ? 25.984 -16.312 -7.316 1 98.5 266 THR A CA 1
ATOM 2087 C C . THR A 1 266 ? 24.531 -16.75 -7.246 1 98.5 266 THR A C 1
ATOM 2089 O O . THR A 1 266 ? 24.156 -17.797 -7.773 1 98.5 266 THR A O 1
ATOM 2092 N N . THR A 1 267 ? 23.75 -16.016 -6.539 1 98.69 267 THR A N 1
ATOM 2093 C CA . THR A 1 267 ? 22.359 -16.391 -6.266 1 98.69 267 THR A CA 1
ATOM 2094 C C . THR A 1 267 ? 21.453 -15.172 -6.309 1 98.69 267 THR A C 1
ATOM 2096 O O . THR A 1 267 ? 21.844 -14.078 -5.887 1 98.69 267 THR A O 1
ATOM 2099 N N . ILE A 1 268 ? 20.25 -15.344 -6.824 1 98.62 268 ILE A N 1
ATOM 2100 C CA . ILE A 1 268 ? 19.25 -14.289 -6.805 1 98.62 268 ILE A CA 1
ATOM 2101 C C . ILE A 1 268 ? 18 -14.773 -6.059 1 98.62 268 ILE A C 1
ATOM 2103 O O . ILE A 1 268 ? 17.75 -15.977 -5.996 1 98.62 268 ILE A O 1
ATOM 2107 N N . CYS A 1 269 ? 17.281 -13.875 -5.5 1 98.5 269 CYS A N 1
ATOM 2108 C CA . CYS A 1 269 ? 15.977 -14.047 -4.879 1 98.5 269 CYS A CA 1
ATOM 2109 C C . CYS A 1 269 ? 15.055 -12.883 -5.219 1 98.5 269 CYS A C 1
ATOM 2111 O O . CYS A 1 269 ? 15.305 -11.75 -4.812 1 98.5 269 CYS A O 1
ATOM 2113 N N . ALA A 1 270 ? 14.023 -13.156 -5.938 1 97.62 270 ALA A N 1
ATOM 2114 C CA . ALA A 1 270 ? 13.086 -12.102 -6.348 1 97.62 270 ALA A CA 1
ATOM 2115 C C . ALA A 1 270 ? 11.773 -12.211 -5.586 1 97.62 270 ALA A C 1
ATOM 2117 O O . ALA A 1 270 ? 11.273 -13.312 -5.34 1 97.62 270 ALA A O 1
ATOM 2118 N N . VAL A 1 271 ? 11.266 -11.102 -5.176 1 97.62 271 VAL A N 1
ATOM 2119 C CA . VAL A 1 271 ? 9.977 -10.961 -4.508 1 97.62 271 VAL A CA 1
ATOM 2120 C C . VAL A 1 271 ? 9.07 -10.039 -5.32 1 97.62 271 VAL A C 1
ATOM 2122 O O . VAL A 1 271 ? 9.188 -8.82 -5.234 1 97.62 271 VAL A O 1
ATOM 2125 N N . THR A 1 272 ? 8.102 -10.656 -6.051 1 95.12 272 THR A N 1
ATOM 2126 C CA . THR A 1 272 ? 7.469 -9.836 -7.07 1 95.12 272 THR A CA 1
ATOM 2127 C C . THR A 1 272 ? 5.973 -9.688 -6.797 1 95.12 272 THR A C 1
ATOM 2129 O O . THR A 1 272 ? 5.312 -8.812 -7.363 1 95.12 272 THR A O 1
ATOM 2132 N N . ARG A 1 273 ? 5.344 -10.539 -6.117 1 96.25 273 ARG A N 1
ATOM 2133 C CA . ARG A 1 273 ? 3.943 -10.398 -5.742 1 96.25 273 ARG A CA 1
ATOM 2134 C C . ARG A 1 273 ? 3.811 -9.93 -4.297 1 96.25 273 ARG A C 1
ATOM 2136 O O . ARG A 1 273 ? 4.023 -10.711 -3.363 1 96.25 273 ARG A O 1
ATOM 2143 N N . ASN A 1 274 ? 3.477 -8.688 -4.215 1 95.88 274 ASN A N 1
ATOM 2144 C CA . ASN A 1 274 ? 3.395 -8.062 -2.898 1 95.88 274 ASN A CA 1
ATOM 2145 C C . ASN A 1 274 ? 2.016 -7.465 -2.646 1 95.88 274 ASN A C 1
ATOM 2147 O O . ASN A 1 274 ? 1.499 -6.711 -3.477 1 95.88 274 ASN A O 1
ATOM 2151 N N . THR A 1 275 ? 1.434 -7.902 -1.565 1 95.19 275 THR A N 1
ATOM 2152 C CA . THR A 1 275 ? 0.204 -7.312 -1.047 1 95.19 275 THR A CA 1
ATOM 2153 C C . THR A 1 275 ? 0.442 -6.688 0.324 1 95.19 275 THR A C 1
ATOM 2155 O O . THR A 1 275 ? 1.588 -6.512 0.743 1 95.19 275 THR A O 1
ATOM 2158 N N . HIS A 1 276 ? -0.557 -6.258 0.949 1 92.06 276 HIS A N 1
ATOM 2159 C CA . HIS A 1 276 ? -0.41 -5.535 2.205 1 92.06 276 HIS A CA 1
ATOM 2160 C C . HIS A 1 276 ? 0.288 -6.391 3.258 1 92.06 276 HIS A C 1
ATOM 2162 O O . HIS A 1 276 ? 1.27 -5.957 3.865 1 92.06 276 HIS A O 1
ATOM 2168 N N . ARG A 1 277 ? -0.134 -7.617 3.355 1 93.75 277 ARG A N 1
ATOM 2169 C CA . ARG A 1 277 ? 0.333 -8.414 4.484 1 93.75 277 ARG A CA 1
ATOM 2170 C C . ARG A 1 277 ? 1.184 -9.594 4.008 1 93.75 277 ARG A C 1
ATOM 2172 O O . ARG A 1 277 ? 1.78 -10.297 4.82 1 93.75 277 ARG A O 1
ATOM 2179 N N . VAL A 1 278 ? 1.253 -9.773 2.658 1 96.94 278 VAL A N 1
ATOM 2180 C CA . VAL A 1 278 ? 1.875 -10.984 2.145 1 96.94 278 VAL A CA 1
ATOM 2181 C C . VAL A 1 278 ? 2.844 -10.633 1.018 1 96.94 278 VAL A C 1
ATOM 2183 O O . VAL A 1 278 ? 2.547 -9.781 0.178 1 96.94 278 VAL A O 1
ATOM 2186 N N . SER A 1 279 ? 3.99 -11.25 1.007 1 97.88 279 SER A N 1
ATOM 2187 C CA . SER A 1 279 ? 4.949 -11.156 -0.089 1 97.88 279 SER A CA 1
ATOM 2188 C C . SER A 1 279 ? 5.293 -12.539 -0.632 1 97.88 279 SER A C 1
ATOM 2190 O O . SER A 1 279 ? 5.414 -13.5 0.131 1 97.88 279 SER A O 1
ATOM 2192 N N . ALA A 1 280 ? 5.516 -12.625 -1.945 1 98.38 280 ALA A N 1
ATOM 2193 C CA . ALA A 1 280 ? 5.793 -13.914 -2.561 1 98.38 280 ALA A CA 1
ATOM 2194 C C . ALA A 1 280 ? 7.188 -13.938 -3.184 1 98.38 280 ALA A C 1
ATOM 2196 O O . ALA A 1 280 ? 7.52 -13.086 -4.008 1 98.38 280 ALA A O 1
ATOM 2197 N N . ILE A 1 281 ? 7.938 -14.914 -2.758 1 98.12 281 ILE A N 1
ATOM 2198 C CA . ILE A 1 281 ? 9.18 -15.219 -3.463 1 98.12 281 ILE A CA 1
ATOM 2199 C C . ILE A 1 281 ? 8.867 -15.953 -4.766 1 98.12 281 ILE A C 1
ATOM 2201 O O . ILE A 1 281 ? 8.227 -17 -4.754 1 98.12 281 ILE A O 1
ATOM 2205 N N . THR A 1 282 ? 9.391 -15.398 -5.887 1 96.31 282 THR A N 1
ATOM 2206 C CA . THR A 1 282 ? 8.977 -15.922 -7.18 1 96.31 282 THR A CA 1
ATOM 2207 C C . THR A 1 282 ? 10.164 -16.5 -7.941 1 96.31 282 THR A C 1
ATOM 2209 O O . THR A 1 282 ? 9.992 -17.234 -8.914 1 96.31 282 THR A O 1
ATOM 2212 N N . LYS A 1 283 ? 11.328 -16.109 -7.578 1 95.38 283 LYS A N 1
ATOM 2213 C CA . LYS A 1 283 ? 12.547 -16.594 -8.227 1 95.38 283 LYS A CA 1
ATOM 2214 C C . LYS A 1 283 ? 13.664 -16.812 -7.207 1 95.38 283 LYS A C 1
ATOM 2216 O O . LYS A 1 283 ? 13.977 -15.906 -6.43 1 95.38 283 LYS A O 1
ATOM 2221 N N . VAL A 1 284 ? 14.18 -17.969 -7.176 1 97.19 284 VAL A N 1
ATOM 2222 C CA . VAL A 1 284 ? 15.422 -18.266 -6.48 1 97.19 284 VAL A CA 1
ATOM 2223 C C . VAL A 1 284 ? 16.312 -19.125 -7.371 1 97.19 284 VAL A C 1
ATOM 2225 O O . VAL A 1 284 ? 15.898 -20.188 -7.855 1 97.19 284 VAL A O 1
ATOM 2228 N N . TYR A 1 285 ? 17.516 -18.656 -7.574 1 97.12 285 TYR A N 1
ATOM 2229 C CA . TYR A 1 285 ? 18.406 -19.391 -8.461 1 97.12 285 TYR A CA 1
ATOM 2230 C C . TYR A 1 285 ? 19.859 -19.203 -8.062 1 97.12 285 TYR A C 1
ATOM 2232 O O . TYR A 1 285 ? 20.312 -18.094 -7.82 1 97.12 285 TYR A O 1
ATOM 2240 N N . THR A 1 286 ? 20.516 -20.25 -7.969 1 97.69 286 THR A N 1
ATOM 2241 C CA . THR A 1 286 ? 21.969 -20.281 -7.781 1 97.69 286 THR A CA 1
ATOM 2242 C C . THR A 1 286 ? 22.656 -20.875 -9 1 97.69 286 THR A C 1
ATOM 2244 O O . THR A 1 286 ? 22.312 -21.969 -9.445 1 97.69 286 THR A O 1
ATOM 2247 N N . THR A 1 287 ? 23.641 -20.172 -9.453 1 97.19 287 THR A N 1
ATOM 2248 C CA . THR A 1 287 ? 24.391 -20.688 -10.594 1 97.19 287 THR A CA 1
ATOM 2249 C C . THR A 1 287 ? 25.062 -22.016 -10.242 1 97.19 287 THR A C 1
ATOM 2251 O O . THR A 1 287 ? 25.453 -22.234 -9.102 1 97.19 287 THR A O 1
ATOM 2254 N N . PRO A 1 288 ? 25.188 -22.938 -11.188 1 95.81 288 PRO A N 1
ATOM 2255 C CA . PRO A 1 288 ? 25.594 -24.328 -10.93 1 95.81 288 PRO A CA 1
ATOM 2256 C C . PRO A 1 288 ? 26.922 -24.422 -10.172 1 95.81 288 PRO A C 1
ATOM 2258 O O . PRO A 1 288 ? 27.031 -25.188 -9.211 1 95.81 288 PRO A O 1
ATOM 2261 N N . ARG A 1 289 ? 27.875 -23.641 -10.469 1 95.19 289 ARG A N 1
ATOM 2262 C CA . ARG A 1 289 ? 29.219 -23.703 -9.875 1 95.19 289 ARG A CA 1
ATOM 2263 C C . ARG A 1 289 ? 29.156 -23.391 -8.383 1 95.19 289 ARG A C 1
ATOM 2265 O O . ARG A 1 289 ? 30.109 -23.688 -7.648 1 95.19 289 ARG A O 1
ATOM 2272 N N . TRP A 1 290 ? 28.078 -22.812 -7.93 1 96.44 290 TRP A N 1
ATOM 2273 C CA . TRP A 1 290 ? 28.016 -22.359 -6.547 1 96.44 290 TRP A CA 1
ATOM 2274 C C . TRP A 1 290 ? 26.938 -23.109 -5.77 1 96.44 290 TRP A C 1
ATOM 2276 O O . TRP A 1 290 ? 26.609 -22.734 -4.645 1 96.44 290 TRP A O 1
ATOM 2286 N N . ARG A 1 291 ? 26.391 -24.156 -6.316 1 95.56 291 ARG A N 1
ATOM 2287 C CA . ARG A 1 291 ? 25.344 -24.938 -5.652 1 95.56 291 ARG A CA 1
ATOM 2288 C C . ARG A 1 291 ? 25.938 -25.828 -4.566 1 95.56 291 ARG A C 1
ATOM 2290 O O . ARG A 1 291 ? 27.125 -26.125 -4.578 1 95.56 291 ARG A O 1
ATOM 2297 N N . ARG A 1 292 ? 25.141 -26.125 -3.631 1 94.69 292 ARG A N 1
ATOM 2298 C CA . ARG A 1 292 ? 25.484 -26.984 -2.506 1 94.69 292 ARG A CA 1
ATOM 2299 C C . ARG A 1 292 ? 26.516 -26.312 -1.604 1 94.69 292 ARG A C 1
ATOM 2301 O O . ARG A 1 292 ? 27.406 -26.984 -1.057 1 94.69 292 ARG A O 1
ATOM 2308 N N . ARG A 1 293 ? 26.484 -25.047 -1.629 1 94.88 293 ARG A N 1
ATOM 2309 C CA . ARG A 1 293 ? 27.359 -24.266 -0.76 1 94.88 293 ARG A CA 1
ATOM 2310 C C . ARG A 1 293 ? 26.547 -23.406 0.209 1 94.88 293 ARG A C 1
ATOM 2312 O O . ARG A 1 293 ? 27.109 -22.547 0.897 1 94.88 293 ARG A O 1
ATOM 2319 N N . GLY A 1 294 ? 25.266 -23.562 0.147 1 96.06 294 GLY A N 1
ATOM 2320 C CA . GLY A 1 294 ? 24.406 -22.891 1.104 1 96.06 294 GLY A CA 1
ATOM 2321 C C . GLY A 1 294 ? 24 -21.5 0.659 1 96.06 294 GLY A C 1
ATOM 2322 O O . GLY A 1 294 ? 23.312 -20.781 1.398 1 96.06 294 GLY A O 1
ATOM 2323 N N . CYS A 1 295 ? 24.328 -21.062 -0.509 1 97.69 295 CYS A N 1
ATOM 2324 C CA . CYS A 1 295 ? 24.078 -19.703 -0.97 1 97.69 295 CYS A CA 1
ATOM 2325 C C . CYS A 1 295 ? 22.594 -19.406 -0.98 1 97.69 295 CYS A C 1
ATOM 2327 O O . CYS A 1 295 ? 22.156 -18.359 -0.48 1 97.69 295 CYS A O 1
ATOM 2329 N N . ALA A 1 296 ? 21.844 -20.297 -1.502 1 98.19 296 ALA A N 1
ATOM 2330 C CA . ALA A 1 296 ? 20.406 -20.094 -1.576 1 98.19 296 ALA A CA 1
ATOM 2331 C C . ALA A 1 296 ? 19.781 -20.016 -0.182 1 98.19 296 ALA A C 1
ATOM 2333 O O . ALA A 1 296 ? 18.922 -19.172 0.075 1 98.19 296 ALA A O 1
ATOM 2334 N N . GLU A 1 297 ? 20.203 -20.875 0.687 1 98.19 297 GLU A N 1
ATOM 2335 C CA . GLU A 1 297 ? 19.672 -20.875 2.045 1 98.19 297 GLU A CA 1
ATOM 2336 C C . GLU A 1 297 ? 19.969 -19.562 2.754 1 98.19 297 GLU A C 1
ATOM 2338 O O . GLU A 1 297 ? 19.078 -18.969 3.377 1 98.19 297 GLU A O 1
ATOM 2343 N N . PHE A 1 298 ? 21.203 -19.078 2.67 1 98.31 298 PHE A N 1
ATOM 2344 C CA . PHE A 1 298 ? 21.594 -17.797 3.256 1 98.31 298 PHE A CA 1
ATOM 2345 C C . PHE A 1 298 ? 20.703 -16.672 2.73 1 98.31 298 PHE A C 1
ATOM 2347 O O . PHE A 1 298 ? 20.156 -15.898 3.51 1 98.31 298 PHE A O 1
ATOM 2354 N N . LEU A 1 299 ? 20.547 -16.625 1.428 1 98.62 299 LEU A N 1
ATOM 2355 C CA . LEU A 1 299 ? 19.859 -15.5 0.802 1 98.62 299 LEU A CA 1
ATOM 2356 C C . LEU A 1 299 ? 18.359 -15.555 1.089 1 98.62 299 LEU A C 1
ATOM 2358 O O . LEU A 1 299 ? 17.75 -14.547 1.45 1 98.62 299 LEU A O 1
ATOM 2362 N N . VAL A 1 300 ? 17.734 -16.719 0.935 1 98.75 300 VAL A N 1
ATOM 2363 C CA . VAL A 1 300 ? 16.312 -16.875 1.178 1 98.75 300 VAL A CA 1
ATOM 2364 C C . VAL A 1 300 ? 16 -16.547 2.637 1 98.75 300 VAL A C 1
ATOM 2366 O O . VAL A 1 300 ? 15.008 -15.875 2.932 1 98.75 300 VAL A O 1
ATOM 2369 N N . ARG A 1 301 ? 16.781 -17.031 3.543 1 98.69 301 ARG A N 1
ATOM 2370 C CA . ARG A 1 301 ? 16.594 -16.734 4.961 1 98.69 301 ARG A CA 1
ATOM 2371 C C . ARG A 1 301 ? 16.703 -15.234 5.227 1 98.69 301 ARG A C 1
ATOM 2373 O O . ARG A 1 301 ? 15.891 -14.664 5.973 1 98.69 301 ARG A O 1
ATOM 2380 N N . PHE A 1 302 ? 17.719 -14.648 4.656 1 98.06 302 PHE A N 1
ATOM 2381 C CA . PHE A 1 302 ? 17.922 -13.211 4.809 1 98.06 302 PHE A CA 1
ATOM 2382 C C . PHE A 1 302 ? 16.719 -12.43 4.312 1 98.06 302 PHE A C 1
ATOM 2384 O O . PHE A 1 302 ? 16.203 -11.562 5.02 1 98.06 302 PHE A O 1
ATOM 2391 N N . VAL A 1 303 ? 16.234 -12.703 3.113 1 98.12 303 VAL A N 1
ATOM 2392 C CA . VAL A 1 303 ? 15.109 -12.008 2.484 1 98.12 303 VAL A CA 1
ATOM 2393 C C . VAL A 1 303 ? 13.836 -12.25 3.281 1 98.12 303 VAL A C 1
ATOM 2395 O O . VAL A 1 303 ? 13.086 -11.312 3.57 1 98.12 303 VAL A O 1
ATOM 2398 N N . THR A 1 304 ? 13.617 -13.477 3.637 1 98.62 304 THR A N 1
ATOM 2399 C CA . THR A 1 304 ? 12.43 -13.828 4.398 1 98.62 304 THR A CA 1
ATOM 2400 C C . THR A 1 304 ? 12.406 -13.102 5.738 1 98.62 304 THR A C 1
ATOM 2402 O O . THR A 1 304 ? 11.375 -12.555 6.141 1 98.62 304 THR A O 1
ATOM 2405 N N . ALA A 1 305 ? 13.539 -13.055 6.414 1 97.94 305 ALA A N 1
ATOM 2406 C CA . ALA A 1 305 ? 13.633 -12.352 7.691 1 97.94 305 ALA A CA 1
ATOM 2407 C C . ALA A 1 305 ? 13.328 -10.867 7.527 1 97.94 305 ALA A C 1
ATOM 2409 O O . ALA A 1 305 ? 12.602 -10.281 8.328 1 97.94 305 ALA A O 1
ATOM 2410 N N . GLN A 1 306 ? 13.906 -10.32 6.535 1 95.81 306 GLN A N 1
ATOM 2411 C CA . GLN A 1 306 ? 13.664 -8.898 6.281 1 95.81 306 GLN A CA 1
ATOM 2412 C C . GLN A 1 306 ? 12.18 -8.625 6.059 1 95.81 306 GLN A C 1
ATOM 2414 O O . GLN A 1 306 ? 11.641 -7.66 6.605 1 95.81 306 GLN A O 1
ATOM 2419 N N . LEU A 1 307 ? 11.516 -9.406 5.238 1 96.62 307 LEU A N 1
ATOM 2420 C CA . LEU A 1 307 ? 10.109 -9.211 4.918 1 96.62 307 LEU A CA 1
ATOM 2421 C C . LEU A 1 307 ? 9.234 -9.359 6.16 1 96.62 307 LEU A C 1
ATOM 2423 O O . LEU A 1 307 ? 8.32 -8.562 6.379 1 96.62 307 LEU A O 1
ATOM 2427 N N . LEU A 1 308 ? 9.562 -10.297 7 1 96.94 308 LEU A N 1
ATOM 2428 C CA . LEU A 1 308 ? 8.734 -10.609 8.156 1 96.94 308 LEU A CA 1
ATOM 2429 C C . LEU A 1 308 ? 9 -9.625 9.297 1 96.94 308 LEU A C 1
ATOM 2431 O O . LEU A 1 308 ? 8.062 -9.117 9.914 1 96.94 308 LEU A O 1
ATOM 2435 N N . PHE A 1 309 ? 10.25 -9.344 9.516 1 94.25 309 PHE A N 1
ATOM 2436 C CA . PHE A 1 309 ? 10.586 -8.68 10.766 1 94.25 309 PHE A CA 1
ATOM 2437 C C . PHE A 1 309 ? 10.867 -7.199 10.531 1 94.25 309 PHE A C 1
ATOM 2439 O O . PHE A 1 309 ? 10.633 -6.371 11.414 1 94.25 309 PHE A O 1
ATOM 2446 N N . ASP A 1 310 ? 11.422 -6.863 9.391 1 90.69 310 ASP A N 1
ATOM 2447 C CA . ASP A 1 310 ? 11.711 -5.457 9.117 1 90.69 310 ASP A CA 1
ATOM 2448 C C . ASP A 1 310 ? 10.523 -4.781 8.43 1 90.69 310 ASP A C 1
ATOM 2450 O O . ASP A 1 310 ? 10.141 -3.666 8.789 1 90.69 310 ASP A O 1
ATOM 2454 N N . CYS A 1 311 ? 9.922 -5.465 7.473 1 90.88 311 CYS A N 1
ATOM 2455 C CA . CYS A 1 311 ? 8.844 -4.875 6.68 1 90.88 311 CYS A CA 1
ATOM 2456 C C . CYS A 1 311 ? 7.488 -5.137 7.316 1 90.88 311 CYS A C 1
ATOM 2458 O O . CYS A 1 311 ? 6.488 -4.531 6.926 1 90.88 311 CYS A O 1
ATOM 2460 N N . GLY A 1 312 ? 7.391 -6.082 8.195 1 90.38 312 GLY A N 1
ATOM 2461 C CA . GLY A 1 312 ? 6.168 -6.316 8.945 1 90.38 312 GLY A CA 1
ATOM 2462 C C . GLY A 1 312 ? 5.164 -7.172 8.203 1 90.38 312 GLY A C 1
ATOM 2463 O O . GLY A 1 312 ? 3.967 -7.133 8.5 1 90.38 312 GLY A O 1
ATOM 2464 N N . LYS A 1 313 ? 5.562 -7.902 7.223 1 94.88 313 LYS A N 1
ATOM 2465 C CA . LYS A 1 313 ? 4.664 -8.828 6.535 1 94.88 313 LYS A CA 1
ATOM 2466 C C . LYS A 1 313 ? 4.219 -9.953 7.461 1 94.88 313 LYS A C 1
ATOM 2468 O O . LYS A 1 313 ? 5.012 -10.461 8.258 1 94.88 313 LYS A O 1
ATOM 2473 N N . GLU A 1 314 ? 2.98 -10.344 7.301 1 95.81 314 GLU A N 1
ATOM 2474 C CA . GLU A 1 314 ? 2.441 -11.445 8.094 1 95.81 314 GLU A CA 1
ATOM 2475 C C . GLU A 1 314 ? 2.971 -12.789 7.605 1 95.81 314 GLU A C 1
ATOM 2477 O O . GLU A 1 314 ? 3.184 -13.711 8.398 1 95.81 314 GLU A O 1
ATOM 2482 N N . SER A 1 315 ? 3.141 -12.852 6.266 1 97.69 315 SER A N 1
ATOM 2483 C CA . SER A 1 315 ? 3.602 -14.117 5.703 1 97.69 315 SER A CA 1
ATOM 2484 C C . SER A 1 315 ? 4.383 -13.898 4.41 1 97.69 315 SER A C 1
ATOM 2486 O O . SER A 1 315 ? 4.152 -12.922 3.697 1 97.69 315 SER A O 1
ATOM 2488 N N . VAL A 1 316 ? 5.309 -14.766 4.238 1 98.56 316 VAL A N 1
ATOM 2489 C CA . VAL A 1 316 ? 6 -14.914 2.963 1 98.56 316 VAL A CA 1
ATOM 2490 C C . VAL A 1 316 ? 5.59 -16.234 2.305 1 98.56 316 VAL A C 1
ATOM 2492 O O . VAL A 1 316 ? 5.598 -17.281 2.949 1 98.56 316 VAL A O 1
ATOM 2495 N N . VAL A 1 317 ? 5.176 -16.141 1.052 1 98.5 317 VAL A N 1
ATOM 2496 C CA . VAL A 1 317 ? 4.656 -17.344 0.401 1 98.5 317 VAL A CA 1
ATOM 2497 C C . VAL A 1 317 ? 5.492 -17.656 -0.837 1 98.5 317 VAL A C 1
ATOM 2499 O O . VAL A 1 317 ? 6.25 -16.812 -1.314 1 98.5 317 VAL A O 1
ATOM 2502 N N . LEU A 1 318 ? 5.383 -18.875 -1.317 1 98 318 LEU A N 1
ATOM 2503 C CA . LEU A 1 318 ? 6.035 -19.281 -2.559 1 98 318 LEU A CA 1
ATOM 2504 C C . LEU A 1 318 ? 5.418 -20.562 -3.102 1 98 318 LEU A C 1
ATOM 2506 O O . LEU A 1 318 ? 4.633 -21.219 -2.414 1 98 318 LEU A O 1
ATOM 2510 N N . TYR A 1 319 ? 5.688 -20.828 -4.348 1 96.19 319 TYR A N 1
ATOM 2511 C CA . TYR A 1 319 ? 5.457 -22.125 -4.98 1 96.19 319 TYR A CA 1
ATOM 2512 C C . TYR A 1 319 ? 6.773 -22.844 -5.234 1 96.19 319 TYR A C 1
ATOM 2514 O O . TYR A 1 319 ? 7.738 -22.25 -5.715 1 96.19 319 TYR A O 1
ATOM 2522 N N . VAL A 1 320 ? 6.809 -24.094 -4.891 1 95.56 320 VAL A N 1
ATOM 2523 C CA . VAL A 1 320 ? 8.016 -24.875 -5.137 1 95.56 320 VAL A CA 1
ATOM 2524 C C . VAL A 1 320 ? 7.641 -26.234 -5.746 1 95.56 320 VAL A C 1
ATOM 2526 O O . VAL A 1 320 ? 6.75 -26.922 -5.246 1 95.56 320 VAL A O 1
ATOM 2529 N N . GLY A 1 321 ? 8.328 -26.531 -6.816 1 93.44 321 GLY A N 1
ATOM 2530 C CA . GLY A 1 321 ? 8.047 -27.781 -7.512 1 93.44 321 GLY A CA 1
ATOM 2531 C C . GLY A 1 321 ? 8.148 -29 -6.621 1 93.44 321 GLY A C 1
ATOM 2532 O O . GLY A 1 321 ? 9.031 -29.078 -5.762 1 93.44 321 GLY A O 1
ATOM 2533 N N . HIS A 1 322 ? 7.348 -30.016 -6.883 1 90.06 322 HIS A N 1
ATOM 2534 C CA . HIS A 1 322 ? 7.301 -31.234 -6.082 1 90.06 322 HIS A CA 1
ATOM 2535 C C . HIS A 1 322 ? 8.656 -31.922 -6.047 1 90.06 322 HIS A C 1
ATOM 2537 O O . HIS A 1 322 ? 9.047 -32.5 -5.023 1 90.06 322 HIS A O 1
ATOM 2543 N N . GLU A 1 323 ? 9.367 -31.828 -7.125 1 88.5 323 GLU A N 1
ATOM 2544 C CA . GLU A 1 323 ? 10.625 -32.562 -7.23 1 88.5 323 GLU A CA 1
ATOM 2545 C C . GLU A 1 323 ? 11.82 -31.609 -7.109 1 88.5 323 GLU A C 1
ATOM 2547 O O . GLU A 1 323 ? 12.961 -32.031 -7.344 1 88.5 323 GLU A O 1
ATOM 2552 N N . ASN A 1 324 ? 11.523 -30.391 -6.816 1 90.44 324 ASN A N 1
ATOM 2553 C CA . ASN A 1 324 ? 12.586 -29.391 -6.734 1 90.44 324 ASN A CA 1
ATOM 2554 C C . ASN A 1 324 ? 13.375 -29.516 -5.434 1 90.44 324 ASN A C 1
ATOM 2556 O O . ASN A 1 324 ? 12.797 -29.438 -4.348 1 90.44 324 ASN A O 1
ATOM 2560 N N . SER A 1 325 ? 14.633 -29.641 -5.57 1 90 325 SER A N 1
ATOM 2561 C CA . SER A 1 325 ? 15.5 -29.797 -4.406 1 90 325 SER A CA 1
ATOM 2562 C C . SER A 1 325 ? 15.516 -28.547 -3.539 1 90 325 SER A C 1
ATOM 2564 O O . SER A 1 325 ? 15.898 -28.594 -2.371 1 90 325 SER A O 1
ATOM 2566 N N . ALA A 1 326 ? 15.094 -27.484 -4.078 1 93.19 326 ALA A N 1
ATOM 2567 C CA . ALA A 1 326 ? 15.023 -26.234 -3.316 1 93.19 326 ALA A CA 1
ATOM 2568 C C . ALA A 1 326 ? 14.086 -26.375 -2.123 1 93.19 326 ALA A C 1
ATOM 2570 O O . ALA A 1 326 ? 14.117 -25.547 -1.202 1 93.19 326 ALA A O 1
ATOM 2571 N N . GLN A 1 327 ? 13.242 -27.391 -2.102 1 95.25 327 GLN A N 1
ATOM 2572 C CA . GLN A 1 327 ? 12.344 -27.641 -0.979 1 95.25 327 GLN A CA 1
ATOM 2573 C C . GLN A 1 327 ? 13.117 -27.734 0.334 1 95.25 327 GLN A C 1
ATOM 2575 O O . GLN A 1 327 ? 12.641 -27.266 1.371 1 95.25 327 GLN A O 1
ATOM 2580 N N . LYS A 1 328 ? 14.234 -28.328 0.264 1 95.88 328 LYS A N 1
ATOM 2581 C CA . LYS A 1 328 ? 15.047 -28.484 1.465 1 95.88 328 LYS A CA 1
ATOM 2582 C C . LYS A 1 328 ? 15.5 -27.141 2.016 1 95.88 328 LYS A C 1
ATOM 2584 O O . LYS A 1 328 ? 15.508 -26.938 3.23 1 95.88 328 LYS A O 1
ATOM 2589 N N . VAL A 1 329 ? 15.891 -26.25 1.089 1 96.94 329 VAL A N 1
ATOM 2590 C CA . VAL A 1 329 ? 16.297 -24.906 1.473 1 96.94 329 VAL A CA 1
ATOM 2591 C C . VAL A 1 329 ? 15.125 -24.203 2.16 1 96.94 329 VAL A C 1
ATOM 2593 O O . VAL A 1 329 ? 15.281 -23.656 3.26 1 96.94 329 VAL A O 1
ATOM 2596 N N . TYR A 1 330 ? 13.961 -24.188 1.531 1 98.06 330 TYR A N 1
ATOM 2597 C CA . TYR A 1 330 ? 12.781 -23.5 2.049 1 98.06 330 TYR A CA 1
ATOM 2598 C C . TYR A 1 330 ? 12.352 -24.094 3.385 1 98.06 330 TYR A C 1
ATOM 2600 O O . TYR A 1 330 ? 11.977 -23.359 4.305 1 98.06 330 TYR A O 1
ATOM 2608 N N . HIS A 1 331 ? 12.469 -25.406 3.459 1 97.31 331 HIS A N 1
ATOM 2609 C CA . HIS A 1 331 ? 12.133 -26.094 4.703 1 97.31 331 HIS A CA 1
ATOM 2610 C C . HIS A 1 331 ? 13.039 -25.641 5.844 1 97.31 331 HIS A C 1
ATOM 2612 O O . HIS A 1 331 ? 12.562 -25.328 6.938 1 97.31 331 HIS A O 1
ATOM 2618 N N . ARG A 1 332 ? 14.289 -25.594 5.59 1 97.38 332 ARG A N 1
ATOM 2619 C CA . ARG A 1 332 ? 15.258 -25.188 6.602 1 97.38 332 ARG A CA 1
ATOM 2620 C C . ARG A 1 332 ? 15.047 -23.734 7.023 1 97.38 332 ARG A C 1
ATOM 2622 O O . ARG A 1 332 ? 15.406 -23.359 8.141 1 97.38 332 ARG A O 1
ATOM 2629 N N . VAL A 1 333 ? 14.5 -22.938 6.168 1 98.31 333 VAL A N 1
ATOM 2630 C CA . VAL A 1 333 ? 14.234 -21.531 6.465 1 98.31 333 VAL A CA 1
ATOM 2631 C C . VAL A 1 333 ? 12.961 -21.406 7.297 1 98.31 333 VAL A C 1
ATOM 2633 O O . VAL A 1 333 ? 12.781 -20.438 8.031 1 98.31 333 VAL A O 1
ATOM 2636 N N . GLY A 1 334 ? 12.094 -22.375 7.133 1 98 334 GLY A N 1
ATOM 2637 C CA . GLY A 1 334 ? 10.906 -22.391 7.969 1 98 334 GLY A CA 1
ATOM 2638 C C . GLY A 1 334 ? 9.617 -22.391 7.172 1 98 334 GLY A C 1
ATOM 2639 O O . GLY A 1 334 ? 8.531 -22.188 7.727 1 98 334 GLY A O 1
ATOM 2640 N N . PHE A 1 335 ? 9.695 -22.578 5.867 1 97.81 335 PHE A N 1
ATOM 2641 C CA . PHE A 1 335 ? 8.477 -22.719 5.074 1 97.81 335 PHE A CA 1
ATOM 2642 C C . PHE A 1 335 ? 7.75 -24.016 5.422 1 97.81 335 PHE A C 1
ATOM 2644 O O . PHE A 1 335 ? 8.375 -25.062 5.559 1 97.81 335 PHE A O 1
ATOM 2651 N N . ALA A 1 336 ? 6.492 -23.938 5.465 1 96.12 336 ALA A N 1
ATOM 2652 C CA . ALA A 1 336 ? 5.688 -25 6.07 1 96.12 336 ALA A CA 1
ATOM 2653 C C . ALA A 1 336 ? 5.348 -26.078 5.051 1 96.12 336 ALA A C 1
ATOM 2655 O O . ALA A 1 336 ? 5.242 -25.812 3.852 1 96.12 336 ALA A O 1
ATOM 2656 N N . GLY A 1 337 ? 5.141 -27.312 5.566 1 92.5 337 GLY A N 1
ATOM 2657 C CA . GLY A 1 337 ? 4.543 -28.406 4.832 1 92.5 337 GLY A CA 1
ATOM 2658 C C . GLY A 1 337 ? 5.438 -28.953 3.738 1 92.5 337 GLY A C 1
ATOM 2659 O O . GLY A 1 337 ? 4.953 -29.438 2.715 1 92.5 337 GLY A O 1
ATOM 2660 N N . LEU A 1 338 ? 6.664 -28.781 3.877 1 93.69 338 LEU A N 1
ATOM 2661 C CA . LEU A 1 338 ? 7.605 -29.266 2.877 1 93.69 338 LEU A CA 1
ATOM 2662 C C . LEU A 1 338 ? 8.398 -30.453 3.412 1 93.69 338 LEU A C 1
ATOM 2664 O O . LEU A 1 338 ? 8.406 -30.719 4.617 1 93.69 338 LEU A O 1
ATOM 2668 N N . CYS A 1 339 ? 8.961 -31.281 2.48 1 91.5 339 CYS A N 1
ATOM 2669 C CA . CYS A 1 339 ? 9.891 -32.375 2.795 1 91.5 339 CYS A CA 1
ATOM 2670 C C . CYS A 1 339 ? 9.227 -33.438 3.67 1 91.5 339 CYS A C 1
ATOM 2672 O O . CYS A 1 339 ? 9.805 -33.875 4.66 1 91.5 339 CYS A O 1
ATOM 2674 N N . GLY A 1 340 ? 7.996 -33.688 3.357 1 83.31 340 GLY A N 1
ATOM 2675 C CA . GLY A 1 340 ? 7.312 -34.781 4.016 1 83.31 340 GLY A CA 1
ATOM 2676 C C . GLY A 1 340 ? 6.66 -34.375 5.324 1 83.31 340 GLY A C 1
ATOM 2677 O O . GLY A 1 340 ? 6.117 -35.219 6.039 1 83.31 340 GLY A O 1
ATOM 2678 N N . ASP A 1 341 ? 6.805 -33.125 5.688 1 85.69 341 ASP A N 1
ATOM 2679 C CA . ASP A 1 341 ? 6.137 -32.625 6.898 1 85.69 341 ASP A CA 1
ATOM 2680 C C . ASP A 1 341 ? 4.629 -32.875 6.82 1 85.69 341 ASP A C 1
ATOM 2682 O O . ASP A 1 341 ? 4.09 -33.125 5.738 1 85.69 341 ASP A O 1
ATOM 2686 N N . GLU A 1 342 ? 3.99 -32.875 7.98 1 81 342 GLU A N 1
ATOM 2687 C CA . GLU A 1 342 ? 2.543 -33.062 8.07 1 81 342 GLU A CA 1
ATOM 2688 C C . GLU A 1 342 ? 1.81 -31.953 7.309 1 81 342 GLU A C 1
ATOM 2690 O O . GLU A 1 342 ? 2.307 -30.828 7.199 1 81 342 GLU A O 1
ATOM 2695 N N . LYS A 1 343 ? 0.752 -32.438 6.883 1 76.5 343 LYS A N 1
ATOM 2696 C CA . LYS A 1 343 ? -0.091 -31.469 6.176 1 76.5 343 LYS A CA 1
ATOM 2697 C C . LYS A 1 343 ? -0.492 -30.312 7.09 1 76.5 343 LYS A C 1
ATOM 2699 O O . LYS A 1 343 ? -0.904 -30.531 8.234 1 76.5 343 LYS A O 1
ATOM 2704 N N . VAL A 1 344 ? -0.186 -29.172 6.688 1 83.31 344 VAL A N 1
ATOM 2705 C CA . VAL A 1 344 ? -0.516 -27.969 7.441 1 83.31 344 VAL A CA 1
ATOM 2706 C C . VAL A 1 344 ? -1.574 -27.172 6.691 1 83.31 344 VAL A C 1
ATOM 2708 O O . VAL A 1 344 ? -1.573 -27.125 5.457 1 83.31 344 VAL A O 1
ATOM 2711 N N . ASP A 1 345 ? -2.49 -26.672 7.48 1 82.19 345 ASP A N 1
ATOM 2712 C CA . ASP A 1 345 ? -3.473 -25.766 6.883 1 82.19 345 ASP A CA 1
ATOM 2713 C C . ASP A 1 345 ? -2.785 -24.609 6.168 1 82.19 345 ASP A C 1
ATOM 2715 O O . ASP A 1 345 ? -1.827 -24.031 6.688 1 82.19 345 ASP A O 1
ATOM 2719 N N . GLY A 1 346 ? -3.18 -24.422 4.945 1 83.56 346 GLY A N 1
ATOM 2720 C CA . GLY A 1 346 ? -2.598 -23.312 4.195 1 83.56 346 GLY A CA 1
ATOM 2721 C C . GLY A 1 346 ? -1.64 -23.766 3.111 1 83.56 346 GLY A C 1
ATOM 2722 O O . GLY A 1 346 ? -1.283 -23 2.225 1 83.56 346 GLY A O 1
ATOM 2723 N N . VAL A 1 347 ? -1.171 -24.938 3.236 1 86.56 347 VAL A N 1
ATOM 2724 C CA . VAL A 1 347 ? -0.358 -25.516 2.174 1 86.56 347 VAL A CA 1
ATOM 2725 C C . VAL A 1 347 ? -1.256 -26.234 1.171 1 86.56 347 VAL A C 1
ATOM 2727 O O . VAL A 1 347 ? -2.178 -26.953 1.56 1 86.56 347 VAL A O 1
ATOM 2730 N N . GLU A 1 348 ? -1.021 -25.969 -0.04 1 87.5 348 GLU A N 1
ATOM 2731 C CA . GLU A 1 348 ? -1.873 -26.547 -1.082 1 87.5 348 GLU A CA 1
ATOM 2732 C C . GLU A 1 348 ? -1.048 -27 -2.279 1 87.5 348 GLU A C 1
ATOM 2734 O O . GLU A 1 348 ? 0.074 -26.531 -2.484 1 87.5 348 GLU A O 1
ATOM 2739 N N . ASP A 1 349 ? -1.672 -27.969 -2.971 1 91.81 349 ASP A N 1
ATOM 2740 C CA . ASP A 1 349 ? -1.089 -28.375 -4.25 1 91.81 349 ASP A CA 1
ATOM 2741 C C . ASP A 1 349 ? -1.578 -27.469 -5.379 1 91.81 349 ASP A C 1
ATOM 2743 O O . ASP A 1 349 ? -2.771 -27.172 -5.473 1 91.81 349 ASP A O 1
ATOM 2747 N N . SER A 1 350 ? -0.63 -27.047 -6.102 1 94.62 350 SER A N 1
ATOM 2748 C CA . SER A 1 350 ? -0.936 -26.203 -7.25 1 94.62 350 SER A CA 1
ATOM 2749 C C . SER A 1 350 ? -0.398 -26.812 -8.539 1 94.62 350 SER A C 1
ATOM 2751 O O . SER A 1 350 ? 0.557 -27.594 -8.516 1 94.62 350 SER A O 1
ATOM 2753 N N . LEU A 1 351 ? -1.073 -26.469 -9.586 1 95.5 351 LEU A N 1
ATOM 2754 C CA . LEU A 1 351 ? -0.776 -27.078 -10.875 1 95.5 351 LEU A CA 1
ATOM 2755 C C . LEU A 1 351 ? -0.915 -26.062 -12 1 95.5 351 LEU A C 1
ATOM 2757 O O . LEU A 1 351 ? -1.777 -25.188 -11.953 1 95.5 351 LEU A O 1
ATOM 2761 N N . GLU A 1 352 ? -0.017 -26.125 -12.875 1 94.88 352 GLU A N 1
ATOM 2762 C CA . GLU A 1 352 ? -0.175 -25.422 -14.148 1 94.88 352 GLU A CA 1
ATOM 2763 C C . GLU A 1 352 ? -0.278 -26.422 -15.312 1 94.88 352 GLU A C 1
ATOM 2765 O O . GLU A 1 352 ? 0.64 -27.203 -15.547 1 94.88 352 GLU A O 1
ATOM 2770 N N . LEU A 1 353 ? -1.371 -26.359 -16 1 95.69 353 LEU A N 1
ATOM 2771 C CA . LEU A 1 353 ? -1.556 -27.172 -17.188 1 95.69 353 LEU A CA 1
ATOM 2772 C C . LEU A 1 353 ? -1.6 -26.312 -18.453 1 95.69 353 LEU A C 1
ATOM 2774 O O . LEU A 1 353 ? -2.283 -25.297 -18.484 1 95.69 353 LEU A O 1
ATOM 2778 N N . GLY A 1 354 ? -0.805 -26.766 -19.391 1 93.56 354 GLY A N 1
ATOM 2779 C CA . GLY A 1 354 ? -0.805 -26.094 -20.672 1 93.56 354 GLY A CA 1
ATOM 2780 C C . GLY A 1 354 ? -1.64 -26.812 -21.719 1 93.56 354 GLY A C 1
ATOM 2781 O O . GLY A 1 354 ? -2.088 -27.938 -21.5 1 93.56 354 GLY A O 1
ATOM 2782 N N . PHE A 1 355 ? -1.895 -26.125 -22.828 1 93.62 355 PHE A N 1
ATOM 2783 C CA . PHE A 1 355 ? -2.623 -26.703 -23.953 1 93.62 355 PHE A CA 1
ATOM 2784 C C . PHE A 1 355 ? -1.748 -26.734 -25.203 1 93.62 355 PHE A C 1
ATOM 2786 O O . PHE A 1 355 ? -0.992 -25.797 -25.469 1 93.62 355 PHE A O 1
ATOM 2793 N N . VAL A 1 356 ? -1.895 -27.812 -25.922 1 88.81 356 VAL A N 1
ATOM 2794 C CA . VAL A 1 356 ? -1.062 -28.062 -27.094 1 88.81 356 VAL A CA 1
ATOM 2795 C C . VAL A 1 356 ? -1.369 -27.016 -28.172 1 88.81 356 VAL A C 1
ATOM 2797 O O . VAL A 1 356 ? -2.535 -26.719 -28.438 1 88.81 356 VAL A O 1
ATOM 2800 N N . GLY A 1 357 ? -0.285 -26.484 -28.781 1 78.19 357 GLY A N 1
ATOM 2801 C CA . GLY A 1 357 ? -0.431 -25.609 -29.953 1 78.19 357 GLY A CA 1
ATOM 2802 C C . GLY A 1 357 ? -0.606 -24.156 -29.578 1 78.19 357 GLY A C 1
ATOM 2803 O O . GLY A 1 357 ? -0.797 -23.312 -30.453 1 78.19 357 GLY A O 1
ATOM 2804 N N . SER A 1 358 ? -0.546 -23.875 -28.359 1 70.94 358 SER A N 1
ATOM 2805 C CA . SER A 1 358 ? -0.709 -22.484 -27.953 1 70.94 358 SER A CA 1
ATOM 2806 C C . SER A 1 358 ? 0.64 -21.781 -27.812 1 70.94 358 SER A C 1
ATOM 2808 O O . SER A 1 358 ? 1.659 -22.438 -27.578 1 70.94 358 SER A O 1
ATOM 2810 N N . ALA A 1 359 ? 0.677 -20.516 -28.234 1 70.56 359 ALA A N 1
ATOM 2811 C CA . ALA A 1 359 ? 1.874 -19.719 -28 1 70.56 359 ALA A CA 1
ATOM 2812 C C . ALA A 1 359 ? 2.08 -19.469 -26.5 1 70.56 359 ALA A C 1
ATOM 2814 O O . ALA A 1 359 ? 1.235 -18.844 -25.844 1 70.56 359 ALA A O 1
ATOM 2815 N N . ARG A 1 360 ? 3.209 -19.984 -26.031 1 70.06 360 ARG A N 1
ATOM 2816 C CA . ARG A 1 360 ? 3.475 -19.922 -24.594 1 70.06 360 ARG A CA 1
ATOM 2817 C C . ARG A 1 360 ? 3.801 -18.484 -24.156 1 70.06 360 ARG A C 1
ATOM 2819 O O . ARG A 1 360 ? 4.48 -17.75 -24.891 1 70.06 360 ARG A O 1
ATOM 2826 N N . GLY A 1 361 ? 3.188 -18.062 -23.141 1 66.44 361 GLY A N 1
ATOM 2827 C CA . GLY A 1 361 ? 3.432 -16.734 -22.578 1 66.44 361 GLY A CA 1
ATOM 2828 C C . GLY A 1 361 ? 4.617 -16.719 -21.625 1 66.44 361 GLY A C 1
ATOM 2829 O O . GLY A 1 361 ? 5.656 -17.312 -21.906 1 66.44 361 GLY A O 1
ATOM 2830 N N . HIS A 1 362 ? 4.621 -15.789 -20.75 1 64.5 362 HIS A N 1
ATOM 2831 C CA . HIS A 1 362 ? 5.738 -15.57 -19.844 1 64.5 362 HIS A CA 1
ATOM 2832 C C . HIS A 1 362 ? 5.281 -15.648 -18.391 1 64.5 362 HIS A C 1
ATOM 2834 O O . HIS A 1 362 ? 4.141 -15.312 -18.062 1 64.5 362 HIS A O 1
ATOM 2840 N N . TRP A 1 363 ? 6.145 -16.406 -17.562 1 68.25 363 TRP A N 1
ATOM 2841 C CA . TRP A 1 363 ? 5.949 -16.359 -16.109 1 68.25 363 TRP A CA 1
ATOM 2842 C C . TRP A 1 363 ? 6.766 -15.234 -15.492 1 68.25 363 TRP A C 1
ATOM 2844 O O . TRP A 1 363 ? 7.91 -15 -15.883 1 68.25 363 TRP A O 1
ATOM 2854 N N . MET B 1 1 ? 52.125 21.438 29.891 1 27.67 1 MET B N 1
ATOM 2855 C CA . MET B 1 1 ? 51.844 20.875 28.578 1 27.67 1 MET B CA 1
ATOM 2856 C C . MET B 1 1 ? 50.344 20.828 28.297 1 27.67 1 MET B C 1
ATOM 2858 O O . MET B 1 1 ? 49.594 20.203 29.031 1 27.67 1 MET B O 1
ATOM 2862 N N . PRO B 1 2 ? 49.688 21.812 27.656 1 24.69 2 PRO B N 1
ATOM 2863 C CA . PRO B 1 2 ? 48.25 21.906 27.578 1 24.69 2 PRO B CA 1
ATOM 2864 C C . PRO B 1 2 ? 47.594 20.781 26.766 1 24.69 2 PRO B C 1
ATOM 2866 O O . PRO B 1 2 ? 48.219 20.266 25.828 1 24.69 2 PRO B O 1
ATOM 2869 N N . ALA B 1 3 ? 46.906 19.859 27.438 1 29.22 3 ALA B N 1
ATOM 2870 C CA . ALA B 1 3 ? 46.094 18.828 26.75 1 29.22 3 ALA B CA 1
ATOM 2871 C C . ALA B 1 3 ? 45.375 19.422 25.547 1 29.22 3 ALA B C 1
ATOM 2873 O O . ALA B 1 3 ? 44.656 20.422 25.656 1 29.22 3 ALA B O 1
ATOM 2874 N N . ARG B 1 4 ? 45.969 19.172 24.375 1 31.72 4 ARG B N 1
ATOM 2875 C CA . ARG B 1 4 ? 45.375 19.516 23.094 1 31.72 4 ARG B CA 1
ATOM 2876 C C . ARG B 1 4 ? 43.875 19.141 23.062 1 31.72 4 ARG B C 1
ATOM 2878 O O . ARG B 1 4 ? 43.531 17.984 23.281 1 31.72 4 ARG B O 1
ATOM 2885 N N . THR B 1 5 ? 43 20.078 23.281 1 34.47 5 THR B N 1
ATOM 2886 C CA . THR B 1 5 ? 41.562 19.953 23.109 1 34.47 5 THR B CA 1
ATOM 2887 C C . THR B 1 5 ? 41.219 19.203 21.812 1 34.47 5 THR B C 1
ATOM 2889 O O . THR B 1 5 ? 41.688 19.594 20.734 1 34.47 5 THR B O 1
ATOM 2892 N N . THR B 1 6 ? 41.125 17.891 21.859 1 36.66 6 THR B N 1
ATOM 2893 C CA . THR B 1 6 ? 40.719 17.062 20.734 1 36.66 6 THR B CA 1
ATOM 2894 C C . THR B 1 6 ? 39.656 17.781 19.891 1 36.66 6 THR B C 1
ATOM 2896 O O . THR B 1 6 ? 38.688 18.328 20.422 1 36.66 6 THR B O 1
ATOM 2899 N N . PRO B 1 7 ? 39.938 18.203 18.656 1 36.66 7 PRO B N 1
ATOM 2900 C CA . PRO B 1 7 ? 38.969 18.797 17.734 1 36.66 7 PRO B CA 1
ATOM 2901 C C . PRO B 1 7 ? 37.594 18.078 17.75 1 36.66 7 PRO B C 1
ATOM 2903 O O . PRO B 1 7 ? 37.562 16.859 17.875 1 36.66 7 PRO B O 1
ATOM 2906 N N . ASN B 1 8 ? 36.625 18.656 18.391 1 37.94 8 ASN B N 1
ATOM 2907 C CA . ASN B 1 8 ? 35.219 18.219 18.344 1 37.94 8 ASN B CA 1
ATOM 2908 C C . ASN B 1 8 ? 34.906 17.625 16.969 1 37.94 8 ASN B C 1
ATOM 2910 O O . ASN B 1 8 ? 35.094 18.281 15.945 1 37.94 8 ASN B O 1
ATOM 2914 N N . ALA B 1 9 ? 35 16.484 16.719 1 48.47 9 ALA B N 1
ATOM 2915 C CA . ALA B 1 9 ? 34.531 15.773 15.539 1 48.47 9 ALA B CA 1
ATOM 2916 C C . ALA B 1 9 ? 33.312 16.469 14.938 1 48.47 9 ALA B C 1
ATOM 2918 O O . ALA B 1 9 ? 32.25 16.469 15.531 1 48.47 9 ALA B O 1
ATOM 2919 N N . HIS B 1 10 ? 33.344 17.609 14.242 1 55.69 10 HIS B N 1
ATOM 2920 C CA . HIS B 1 10 ? 32.344 18.531 13.734 1 55.69 10 HIS B CA 1
ATOM 2921 C C . HIS B 1 10 ? 31.25 17.797 12.969 1 55.69 10 HIS B C 1
ATOM 2923 O O . HIS B 1 10 ? 31.547 17.016 12.047 1 55.69 10 HIS B O 1
ATOM 2929 N N . SER B 1 11 ? 30.047 17.594 13.484 1 69.5 11 SER B N 1
ATOM 2930 C CA . SER B 1 11 ? 28.828 17.125 12.82 1 69.5 11 SER B CA 1
ATOM 2931 C C . SER B 1 11 ? 28.516 17.938 11.578 1 69.5 11 SER B C 1
ATOM 2933 O O . SER B 1 11 ? 28.641 19.172 11.586 1 69.5 11 SER B O 1
ATOM 2935 N N . SER B 1 12 ? 28.656 17.266 10.438 1 84.69 12 SER B N 1
ATOM 2936 C CA . SER B 1 12 ? 28.312 17.906 9.18 1 84.69 12 SER B CA 1
ATOM 2937 C C . SER B 1 12 ? 26.859 17.609 8.797 1 84.69 12 SER B C 1
ATOM 2939 O O . SER B 1 12 ? 26.312 16.578 9.188 1 84.69 12 SER B O 1
ATOM 2941 N N . SER B 1 13 ? 26.172 18.688 8.352 1 89.38 13 SER B N 1
ATOM 2942 C CA . SER B 1 13 ? 24.797 18.516 7.871 1 89.38 13 SER B CA 1
ATOM 2943 C C . SER B 1 13 ? 24.703 18.75 6.367 1 89.38 13 SER B C 1
ATOM 2945 O O . SER B 1 13 ? 25.438 19.578 5.82 1 89.38 13 SER B O 1
ATOM 2947 N N . VAL B 1 14 ? 23.922 17.969 5.742 1 91.12 14 VAL B N 1
ATOM 2948 C CA . VAL B 1 14 ? 23.719 18.109 4.305 1 91.12 14 VAL B CA 1
ATOM 2949 C C . VAL B 1 14 ? 22.234 18.078 3.984 1 91.12 14 VAL B C 1
ATOM 2951 O O . VAL B 1 14 ? 21.453 17.406 4.66 1 91.12 14 VAL B O 1
ATOM 2954 N N . ILE B 1 15 ? 21.875 18.906 2.961 1 96.31 15 ILE B N 1
ATOM 2955 C CA . ILE B 1 15 ? 20.5 18.906 2.469 1 96.31 15 ILE B CA 1
ATOM 2956 C C . ILE B 1 15 ? 20.453 18.266 1.088 1 96.31 15 ILE B C 1
ATOM 2958 O O . ILE B 1 15 ? 21.312 18.5 0.245 1 96.31 15 ILE B O 1
ATOM 2962 N N . MET B 1 16 ? 19.5 17.422 0.932 1 96.06 16 MET B N 1
ATOM 2963 C CA . MET B 1 16 ? 19.234 16.812 -0.373 1 96.06 16 MET B CA 1
ATOM 2964 C C . MET B 1 16 ? 17.875 17.234 -0.905 1 96.06 16 MET B C 1
ATOM 2966 O O . MET B 1 16 ? 16.891 17.281 -0.157 1 96.06 16 MET B O 1
ATOM 2970 N N . GLN B 1 17 ? 17.875 17.609 -2.182 1 96.94 17 GLN B N 1
ATOM 2971 C CA . GLN B 1 17 ? 16.625 17.906 -2.873 1 96.94 17 GLN B CA 1
ATOM 2972 C C . GLN B 1 17 ? 16.156 16.719 -3.719 1 96.94 17 GLN B C 1
ATOM 2974 O O . GLN B 1 17 ? 16.953 16.141 -4.469 1 96.94 17 GLN B O 1
ATOM 2979 N N . HIS B 1 18 ? 14.906 16.328 -3.488 1 96.12 18 HIS B N 1
ATOM 2980 C CA . HIS B 1 18 ? 14.297 15.234 -4.242 1 96.12 18 HIS B CA 1
ATOM 2981 C C . HIS B 1 18 ? 13.141 15.734 -5.102 1 96.12 18 HIS B C 1
ATOM 2983 O O . HIS B 1 18 ? 12.102 16.141 -4.582 1 96.12 18 HIS B O 1
ATOM 2989 N N . ASP B 1 19 ? 13.227 15.57 -6.395 1 95.38 19 ASP B N 1
ATOM 2990 C CA . ASP B 1 19 ? 12.211 16.109 -7.297 1 95.38 19 ASP B CA 1
ATOM 2991 C C . ASP B 1 19 ? 11.141 15.078 -7.605 1 95.38 19 ASP B C 1
ATOM 2993 O O . ASP B 1 19 ? 10.211 15.344 -8.375 1 95.38 19 ASP B O 1
ATOM 2997 N N . SER B 1 20 ? 11.258 13.875 -7.055 1 94.81 20 SER B N 1
ATOM 2998 C CA . SER B 1 20 ? 10.234 12.852 -7.172 1 94.81 20 SER B CA 1
ATOM 2999 C C . SER B 1 20 ? 10 12.141 -5.84 1 94.81 20 SER B C 1
ATOM 3001 O O . SER B 1 20 ? 10.922 12.031 -5.023 1 94.81 20 SER B O 1
ATOM 3003 N N . ALA B 1 21 ? 8.75 11.68 -5.688 1 96.25 21 ALA B N 1
ATOM 3004 C CA . ALA B 1 21 ? 8.43 10.922 -4.48 1 96.25 21 ALA B CA 1
ATOM 3005 C C . ALA B 1 21 ? 9.289 9.664 -4.371 1 96.25 21 ALA B C 1
ATOM 3007 O O . ALA B 1 21 ? 9.688 9.273 -3.273 1 96.25 21 ALA B O 1
ATOM 3008 N N . SER B 1 22 ? 9.586 9.062 -5.496 1 93.62 22 SER B N 1
ATOM 3009 C CA . SER B 1 22 ? 10.398 7.852 -5.516 1 93.62 22 SER B CA 1
ATOM 3010 C C . SER B 1 22 ? 11.797 8.109 -4.965 1 93.62 22 SER B C 1
ATOM 3012 O O . SER B 1 22 ? 12.289 7.348 -4.137 1 93.62 22 SER B O 1
ATOM 3014 N N . ASP B 1 23 ? 12.391 9.203 -5.418 1 92 23 ASP B N 1
ATOM 3015 C CA . ASP B 1 23 ? 13.727 9.562 -4.949 1 92 23 ASP B CA 1
ATOM 3016 C C . ASP B 1 23 ? 13.711 9.898 -3.457 1 92 23 ASP B C 1
ATOM 3018 O O . ASP B 1 23 ? 14.633 9.531 -2.727 1 92 23 ASP B O 1
ATOM 3022 N N . PHE B 1 24 ? 12.734 10.57 -3.061 1 96.44 24 PHE B N 1
ATOM 3023 C CA . PHE B 1 24 ? 12.578 10.938 -1.659 1 96.44 24 PHE B CA 1
ATOM 3024 C C . PHE B 1 24 ? 12.438 9.695 -0.786 1 96.44 24 PHE B C 1
ATOM 3026 O O . PHE B 1 24 ? 13.164 9.539 0.202 1 96.44 24 PHE B O 1
ATOM 3033 N N . LEU B 1 25 ? 11.562 8.766 -1.164 1 95.56 25 LEU B N 1
ATOM 3034 C CA . LEU B 1 25 ? 11.266 7.578 -0.374 1 95.56 25 LEU B CA 1
ATOM 3035 C C . LEU B 1 25 ? 12.453 6.617 -0.37 1 95.56 25 LEU B C 1
ATOM 3037 O O . LEU B 1 25 ? 12.656 5.875 0.593 1 95.56 25 LEU B O 1
ATOM 3041 N N . ALA B 1 26 ? 13.281 6.676 -1.391 1 91.75 26 ALA B N 1
ATOM 3042 C CA . ALA B 1 26 ? 14.438 5.793 -1.497 1 91.75 26 ALA B CA 1
ATOM 3043 C C . ALA B 1 26 ? 15.398 6.012 -0.333 1 91.75 26 ALA B C 1
ATOM 3045 O O . ALA B 1 26 ? 16.109 5.09 0.07 1 91.75 26 ALA B O 1
ATOM 3046 N N . VAL B 1 27 ? 15.352 7.203 0.271 1 93.31 27 VAL B N 1
ATOM 3047 C CA . VAL B 1 27 ? 16.328 7.461 1.321 1 93.31 27 VAL B CA 1
ATOM 3048 C C . VAL B 1 27 ? 15.617 7.691 2.65 1 93.31 27 VAL B C 1
ATOM 3050 O O . VAL B 1 27 ? 16.188 7.441 3.719 1 93.31 27 VAL B O 1
ATOM 3053 N N . ALA B 1 28 ? 14.422 8.125 2.605 1 96.69 28 ALA B N 1
ATOM 3054 C CA . ALA B 1 28 ? 13.781 8.578 3.838 1 96.69 28 ALA B CA 1
ATOM 3055 C C . ALA B 1 28 ? 12.852 7.516 4.402 1 96.69 28 ALA B C 1
ATOM 3057 O O . ALA B 1 28 ? 12.469 7.57 5.574 1 96.69 28 ALA B O 1
ATOM 3058 N N . TYR B 1 29 ? 12.445 6.531 3.621 1 96.06 29 TYR B N 1
ATOM 3059 C CA . TYR B 1 29 ? 11.336 5.645 3.961 1 96.06 29 TYR B CA 1
ATOM 3060 C C . TYR B 1 29 ? 11.625 4.883 5.25 1 96.06 29 TYR B C 1
ATOM 3062 O O . TYR B 1 29 ? 10.766 4.797 6.133 1 96.06 29 TYR B O 1
ATOM 3070 N N . PRO B 1 30 ? 12.836 4.336 5.441 1 94.44 30 PRO B N 1
ATOM 3071 C CA . PRO B 1 30 ? 13.062 3.562 6.664 1 94.44 30 PRO B CA 1
ATOM 3072 C C . PRO B 1 30 ? 12.805 4.375 7.93 1 94.44 30 PRO B C 1
ATOM 3074 O O . PRO B 1 30 ? 12.164 3.885 8.867 1 94.44 30 PRO B O 1
ATOM 3077 N N . THR B 1 31 ? 13.266 5.613 7.906 1 96.19 31 THR B N 1
ATOM 3078 C CA . THR B 1 31 ? 13.047 6.473 9.07 1 96.19 31 THR B CA 1
ATOM 3079 C C . THR B 1 31 ? 11.57 6.828 9.203 1 96.19 31 THR B C 1
ATOM 3081 O O . THR B 1 31 ? 11.016 6.785 10.305 1 96.19 31 THR B O 1
ATOM 3084 N N . LEU B 1 32 ? 10.969 7.199 8.109 1 97.31 32 LEU B N 1
ATOM 3085 C CA . LEU B 1 32 ? 9.562 7.566 8.133 1 97.31 32 LEU B CA 1
ATOM 3086 C C . LEU B 1 32 ? 8.703 6.41 8.641 1 97.31 32 LEU B C 1
ATOM 3088 O O . LEU B 1 32 ? 7.773 6.617 9.422 1 97.31 32 LEU B O 1
ATOM 3092 N N . ARG B 1 33 ? 9.008 5.238 8.242 1 95.06 33 ARG B N 1
ATOM 3093 C CA . ARG B 1 33 ? 8.258 4.051 8.641 1 95.06 33 ARG B CA 1
ATOM 3094 C C . ARG B 1 33 ? 8.359 3.822 10.148 1 95.06 33 ARG B C 1
ATOM 3096 O O . ARG B 1 33 ? 7.383 3.434 10.789 1 95.06 33 ARG B O 1
ATOM 3103 N N . ARG B 1 34 ? 9.531 4.051 10.719 1 94.38 34 ARG B N 1
ATOM 3104 C CA . ARG B 1 34 ? 9.727 3.869 12.156 1 94.38 34 ARG B CA 1
ATOM 3105 C C . ARG B 1 34 ? 8.875 4.848 12.953 1 94.38 34 ARG B C 1
ATOM 3107 O O . ARG B 1 34 ? 8.555 4.598 14.117 1 94.38 34 ARG B O 1
ATOM 3114 N N . HIS B 1 35 ? 8.586 5.977 12.312 1 95.5 35 HIS B N 1
ATOM 3115 C CA . HIS B 1 35 ? 7.77 7.016 12.922 1 95.5 35 HIS B CA 1
ATOM 3116 C C . HIS B 1 35 ? 6.5 7.262 12.109 1 95.5 35 HIS B C 1
ATOM 3118 O O . HIS B 1 35 ? 6.117 8.406 11.883 1 95.5 35 HIS B O 1
ATOM 3124 N N . GLU B 1 36 ? 5.895 6.203 11.711 1 95.88 36 GLU B N 1
ATOM 3125 C CA . GLU B 1 36 ? 4.883 6.27 10.656 1 95.88 36 GLU B CA 1
ATOM 3126 C C . GLU B 1 36 ? 3.705 7.145 11.086 1 95.88 36 GLU B C 1
ATOM 3128 O O . GLU B 1 36 ? 3.119 7.848 10.258 1 95.88 36 GLU B O 1
ATOM 3133 N N . ALA B 1 37 ? 3.328 7.188 12.359 1 96.44 37 ALA B N 1
ATOM 3134 C CA . ALA B 1 37 ? 2.219 8.016 12.82 1 96.44 37 ALA B CA 1
ATOM 3135 C C . ALA B 1 37 ? 2.555 9.5 12.695 1 96.44 37 ALA B C 1
ATOM 3137 O O . ALA B 1 37 ? 1.839 10.25 12.031 1 96.44 37 ALA B O 1
ATOM 3138 N N . SER B 1 38 ? 3.682 9.883 13.258 1 95.25 38 SER B N 1
ATOM 3139 C CA . SER B 1 38 ? 4.031 11.297 13.258 1 95.25 38 SER B CA 1
ATOM 3140 C C . SER B 1 38 ? 4.445 11.766 11.859 1 95.25 38 SER B C 1
ATOM 3142 O O . SER B 1 38 ? 4.25 12.93 11.508 1 95.25 38 SER B O 1
ATOM 3144 N N . SER B 1 39 ? 5.027 10.836 11.055 1 97.25 39 SER B N 1
ATOM 3145 C CA . SER B 1 39 ? 5.508 11.219 9.734 1 97.25 39 SER B CA 1
ATOM 3146 C C . SER B 1 39 ? 4.395 11.125 8.695 1 97.25 39 SER B C 1
ATOM 3148 O O . SER B 1 39 ? 4.617 11.406 7.512 1 97.25 39 SER B O 1
ATOM 3150 N N . ASN B 1 40 ? 3.193 10.773 9.125 1 97.44 40 ASN B N 1
ATOM 3151 C CA . ASN B 1 40 ? 2.08 10.523 8.219 1 97.44 40 ASN B CA 1
ATOM 3152 C C . ASN B 1 40 ? 1.848 11.703 7.273 1 97.44 40 ASN B C 1
ATOM 3154 O O . ASN B 1 40 ? 1.548 11.508 6.094 1 97.44 40 ASN B O 1
ATOM 3158 N N . ILE B 1 41 ? 2.062 12.914 7.719 1 96.38 41 ILE B N 1
ATOM 3159 C CA . ILE B 1 41 ? 1.757 14.133 6.969 1 96.38 41 ILE B CA 1
ATOM 3160 C C . ILE B 1 41 ? 2.68 14.234 5.758 1 96.38 41 ILE B C 1
ATOM 3162 O O . ILE B 1 41 ? 2.289 14.773 4.719 1 96.38 41 ILE B O 1
ATOM 3166 N N . VAL B 1 42 ? 3.852 13.727 5.867 1 97.81 42 VAL B N 1
ATOM 3167 C CA . VAL B 1 42 ? 4.789 13.789 4.754 1 97.81 42 VAL B CA 1
ATOM 3168 C C . VAL B 1 42 ? 4.77 12.469 3.99 1 97.81 42 VAL B C 1
ATOM 3170 O O . VAL B 1 42 ? 4.793 12.453 2.756 1 97.81 42 VAL B O 1
ATOM 3173 N N . LEU B 1 43 ? 4.676 11.367 4.723 1 97.81 43 LEU B N 1
ATOM 3174 C CA . LEU B 1 43 ? 4.777 10.039 4.133 1 97.81 43 LEU B CA 1
ATOM 3175 C C . LEU B 1 43 ? 3.57 9.742 3.248 1 97.81 43 LEU B C 1
ATOM 3177 O O . LEU B 1 43 ? 3.725 9.227 2.137 1 97.81 43 LEU B O 1
ATOM 3181 N N . ALA B 1 44 ? 2.426 10.023 3.727 1 97.06 44 ALA B N 1
ATOM 3182 C CA . ALA B 1 44 ? 1.216 9.719 2.967 1 97.06 44 ALA B CA 1
ATOM 3183 C C . ALA B 1 44 ? 1.199 10.469 1.639 1 97.06 44 ALA B C 1
ATOM 3185 O O . ALA B 1 44 ? 0.811 9.914 0.609 1 97.06 44 ALA B O 1
ATOM 3186 N N . HIS B 1 45 ? 1.637 11.719 1.622 1 96.31 45 HIS B N 1
ATOM 3187 C CA . HIS B 1 45 ? 1.651 12.523 0.404 1 96.31 45 HIS B CA 1
ATOM 3188 C C . HIS B 1 45 ? 2.676 11.992 -0.593 1 96.31 45 HIS B C 1
ATOM 3190 O O . HIS B 1 45 ? 2.473 12.086 -1.807 1 96.31 45 HIS B O 1
ATOM 3196 N N . ALA B 1 46 ? 3.736 11.492 -0.065 1 97.25 46 ALA B N 1
ATOM 3197 C CA . ALA B 1 46 ? 4.742 10.898 -0.944 1 97.25 46 ALA B CA 1
ATOM 3198 C C . ALA B 1 46 ? 4.242 9.586 -1.543 1 97.25 46 ALA B C 1
ATOM 3200 O O . ALA B 1 46 ? 4.383 9.359 -2.746 1 97.25 46 ALA B O 1
ATOM 3201 N N . LEU B 1 47 ? 3.596 8.781 -0.746 1 95.69 47 LEU B N 1
ATOM 3202 C CA . LEU B 1 47 ? 3.145 7.465 -1.193 1 95.69 47 LEU B CA 1
ATOM 3203 C C . LEU B 1 47 ? 2.066 7.598 -2.264 1 95.69 47 LEU B C 1
ATOM 3205 O O . LEU B 1 47 ? 1.996 6.777 -3.184 1 95.69 47 LEU B O 1
ATOM 3209 N N . LYS B 1 48 ? 1.333 8.609 -2.182 1 93.25 48 LYS B N 1
ATOM 3210 C CA . LYS B 1 48 ? 0.272 8.82 -3.162 1 93.25 48 LYS B CA 1
ATOM 3211 C C . LYS B 1 48 ? 0.85 9.07 -4.551 1 93.25 48 LYS B C 1
ATOM 3213 O O . LYS B 1 48 ? 0.129 9.016 -5.551 1 93.25 48 LYS B O 1
ATOM 3218 N N . ARG B 1 49 ? 2.131 9.312 -4.613 1 93.81 49 ARG B N 1
ATOM 3219 C CA . ARG B 1 49 ? 2.729 9.758 -5.867 1 93.81 49 ARG B CA 1
ATOM 3220 C C . ARG B 1 49 ? 3.641 8.68 -6.449 1 93.81 49 ARG B C 1
ATOM 3222 O O . ARG B 1 49 ? 4.426 8.953 -7.363 1 93.81 49 ARG B O 1
ATOM 3229 N N . VAL B 1 50 ? 3.578 7.52 -5.895 1 94 50 VAL B N 1
ATOM 3230 C CA . VAL B 1 50 ? 4.34 6.406 -6.441 1 94 50 VAL B CA 1
ATOM 3231 C C . VAL B 1 50 ? 3.395 5.277 -6.844 1 94 50 VAL B C 1
ATOM 3233 O O . VAL B 1 50 ? 2.207 5.305 -6.508 1 94 50 VAL B O 1
ATOM 3236 N N . SER B 1 51 ? 3.932 4.344 -7.613 1 91.88 51 SER B N 1
ATOM 3237 C CA . SER B 1 51 ? 3.127 3.193 -8.016 1 91.88 51 SER B CA 1
ATOM 3238 C C . SER B 1 51 ? 2.805 2.305 -6.816 1 91.88 51 SER B C 1
ATOM 3240 O O . SER B 1 51 ? 3.477 2.375 -5.785 1 91.88 51 SER B O 1
ATOM 3242 N N . THR B 1 52 ? 1.75 1.537 -7.004 1 91.38 52 THR B N 1
ATOM 3243 C CA . THR B 1 52 ? 1.379 0.583 -5.965 1 91.38 52 THR B CA 1
ATOM 3244 C C . THR B 1 52 ? 2.521 -0.391 -5.691 1 91.38 52 THR B C 1
ATOM 3246 O O . THR B 1 52 ? 2.779 -0.746 -4.539 1 91.38 52 THR B O 1
ATOM 3249 N N . GLU B 1 53 ? 3.189 -0.782 -6.699 1 89 53 GLU B N 1
ATOM 3250 C CA . GLU B 1 53 ? 4.324 -1.684 -6.523 1 89 53 GLU B CA 1
ATOM 3251 C C . GLU B 1 53 ? 5.414 -1.038 -5.672 1 89 53 GLU B C 1
ATOM 3253 O O . GLU B 1 53 ? 5.992 -1.687 -4.797 1 89 53 GLU B O 1
ATOM 3258 N N . ALA B 1 54 ? 5.582 0.176 -5.953 1 90.06 54 ALA B N 1
ATOM 3259 C CA . ALA B 1 54 ? 6.582 0.894 -5.168 1 90.06 54 ALA B CA 1
ATOM 3260 C C . ALA B 1 54 ? 6.145 1.022 -3.711 1 90.06 54 ALA B C 1
ATOM 3262 O O . ALA B 1 54 ? 6.949 0.839 -2.797 1 90.06 54 ALA B O 1
ATOM 3263 N N . ALA B 1 55 ? 4.934 1.315 -3.543 1 91.25 55 ALA B N 1
ATOM 3264 C CA . ALA B 1 55 ? 4.406 1.546 -2.199 1 91.25 55 ALA B CA 1
ATOM 3265 C C . ALA B 1 55 ? 4.367 0.249 -1.396 1 91.25 55 ALA B C 1
ATOM 3267 O O . ALA B 1 55 ? 4.645 0.248 -0.195 1 91.25 55 ALA B O 1
ATOM 3268 N N . LEU B 1 56 ? 4.074 -0.865 -2.047 1 89.38 56 LEU B N 1
ATOM 3269 C CA . LEU B 1 56 ? 3.883 -2.133 -1.351 1 89.38 56 LEU B CA 1
ATOM 3270 C C . LEU B 1 56 ? 5.172 -2.947 -1.339 1 89.38 56 LEU B C 1
ATOM 3272 O O . LEU B 1 56 ? 5.238 -4.004 -0.705 1 89.38 56 LEU B O 1
ATOM 3276 N N . SER B 1 57 ? 6.199 -2.555 -2.084 1 85.88 57 SER B N 1
ATOM 3277 C CA . SER B 1 57 ? 7.449 -3.303 -2.139 1 85.88 57 SER B CA 1
ATOM 3278 C C . SER B 1 57 ? 8.656 -2.369 -2.092 1 85.88 57 SER B C 1
ATOM 3280 O O . SER B 1 57 ? 9.133 -2.021 -1.013 1 85.88 57 SER B O 1
ATOM 3282 N N . GLY B 1 58 ? 8.922 -1.68 -3.115 1 72.06 58 GLY B N 1
ATOM 3283 C CA . GLY B 1 58 ? 10.133 -0.903 -3.316 1 72.06 58 GLY B CA 1
ATOM 3284 C C . GLY B 1 58 ? 10.5 -0.054 -2.113 1 72.06 58 GLY B C 1
ATOM 3285 O O . GLY B 1 58 ? 11.602 -0.19 -1.565 1 72.06 58 GLY B O 1
ATOM 3286 N N . ALA B 1 59 ? 9.594 0.638 -1.695 1 79.12 59 ALA B N 1
ATOM 3287 C CA . ALA B 1 59 ? 9.867 1.525 -0.565 1 79.12 59 ALA B CA 1
ATOM 3288 C C . ALA B 1 59 ? 9.938 0.741 0.741 1 79.12 59 ALA B C 1
ATOM 3290 O O . ALA B 1 59 ? 10.844 0.963 1.553 1 79.12 59 ALA B O 1
ATOM 3291 N N . GLN B 1 60 ? 9.125 -0.215 0.822 1 83.19 60 GLN B N 1
ATOM 3292 C CA . GLN B 1 60 ? 9.039 -0.983 2.059 1 83.19 60 GLN B CA 1
ATOM 3293 C C . GLN B 1 60 ? 10.273 -1.859 2.254 1 83.19 60 GLN B C 1
ATOM 3295 O O . GLN B 1 60 ? 10.641 -2.18 3.387 1 83.19 60 GLN B O 1
ATOM 3300 N N . PHE B 1 61 ? 10.898 -2.156 1.121 1 87.81 61 PHE B N 1
ATOM 3301 C CA . PHE B 1 61 ? 12.008 -3.098 1.205 1 87.81 61 PHE B CA 1
ATOM 3302 C C . PHE B 1 61 ? 13.32 -2.363 1.437 1 87.81 61 PHE B C 1
ATOM 3304 O O . PHE B 1 61 ? 14.359 -2.994 1.646 1 87.81 61 PHE B O 1
ATOM 3311 N N . THR B 1 62 ? 13.273 -1.038 1.535 1 89.94 62 THR B N 1
ATOM 3312 C CA . THR B 1 62 ? 14.492 -0.263 1.721 1 89.94 62 THR B CA 1
ATOM 3313 C C . THR B 1 62 ? 14.977 -0.355 3.164 1 89.94 62 THR B C 1
ATOM 3315 O O . THR B 1 62 ? 14.219 -0.083 4.098 1 89.94 62 THR B O 1
ATOM 3318 N N . SER B 1 63 ? 16.203 -0.775 3.324 1 88.44 63 SER B N 1
ATOM 3319 C CA . SER B 1 63 ? 16.828 -0.874 4.645 1 88.44 63 SER B CA 1
ATOM 3320 C C . SER B 1 63 ? 17.719 0.326 4.926 1 88.44 63 SER B C 1
ATOM 3322 O O . SER B 1 63 ? 18 1.126 4.031 1 88.44 63 SER B O 1
ATOM 3324 N N . ASP B 1 64 ? 18.141 0.406 6.18 1 88.62 64 ASP B N 1
ATOM 3325 C CA . ASP B 1 64 ? 19.094 1.458 6.535 1 88.62 64 ASP B CA 1
ATOM 3326 C C . ASP B 1 64 ? 20.406 1.297 5.766 1 88.62 64 ASP B C 1
ATOM 3328 O O . ASP B 1 64 ? 21.031 2.287 5.391 1 88.62 64 ASP B O 1
ATOM 3332 N N . ALA B 1 65 ? 20.75 0.04 5.547 1 85.94 65 ALA B N 1
ATOM 3333 C CA . ALA B 1 65 ? 21.969 -0.226 4.789 1 85.94 65 ALA B CA 1
ATOM 3334 C C . ALA B 1 65 ? 21.828 0.262 3.35 1 85.94 65 ALA B C 1
ATOM 3336 O O . ALA B 1 65 ? 22.797 0.784 2.775 1 85.94 65 ALA B O 1
ATOM 3337 N N . ASP B 1 66 ? 20.672 0.087 2.791 1 87.5 66 ASP B N 1
ATOM 3338 C CA . ASP B 1 66 ? 20.422 0.591 1.444 1 87.5 66 ASP B CA 1
ATOM 3339 C C . ASP B 1 66 ? 20.547 2.113 1.395 1 87.5 66 ASP B C 1
ATOM 3341 O O . ASP B 1 66 ? 21.094 2.666 0.436 1 87.5 66 ASP B O 1
ATOM 3345 N N . VAL B 1 67 ? 20.047 2.768 2.428 1 89.19 67 VAL B N 1
ATOM 3346 C CA . VAL B 1 67 ? 20.078 4.223 2.504 1 89.19 67 VAL B CA 1
ATOM 3347 C C . VAL B 1 67 ? 21.531 4.703 2.596 1 89.19 67 VAL B C 1
ATOM 3349 O O . VAL B 1 67 ? 21.922 5.641 1.896 1 89.19 67 VAL B O 1
ATOM 3352 N N . ASP B 1 68 ? 22.266 4.008 3.395 1 87.38 68 ASP B N 1
ATOM 3353 C CA . ASP B 1 68 ? 23.672 4.359 3.547 1 87.38 68 ASP B CA 1
ATOM 3354 C C . ASP B 1 68 ? 24.406 4.266 2.213 1 87.38 68 ASP B C 1
ATOM 3356 O O . ASP B 1 68 ? 25.156 5.168 1.852 1 87.38 68 ASP B O 1
ATOM 3360 N N . ALA B 1 69 ? 24.141 3.203 1.578 1 83 69 ALA B N 1
ATOM 3361 C CA . ALA B 1 69 ? 24.766 3.004 0.279 1 83 69 ALA B CA 1
ATOM 3362 C C . ALA B 1 69 ? 24.344 4.082 -0.712 1 83 69 ALA B C 1
ATOM 3364 O O . ALA B 1 69 ? 25.172 4.574 -1.492 1 83 69 ALA B O 1
ATOM 3365 N N . CYS B 1 70 ? 23.125 4.438 -0.634 1 82.62 70 CYS B N 1
ATOM 3366 C CA . CYS B 1 70 ? 22.578 5.461 -1.523 1 82.62 70 CYS B CA 1
ATOM 3367 C C . CYS B 1 70 ? 23.203 6.82 -1.229 1 82.62 70 CYS B C 1
ATOM 3369 O O . CYS B 1 70 ? 23.594 7.543 -2.148 1 82.62 70 CYS B O 1
ATOM 3371 N N . LEU B 1 71 ? 23.312 7.121 0.008 1 84.31 71 LEU B N 1
ATOM 3372 C CA . LEU B 1 71 ? 23.844 8.414 0.419 1 84.31 71 LEU B CA 1
ATOM 3373 C C . LEU B 1 71 ? 25.328 8.523 0.052 1 84.31 71 LEU B C 1
ATOM 3375 O O . LEU B 1 71 ? 25.812 9.617 -0.251 1 84.31 71 LEU B O 1
ATOM 3379 N N . GLU B 1 72 ? 25.969 7.371 0.026 1 79.38 72 GLU B N 1
ATOM 3380 C CA . GLU B 1 72 ? 27.391 7.352 -0.346 1 79.38 72 GLU B CA 1
ATOM 3381 C C . GLU B 1 72 ? 27.562 7.527 -1.851 1 79.38 72 GLU B C 1
ATOM 3383 O O . GLU B 1 72 ? 28.578 8.055 -2.305 1 79.38 72 GLU B O 1
ATOM 3388 N N . ALA B 1 73 ? 26.531 7.121 -2.545 1 76.38 73 ALA B N 1
ATOM 3389 C CA . ALA B 1 73 ? 26.641 7.102 -4.004 1 76.38 73 ALA B CA 1
ATOM 3390 C C . ALA B 1 73 ? 25.984 8.336 -4.617 1 76.38 73 ALA B C 1
ATOM 3392 O O . ALA B 1 73 ? 26.016 8.523 -5.836 1 76.38 73 ALA B O 1
ATOM 3393 N N . VAL B 1 74 ? 25.422 9.203 -3.797 1 74.75 74 VAL B N 1
ATOM 3394 C CA . VAL B 1 74 ? 24.609 10.297 -4.309 1 74.75 74 VAL B CA 1
ATOM 3395 C C . VAL B 1 74 ? 25.5 11.32 -5.004 1 74.75 74 VAL B C 1
ATOM 3397 O O . VAL B 1 74 ? 26.594 11.609 -4.539 1 74.75 74 VAL B O 1
ATOM 3400 N N . ASP B 1 75 ? 24.922 11.688 -6.082 1 70.62 75 ASP B N 1
ATOM 3401 C CA . ASP B 1 75 ? 25.578 12.711 -6.891 1 70.62 75 ASP B CA 1
ATOM 3402 C C . ASP B 1 75 ? 25.672 14.039 -6.133 1 70.62 75 ASP B C 1
ATOM 3404 O O . ASP B 1 75 ? 24.734 14.414 -5.422 1 70.62 75 ASP B O 1
ATOM 3408 N N . ALA B 1 76 ? 26.703 14.727 -6.441 1 70.75 76 ALA B N 1
ATOM 3409 C CA . ALA B 1 76 ? 26.938 16.031 -5.832 1 70.75 76 ALA B CA 1
ATOM 3410 C C . ALA B 1 76 ? 25.828 17.016 -6.172 1 70.75 76 ALA B C 1
ATOM 3412 O O . ALA B 1 76 ? 25.516 17.906 -5.387 1 70.75 76 ALA B O 1
ATOM 3413 N N . SER B 1 77 ? 25.141 16.781 -7.348 1 71.19 77 SER B N 1
ATOM 3414 C CA . SER B 1 77 ? 24.109 17.688 -7.809 1 71.19 77 SER B CA 1
ATOM 3415 C C . SER B 1 77 ? 22.891 17.656 -6.879 1 71.19 77 SER B C 1
ATOM 3417 O O . SER B 1 77 ? 22.125 18.625 -6.812 1 71.19 77 SER B O 1
ATOM 3419 N N . SER B 1 78 ? 22.766 16.578 -6.215 1 75.38 78 SER B N 1
ATOM 3420 C CA . SER B 1 78 ? 21.625 16.453 -5.309 1 75.38 78 SER B CA 1
ATOM 3421 C C . SER B 1 78 ? 21.797 17.344 -4.082 1 75.38 78 SER B C 1
ATOM 3423 O O . SER B 1 78 ? 20.844 17.594 -3.352 1 75.38 78 SER B O 1
ATOM 3425 N N . PHE B 1 79 ? 22.891 17.891 -4.051 1 85.88 79 PHE B N 1
ATOM 3426 C CA . PHE B 1 79 ? 23.188 18.672 -2.857 1 85.88 79 PHE B CA 1
ATOM 3427 C C . PHE B 1 79 ? 23.125 20.172 -3.16 1 85.88 79 PHE B C 1
ATOM 3429 O O . PHE B 1 79 ? 23.062 21 -2.244 1 85.88 79 PHE B O 1
ATOM 3436 N N . ALA B 1 80 ? 23.047 20.453 -4.512 1 91 80 ALA B N 1
ATOM 3437 C CA . ALA B 1 80 ? 22.891 21.844 -4.91 1 91 80 ALA B CA 1
ATOM 3438 C C . ALA B 1 80 ? 21.438 22.188 -5.176 1 91 80 ALA B C 1
ATOM 3440 O O . ALA B 1 80 ? 20.75 21.484 -5.93 1 91 80 ALA B O 1
ATOM 3441 N N . PRO B 1 81 ? 21 23.219 -4.555 1 95.25 81 PRO B N 1
ATOM 3442 C CA . PRO B 1 81 ? 19.594 23.594 -4.789 1 95.25 81 PRO B CA 1
ATOM 3443 C C . PRO B 1 81 ? 19.328 24 -6.234 1 95.25 81 PRO B C 1
ATOM 3445 O O . PRO B 1 81 ? 20.203 24.578 -6.887 1 95.25 81 PRO B O 1
ATOM 3448 N N . HIS B 1 82 ? 18.188 23.625 -6.762 1 95.12 82 HIS B N 1
ATOM 3449 C CA . HIS B 1 82 ? 17.75 24.062 -8.078 1 95.12 82 HIS B CA 1
ATOM 3450 C C . HIS B 1 82 ? 16.25 24.359 -8.086 1 95.12 82 HIS B C 1
ATOM 3452 O O . HIS B 1 82 ? 15.5 23.828 -7.266 1 95.12 82 HIS B O 1
ATOM 3458 N N . ARG B 1 83 ? 15.93 25.172 -8.961 1 95.31 83 ARG B N 1
ATOM 3459 C CA . ARG B 1 83 ? 14.531 25.578 -9.062 1 95.31 83 ARG B CA 1
ATOM 3460 C C . ARG B 1 83 ? 13.68 24.453 -9.633 1 95.31 83 ARG B C 1
ATOM 3462 O O . ARG B 1 83 ? 14.109 23.734 -10.539 1 95.31 83 ARG B O 1
ATOM 3469 N N . THR B 1 84 ? 12.508 24.312 -9.078 1 91.31 84 THR B N 1
ATOM 3470 C CA . THR B 1 84 ? 11.562 23.328 -9.57 1 91.31 84 THR B CA 1
ATOM 3471 C C . THR B 1 84 ? 10.133 23.844 -9.453 1 91.31 84 THR B C 1
ATOM 3473 O O . THR B 1 84 ? 9.82 24.625 -8.562 1 91.31 84 THR B O 1
ATOM 3476 N N . SER B 1 85 ? 9.242 23.453 -10.367 1 89.38 85 SER B N 1
ATOM 3477 C CA . SER B 1 85 ? 7.84 23.875 -10.344 1 89.38 85 SER B CA 1
ATOM 3478 C C . SER B 1 85 ? 6.938 22.75 -9.844 1 89.38 85 SER B C 1
ATOM 3480 O O . SER B 1 85 ? 5.777 22.984 -9.508 1 89.38 85 SER B O 1
ATOM 3482 N N . GLY B 1 86 ? 7.426 21.578 -9.742 1 92.19 86 GLY B N 1
ATOM 3483 C CA . GLY B 1 86 ? 6.641 20.438 -9.289 1 92.19 86 GLY B CA 1
ATOM 3484 C C . GLY B 1 86 ? 6.836 20.125 -7.812 1 92.19 86 GLY B C 1
ATOM 3485 O O . GLY B 1 86 ? 7.484 20.891 -7.094 1 92.19 86 GLY B O 1
ATOM 3486 N N . ALA B 1 87 ? 6.133 19.125 -7.371 1 96.19 87 ALA B N 1
ATOM 3487 C CA . ALA B 1 87 ? 6.305 18.672 -5.996 1 96.19 87 ALA B CA 1
ATOM 3488 C C . ALA B 1 87 ? 7.742 18.219 -5.738 1 96.19 87 ALA B C 1
ATOM 3490 O O . ALA B 1 87 ? 8.375 17.609 -6.602 1 96.19 87 ALA B O 1
ATOM 3491 N N . PHE B 1 88 ? 8.242 18.547 -4.617 1 97.69 88 PHE B N 1
ATOM 3492 C CA . PHE B 1 88 ? 9.57 18.078 -4.234 1 97.69 88 PHE B CA 1
ATOM 3493 C C . PHE B 1 88 ? 9.688 17.969 -2.721 1 97.69 88 PHE B C 1
ATOM 3495 O O . PHE B 1 88 ? 8.789 18.391 -1.989 1 97.69 88 PHE B O 1
ATOM 3502 N N . TRP B 1 89 ? 10.758 17.359 -2.258 1 98.19 89 TRP B N 1
ATOM 3503 C CA . TRP B 1 89 ? 11.07 17.172 -0.846 1 98.19 89 TRP B CA 1
ATOM 3504 C C . TRP B 1 89 ? 12.516 17.562 -0.551 1 98.19 89 TRP B C 1
ATOM 3506 O O . TRP B 1 89 ? 13.391 17.391 -1.4 1 98.19 89 TRP B O 1
ATOM 3516 N N . LEU B 1 90 ? 12.719 18.094 0.583 1 98.31 90 LEU B N 1
ATOM 3517 C CA . LEU B 1 90 ? 14.062 18.297 1.121 1 98.31 90 LEU B CA 1
ATOM 3518 C C . LEU B 1 90 ? 14.289 17.438 2.355 1 98.31 90 LEU B C 1
ATOM 3520 O O . LEU B 1 90 ? 13.414 17.328 3.217 1 98.31 90 LEU B O 1
ATOM 3524 N N . THR B 1 91 ? 15.43 16.766 2.352 1 97.75 91 THR B N 1
ATOM 3525 C CA . THR B 1 91 ? 15.844 16.031 3.535 1 97.75 91 THR B CA 1
ATOM 3526 C C . THR B 1 91 ? 17.156 16.594 4.094 1 97.75 91 THR B C 1
ATOM 3528 O O . THR B 1 91 ? 18.109 16.812 3.35 1 97.75 91 THR B O 1
ATOM 3531 N N . LEU B 1 92 ? 17.125 16.875 5.352 1 97 92 LEU B N 1
ATOM 3532 C CA . LEU B 1 92 ? 18.344 17.312 6.039 1 97 92 LEU B CA 1
ATOM 3533 C C . LEU B 1 92 ? 18.938 16.172 6.867 1 97 92 LEU B C 1
ATOM 3535 O O . LEU B 1 92 ? 18.25 15.602 7.723 1 97 92 LEU B O 1
ATOM 3539 N N . TRP B 1 93 ? 20.172 15.891 6.539 1 94.62 93 TRP B N 1
ATOM 3540 C CA . TRP B 1 93 ? 20.875 14.781 7.18 1 94.62 93 TRP B CA 1
ATOM 3541 C C . TRP B 1 93 ? 22.062 15.289 7.988 1 94.62 93 TRP B C 1
ATOM 3543 O O . TRP B 1 93 ? 22.75 16.219 7.566 1 94.62 93 TRP B O 1
ATOM 3553 N N . SER B 1 94 ? 22.297 14.68 9.141 1 91.75 94 SER B N 1
ATOM 3554 C CA . SER B 1 94 ? 23.5 14.93 9.906 1 91.75 94 SER B CA 1
ATOM 3555 C C . SER B 1 94 ? 24.375 13.688 9.992 1 91.75 94 SER B C 1
ATOM 3557 O O . SER B 1 94 ? 23.875 12.562 9.984 1 91.75 94 SER B O 1
ATOM 3559 N N . SER B 1 95 ? 25.672 13.867 9.898 1 87.5 95 SER B N 1
ATOM 3560 C CA . SER B 1 95 ? 26.609 12.766 10.016 1 87.5 95 SER B CA 1
ATOM 3561 C C . SER B 1 95 ? 27.766 13.117 10.953 1 87.5 95 SER B C 1
ATOM 3563 O O . SER B 1 95 ? 28.172 14.281 11.031 1 87.5 95 SER B O 1
ATOM 3565 N N . SER B 1 96 ? 28.078 12.133 11.828 1 83.81 96 SER B N 1
ATOM 3566 C CA . SER B 1 96 ? 29.297 12.188 12.641 1 83.81 96 SER B CA 1
ATOM 3567 C C . SER B 1 96 ? 30.281 11.102 12.234 1 83.81 96 SER B C 1
ATOM 3569 O O . SER B 1 96 ? 29.891 10.062 11.695 1 83.81 96 SER B O 1
ATOM 3571 N N . PRO B 1 97 ? 31.594 11.414 12.367 1 79.81 97 PRO B N 1
ATOM 3572 C CA . PRO B 1 97 ? 32.562 10.406 11.977 1 79.81 97 PRO B CA 1
ATOM 3573 C C . PRO B 1 97 ? 32.312 9.031 12.594 1 79.81 97 PRO B C 1
ATOM 3575 O O . PRO B 1 97 ? 32.094 8.93 13.805 1 79.81 97 PRO B O 1
ATOM 3578 N N . GLY B 1 98 ? 32.188 8.07 11.742 1 78.25 98 GLY B N 1
ATOM 3579 C CA . GLY B 1 98 ? 32.062 6.691 12.18 1 78.25 98 GLY B CA 1
ATOM 3580 C C . GLY B 1 98 ? 30.609 6.293 12.422 1 78.25 98 GLY B C 1
ATOM 3581 O O . GLY B 1 98 ? 30.312 5.148 12.773 1 78.25 98 GLY B O 1
ATOM 3582 N N . CYS B 1 99 ? 29.703 7.289 12.266 1 81.88 99 CYS B N 1
ATOM 3583 C CA . CYS B 1 99 ? 28.297 6.977 12.516 1 81.88 99 CYS B CA 1
ATOM 3584 C C . CYS B 1 99 ? 27.484 7.059 11.227 1 81.88 99 CYS B C 1
ATOM 3586 O O . CYS B 1 99 ? 27.875 7.746 10.281 1 81.88 99 CYS B O 1
ATOM 3588 N N . GLN B 1 100 ? 26.422 6.371 11.172 1 86.56 100 GLN B N 1
ATOM 3589 C CA . GLN B 1 100 ? 25.484 6.434 10.055 1 86.56 100 GLN B CA 1
ATOM 3590 C C . GLN B 1 100 ? 24.734 7.758 10.039 1 86.56 100 GLN B C 1
ATOM 3592 O O . GLN B 1 100 ? 24.406 8.305 11.094 1 86.56 100 GLN B O 1
ATOM 3597 N N . PRO B 1 101 ? 24.531 8.234 8.852 1 90.06 101 PRO B N 1
ATOM 3598 C CA . PRO B 1 101 ? 23.766 9.477 8.758 1 90.06 101 PRO B CA 1
ATOM 3599 C C . PRO B 1 101 ? 22.375 9.359 9.367 1 90.06 101 PRO B C 1
ATOM 3601 O O . PRO B 1 101 ? 21.766 8.289 9.32 1 90.06 101 PRO B O 1
ATOM 3604 N N . THR B 1 102 ? 22 10.477 9.914 1 92.81 102 THR B N 1
ATOM 3605 C CA . THR B 1 102 ? 20.688 10.523 10.555 1 92.81 102 THR B CA 1
ATOM 3606 C C . THR B 1 102 ? 19.781 11.555 9.875 1 92.81 102 THR B C 1
ATOM 3608 O O . THR B 1 102 ? 20.219 12.68 9.609 1 92.81 102 THR B O 1
ATOM 3611 N N . LEU B 1 103 ? 18.578 11.172 9.547 1 96.25 103 LEU B N 1
ATOM 3612 C CA . LEU B 1 103 ? 17.594 12.102 9.008 1 96.25 103 LEU B CA 1
ATOM 3613 C C . LEU B 1 103 ? 17.062 13.016 10.102 1 96.25 103 LEU B C 1
ATOM 3615 O O . LEU B 1 103 ? 16.422 12.547 11.047 1 96.25 103 LEU B O 1
ATOM 3619 N N . ASP B 1 104 ? 17.266 14.297 9.914 1 95.62 104 ASP B N 1
ATOM 3620 C CA . ASP B 1 104 ? 16.906 15.242 10.969 1 95.62 104 ASP B CA 1
ATOM 3621 C C . ASP B 1 104 ? 15.555 15.891 10.695 1 95.62 104 ASP B C 1
ATOM 3623 O O . ASP B 1 104 ? 14.734 16.031 11.602 1 95.62 104 ASP B O 1
ATOM 3627 N N . ILE B 1 105 ? 15.422 16.375 9.469 1 97.25 105 ILE B N 1
ATOM 3628 C CA . ILE B 1 105 ? 14.219 17.125 9.125 1 97.25 105 ILE B CA 1
ATOM 3629 C C . ILE B 1 105 ? 13.805 16.812 7.691 1 97.25 105 ILE B C 1
ATOM 3631 O O . ILE B 1 105 ? 14.656 16.594 6.824 1 97.25 105 ILE B O 1
ATOM 3635 N N . VAL B 1 106 ? 12.547 16.734 7.477 1 98.56 106 VAL B N 1
ATOM 3636 C CA . VAL B 1 106 ? 11.961 16.641 6.141 1 98.56 106 VAL B CA 1
ATOM 3637 C C . VAL B 1 106 ? 11.07 17.844 5.875 1 98.56 106 VAL B C 1
ATOM 3639 O O . VAL B 1 106 ? 10.289 18.25 6.738 1 98.56 106 VAL B O 1
ATOM 3642 N N . LEU B 1 107 ? 11.258 18.484 4.785 1 98.62 107 LEU B N 1
ATOM 3643 C CA . LEU B 1 107 ? 10.359 19.5 4.25 1 98.62 107 LEU B CA 1
ATOM 3644 C C . LEU B 1 107 ? 9.672 19.016 2.98 1 98.62 107 LEU B C 1
ATOM 3646 O O . LEU B 1 107 ? 10.336 18.516 2.062 1 98.62 107 LEU B O 1
ATOM 3650 N N . ALA B 1 108 ? 8.359 19.094 2.898 1 98.56 108 ALA B N 1
ATOM 3651 C CA . ALA B 1 108 ? 7.602 18.688 1.72 1 98.56 108 ALA B CA 1
ATOM 3652 C C . ALA B 1 108 ? 6.887 19.875 1.088 1 98.56 108 ALA B C 1
ATOM 3654 O O . ALA B 1 108 ? 6.16 20.609 1.769 1 98.56 108 ALA B O 1
ATOM 3655 N N . CYS B 1 109 ? 7.141 20.109 -0.11 1 97.75 109 CYS B N 1
ATOM 3656 C CA . CYS B 1 109 ? 6.453 21.078 -0.956 1 97.75 109 CYS B CA 1
ATOM 3657 C C . CYS B 1 109 ? 5.613 20.375 -2.018 1 97.75 109 CYS B C 1
ATOM 3659 O O . CYS B 1 109 ? 6.129 20 -3.072 1 97.75 109 CYS B O 1
ATOM 3661 N N . VAL B 1 110 ? 4.301 20.219 -1.71 1 96.56 110 VAL B N 1
ATOM 3662 C CA . VAL B 1 110 ? 3.473 19.359 -2.547 1 96.56 110 VAL B CA 1
ATOM 3663 C C . VAL B 1 110 ? 2.154 20.062 -2.867 1 96.56 110 VAL B C 1
ATOM 3665 O O . VAL B 1 110 ? 1.873 21.141 -2.34 1 96.56 110 VAL B O 1
ATOM 3668 N N . ASP B 1 111 ? 1.459 19.453 -3.867 1 92 111 ASP B N 1
ATOM 3669 C CA . ASP B 1 111 ? 0.183 20 -4.316 1 92 111 ASP B CA 1
ATOM 3670 C C . ASP B 1 111 ? -0.863 18.891 -4.473 1 92 111 ASP B C 1
ATOM 3672 O O . ASP B 1 111 ? -0.576 17.719 -4.238 1 92 111 ASP B O 1
ATOM 3676 N N . TRP B 1 112 ? -2.07 19.266 -4.641 1 86 112 TRP B N 1
ATOM 3677 C CA . TRP B 1 112 ? -3.207 18.391 -4.938 1 86 112 TRP B CA 1
ATOM 3678 C C . TRP B 1 112 ? -4.055 18.969 -6.066 1 86 112 TRP B C 1
ATOM 3680 O O . TRP B 1 112 ? -3.666 19.953 -6.699 1 86 112 TRP B O 1
ATOM 3690 N N . THR B 1 113 ? -5.16 18.359 -6.336 1 80.88 113 THR B N 1
ATOM 3691 C CA . THR B 1 113 ? -6.039 18.719 -7.441 1 80.88 113 THR B CA 1
ATOM 3692 C C . THR B 1 113 ? -6.551 20.156 -7.293 1 80.88 113 THR B C 1
ATOM 3694 O O . THR B 1 113 ? -6.668 20.875 -8.281 1 80.88 113 THR B O 1
ATOM 3697 N N . LEU B 1 114 ? -6.73 20.609 -6.055 1 80.94 114 LEU B N 1
ATOM 3698 C CA . LEU B 1 114 ? -7.391 21.891 -5.852 1 80.94 114 LEU B CA 1
ATOM 3699 C C . LEU B 1 114 ? -6.371 22.984 -5.535 1 80.94 114 LEU B C 1
ATOM 3701 O O . LEU B 1 114 ? -6.742 24.125 -5.242 1 80.94 114 LEU B O 1
ATOM 3705 N N . GLY B 1 115 ? -5.047 22.594 -5.535 1 86.44 115 GLY B N 1
ATOM 3706 C CA . GLY B 1 115 ? -4.051 23.625 -5.312 1 86.44 115 GLY B CA 1
ATOM 3707 C C . GLY B 1 115 ? -2.857 23.141 -4.508 1 86.44 115 GLY B C 1
ATOM 3708 O O . GLY B 1 115 ? -2.676 21.938 -4.324 1 86.44 115 GLY B O 1
ATOM 3709 N N . ASN B 1 116 ? -2.111 24.156 -4.098 1 90.25 116 ASN B N 1
ATOM 3710 C CA . ASN B 1 116 ? -0.894 23.875 -3.346 1 90.25 116 ASN B CA 1
ATOM 3711 C C . ASN B 1 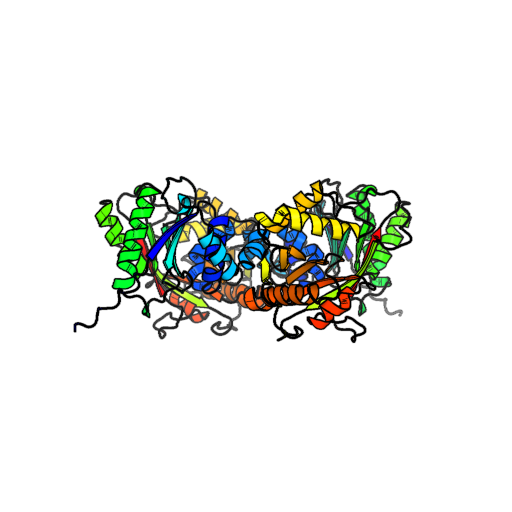116 ? -1.197 23.594 -1.877 1 90.25 116 ASN B C 1
ATOM 3713 O O . ASN B 1 116 ? -2.07 24.234 -1.286 1 90.25 116 ASN B O 1
ATOM 3717 N N . TYR B 1 117 ? -0.509 22.688 -1.321 1 92.75 117 TYR B N 1
ATOM 3718 C CA . TYR B 1 117 ? -0.524 22.516 0.126 1 92.75 117 TYR B CA 1
ATOM 3719 C C . TYR B 1 117 ? 0.452 23.469 0.801 1 92.75 117 TYR B C 1
ATOM 3721 O O . TYR B 1 117 ? 1.336 24.031 0.148 1 92.75 117 TYR B O 1
ATOM 3729 N N . PRO B 1 118 ? 0.255 23.672 2.143 1 93.88 118 PRO B N 1
ATOM 3730 C CA . PRO B 1 118 ? 1.343 24.328 2.883 1 93.88 118 PRO B CA 1
ATOM 3731 C C . PRO B 1 118 ? 2.656 23.547 2.795 1 93.88 118 PRO B C 1
ATOM 3733 O O . PRO B 1 118 ? 2.674 22.406 2.334 1 93.88 118 PRO B O 1
ATOM 3736 N N . ILE B 1 119 ? 3.684 24.281 3.113 1 96.81 119 ILE B N 1
ATOM 3737 C CA . ILE B 1 119 ? 4.922 23.547 3.34 1 96.81 119 ILE B CA 1
ATOM 3738 C C . ILE B 1 119 ? 4.789 22.688 4.598 1 96.81 119 ILE B C 1
ATOM 3740 O O . ILE B 1 119 ? 4.41 23.188 5.66 1 96.81 119 ILE B O 1
ATOM 3744 N N . PHE B 1 120 ? 5.023 21.453 4.43 1 97.88 120 PHE B N 1
ATOM 3745 C CA . PHE B 1 120 ? 4.996 20.562 5.594 1 97.88 120 PHE B CA 1
ATOM 3746 C C . PHE B 1 120 ? 6.402 20.359 6.148 1 97.88 120 PHE B C 1
ATOM 3748 O O . PHE B 1 120 ? 7.336 20.078 5.395 1 97.88 120 PHE B O 1
ATOM 3755 N N . LEU B 1 121 ? 6.551 20.484 7.457 1 97.38 121 LEU B N 1
ATOM 3756 C CA . LEU B 1 121 ? 7.797 20.219 8.164 1 97.38 121 LEU B CA 1
ATOM 3757 C C . LEU B 1 121 ? 7.629 19.062 9.141 1 97.38 121 LEU B C 1
ATOM 3759 O O . LEU B 1 121 ? 6.656 19.031 9.898 1 97.38 121 LEU B O 1
ATOM 3763 N N . TRP B 1 122 ? 8.586 18.156 9.078 1 97.31 122 TRP B N 1
ATOM 3764 C CA . TRP B 1 122 ? 8.531 17.031 10 1 97.31 122 TRP B CA 1
ATOM 3765 C C . TRP B 1 122 ? 9.938 16.656 10.477 1 97.31 122 TRP B C 1
ATOM 3767 O O . TRP B 1 122 ? 10.906 16.75 9.727 1 97.31 122 TRP B O 1
ATOM 3777 N N . SER B 1 123 ? 10.023 16.203 11.711 1 96.25 123 SER B N 1
ATOM 3778 C CA . SER B 1 123 ? 11.25 15.672 12.297 1 96.25 123 SER B CA 1
ATOM 3779 C C . SER B 1 123 ? 10.969 14.422 13.125 1 96.25 123 SER B C 1
ATOM 3781 O O . SER B 1 123 ? 9.945 14.336 13.805 1 96.25 123 SER B O 1
ATOM 3783 N N . PRO B 1 124 ? 11.906 13.453 13.023 1 94.56 124 PRO B N 1
ATOM 3784 C CA . PRO B 1 124 ? 11.758 12.281 13.891 1 94.56 124 PRO B CA 1
ATOM 3785 C C . PRO B 1 124 ? 12.016 12.594 15.359 1 94.56 124 PRO B C 1
ATOM 3787 O O . PRO B 1 124 ? 11.734 11.773 16.234 1 94.56 124 PRO B O 1
ATOM 3790 N N . LYS B 1 125 ? 12.547 13.734 15.625 1 88.56 125 LYS B N 1
ATOM 3791 C CA . LYS B 1 125 ? 12.859 14.094 17 1 88.56 125 LYS B CA 1
ATOM 3792 C C . LYS B 1 125 ? 11.594 14.43 17.781 1 88.56 125 LYS B C 1
ATOM 3794 O O . LYS B 1 125 ? 10.688 15.07 17.25 1 88.56 125 LYS B O 1
ATOM 3799 N N . LYS B 1 126 ? 11.641 14 19.062 1 79.62 126 LYS B N 1
ATOM 3800 C CA . LYS B 1 126 ? 10.523 14.297 19.953 1 79.62 126 LYS B CA 1
ATOM 3801 C C . LYS B 1 126 ? 10.57 15.734 20.438 1 79.62 126 LYS B C 1
ATOM 3803 O O . LYS B 1 126 ? 11.656 16.312 20.594 1 79.62 126 LYS B O 1
ATOM 3808 N N . PRO B 1 127 ? 9.438 16.25 20.703 1 69.5 127 PRO B N 1
ATOM 3809 C CA . PRO B 1 127 ? 9.383 17.625 21.219 1 69.5 127 PRO B CA 1
ATOM 3810 C C . PRO B 1 127 ? 10.242 17.812 22.469 1 69.5 127 PRO B C 1
ATOM 3812 O O . PRO B 1 127 ? 10.82 18.891 22.656 1 69.5 127 PRO B O 1
ATOM 3815 N N . SER B 1 128 ? 10.281 16.797 23.219 1 67.81 128 SER B N 1
ATOM 3816 C CA . SER B 1 128 ? 11 16.906 24.484 1 67.81 128 SER B CA 1
ATOM 3817 C C . SER B 1 128 ? 12.508 16.969 24.266 1 67.81 128 SER B C 1
ATOM 3819 O O . SER B 1 128 ? 13.258 17.422 25.125 1 67.81 128 SER B O 1
ATOM 3821 N N . GLU B 1 129 ? 12.914 16.469 23.266 1 65.88 129 GLU B N 1
ATOM 3822 C CA . GLU B 1 129 ? 14.344 16.406 22.938 1 65.88 129 GLU B CA 1
ATOM 3823 C C . GLU B 1 129 ? 14.773 17.641 22.141 1 65.88 129 GLU B C 1
ATOM 3825 O O . GLU B 1 129 ? 15.961 17.844 21.891 1 65.88 129 GLU B O 1
ATOM 3830 N N . ASN B 1 130 ? 13.727 18.359 21.875 1 61.03 130 ASN B N 1
ATOM 3831 C CA . ASN B 1 130 ? 13.914 19.422 20.906 1 61.03 130 ASN B CA 1
ATOM 3832 C C . ASN B 1 130 ? 14.281 20.734 21.594 1 61.03 130 ASN B C 1
ATOM 3834 O O . ASN B 1 130 ? 13.477 21.297 22.344 1 61.03 130 ASN B O 1
ATOM 3838 N N . SER B 1 131 ? 15.609 20.859 21.578 1 69.88 131 SER B N 1
ATOM 3839 C CA . SER B 1 131 ? 16.031 22.172 22.047 1 69.88 131 SER B CA 1
ATOM 3840 C C . SER B 1 131 ? 16.109 23.172 20.906 1 69.88 131 SER B C 1
ATOM 3842 O O . SER B 1 131 ? 16.312 22.797 19.75 1 69.88 131 SER B O 1
ATOM 3844 N N . SER B 1 132 ? 15.688 24.359 21.203 1 77.44 132 SER B N 1
ATOM 3845 C CA . SER B 1 132 ? 15.805 25.453 20.25 1 77.44 132 SER B CA 1
ATOM 3846 C C . SER B 1 132 ? 17.188 25.5 19.609 1 77.44 132 SER B C 1
ATOM 3848 O O . SER B 1 132 ? 17.312 25.781 18.422 1 77.44 132 SER B O 1
ATOM 3850 N N . SER B 1 133 ? 18.141 25.047 20.344 1 83.94 133 SER B N 1
ATOM 3851 C CA . SER B 1 133 ? 19.516 25.125 19.844 1 83.94 133 SER B CA 1
ATOM 3852 C C . SER B 1 133 ? 19.766 24.062 18.781 1 83.94 133 SER B C 1
ATOM 3854 O O . SER B 1 133 ? 20.609 24.266 17.891 1 83.94 133 SER B O 1
ATOM 3856 N N . TRP B 1 134 ? 19.016 23.062 18.906 1 86.81 134 TRP B N 1
ATOM 3857 C CA . TRP B 1 134 ? 19.188 21.984 17.922 1 86.81 134 TRP B CA 1
ATOM 3858 C C . TRP B 1 134 ? 18.469 22.328 16.625 1 86.81 134 TRP B C 1
ATOM 3860 O O . TRP B 1 134 ? 19.016 22.156 15.531 1 86.81 134 TRP B O 1
ATOM 3870 N N . PHE B 1 135 ? 17.328 22.969 16.625 1 87.81 135 PHE B N 1
ATOM 3871 C CA . PHE B 1 135 ? 16.469 23.219 15.469 1 87.81 135 PHE B CA 1
ATOM 3872 C C . PHE B 1 135 ? 16.938 24.438 14.695 1 87.81 135 PHE B C 1
ATOM 3874 O O . PHE B 1 135 ? 16.891 24.469 13.461 1 87.81 135 PHE B O 1
ATOM 3881 N N . GLN B 1 136 ? 17.453 25.391 15.391 1 92.19 136 GLN B N 1
ATOM 3882 C CA . GLN B 1 136 ? 17.656 26.703 14.789 1 92.19 136 GLN B CA 1
ATOM 3883 C C . GLN B 1 136 ? 18.625 26.609 13.609 1 92.19 136 GLN B C 1
ATOM 3885 O O . GLN B 1 136 ? 18.281 26.984 12.484 1 92.19 136 GLN B O 1
ATOM 3890 N N . PRO B 1 137 ? 19.844 26.062 13.82 1 93.12 137 PRO B N 1
ATOM 3891 C CA . PRO B 1 137 ? 20.766 26.031 12.68 1 93.12 137 PRO B CA 1
ATOM 3892 C C . PRO B 1 137 ? 20.25 25.156 11.539 1 93.12 137 PRO B C 1
ATOM 3894 O O . PRO B 1 137 ? 20.484 25.469 10.367 1 93.12 137 PRO B O 1
ATOM 3897 N N . ARG B 1 138 ? 19.609 24.141 11.828 1 94.06 138 ARG B N 1
ATOM 3898 C CA . ARG B 1 138 ? 19.094 23.219 10.82 1 94.06 138 ARG B CA 1
ATOM 3899 C C . ARG B 1 138 ? 17.953 23.844 10.023 1 94.06 138 ARG B C 1
ATOM 3901 O O . ARG B 1 138 ? 17.922 23.734 8.789 1 94.06 138 ARG B O 1
ATOM 3908 N N . ILE B 1 139 ? 17.125 24.516 10.688 1 95.81 139 ILE B N 1
ATOM 3909 C CA . ILE B 1 139 ? 15.984 25.156 10.039 1 95.81 139 ILE B CA 1
ATOM 3910 C C . ILE B 1 139 ? 16.469 26.328 9.172 1 95.81 139 ILE B C 1
ATOM 3912 O O . ILE B 1 139 ? 15.953 26.547 8.078 1 95.81 139 ILE B O 1
ATOM 3916 N N . GLU B 1 140 ? 17.438 27.031 9.703 1 96.62 140 GLU B N 1
ATOM 3917 C CA . GLU B 1 140 ? 18 28.125 8.914 1 96.62 140 GLU B CA 1
ATOM 3918 C C . GLU B 1 140 ? 18.594 27.625 7.613 1 96.62 140 GLU B C 1
ATOM 3920 O O . GLU B 1 140 ? 18.359 28.203 6.547 1 96.62 140 GLU B O 1
ATOM 3925 N N . GLN B 1 141 ? 19.312 26.531 7.727 1 96.31 141 GLN B N 1
ATOM 3926 C CA . GLN B 1 141 ? 19.891 25.922 6.539 1 96.31 141 GLN B CA 1
ATOM 3927 C C . GLN B 1 141 ? 18.812 25.484 5.559 1 96.31 141 GLN B C 1
ATOM 3929 O O . GLN B 1 141 ? 18.922 25.719 4.352 1 96.31 141 GLN B O 1
ATOM 3934 N N . LEU B 1 142 ? 17.828 24.922 6.062 1 97.38 142 LEU B N 1
ATOM 3935 C CA . LEU B 1 142 ? 16.719 24.422 5.254 1 97.38 142 LEU B CA 1
ATOM 3936 C C . LEU B 1 142 ? 15.977 25.562 4.574 1 97.38 142 LEU B C 1
ATOM 3938 O O . LEU B 1 142 ? 15.648 25.469 3.387 1 97.38 142 LEU B O 1
ATOM 3942 N N . ALA B 1 143 ? 15.703 26.578 5.281 1 97.69 143 ALA B N 1
ATOM 3943 C CA . ALA B 1 143 ? 15 27.734 4.742 1 97.69 143 ALA B CA 1
ATOM 3944 C C . ALA B 1 143 ? 15.812 28.406 3.641 1 97.69 143 ALA B C 1
ATOM 3946 O O . ALA B 1 143 ? 15.273 28.797 2.604 1 97.69 143 ALA B O 1
ATOM 3947 N N . ASP B 1 144 ? 17.109 28.547 3.875 1 97.5 144 ASP B N 1
ATOM 3948 C CA . ASP B 1 144 ? 17.984 29.125 2.861 1 97.5 144 ASP B CA 1
ATOM 3949 C C . ASP B 1 144 ? 17.984 28.281 1.59 1 97.5 144 ASP B C 1
ATOM 3951 O O . ASP B 1 144 ? 17.969 28.812 0.48 1 97.5 144 ASP B O 1
ATOM 3955 N N . TYR B 1 145 ? 18.031 26.984 1.821 1 97.81 145 TYR B N 1
ATOM 3956 C CA . TYR B 1 145 ? 17.984 26.078 0.685 1 97.81 145 TYR B CA 1
ATOM 3957 C C . TYR B 1 145 ? 16.672 26.219 -0.073 1 97.81 145 TYR B C 1
ATOM 3959 O O . TYR B 1 145 ? 16.656 26.328 -1.301 1 97.81 145 TYR B O 1
ATOM 3967 N N . LEU B 1 146 ? 15.562 26.281 0.624 1 97.88 146 LEU B N 1
ATOM 3968 C CA . LEU B 1 146 ? 14.227 26.375 0.034 1 97.88 146 LEU B CA 1
ATOM 3969 C C . LEU B 1 146 ? 14.094 27.641 -0.801 1 97.88 146 LEU B C 1
ATOM 3971 O O . LEU B 1 146 ? 13.461 27.625 -1.861 1 97.88 146 LEU B O 1
ATOM 3975 N N . ARG B 1 147 ? 14.695 28.688 -0.368 1 96.69 147 ARG B N 1
ATOM 3976 C CA . ARG B 1 147 ? 14.633 29.969 -1.076 1 96.69 147 ARG B CA 1
ATOM 3977 C C . ARG B 1 147 ? 15.234 29.844 -2.473 1 96.69 147 ARG B C 1
ATOM 3979 O O . ARG B 1 147 ? 14.906 30.641 -3.363 1 96.69 147 ARG B O 1
ATOM 3986 N N . GLN B 1 148 ? 16.094 28.891 -2.572 1 96.88 148 GLN B N 1
ATOM 3987 C CA . GLN B 1 148 ? 16.734 28.688 -3.869 1 96.88 148 GLN B CA 1
ATOM 3988 C C . GLN B 1 148 ? 15.914 27.719 -4.73 1 96.88 148 GLN B C 1
ATOM 3990 O O . GLN B 1 148 ? 16.156 27.609 -5.934 1 96.88 148 GLN B O 1
ATOM 3995 N N . CYS B 1 149 ? 14.938 27.062 -4.156 1 97.06 149 CYS B N 1
ATOM 3996 C CA . CYS B 1 149 ? 14.148 26.078 -4.867 1 97.06 149 CYS B CA 1
ATOM 3997 C C . CYS B 1 149 ? 12.867 26.688 -5.422 1 97.06 149 CYS B C 1
ATOM 3999 O O . CYS B 1 149 ? 12.375 26.266 -6.469 1 97.06 149 CYS B O 1
ATOM 4001 N N . VAL B 1 150 ? 12.266 27.594 -4.66 1 95.56 150 VAL B N 1
ATOM 4002 C CA . VAL B 1 150 ? 10.984 28.172 -5.039 1 95.56 150 VAL B CA 1
ATOM 4003 C C . VAL B 1 150 ? 10.938 29.656 -4.648 1 95.56 150 VAL B C 1
ATOM 4005 O O . VAL B 1 150 ? 11.734 30.109 -3.82 1 95.56 150 VAL B O 1
ATOM 4008 N N . GLY B 1 151 ? 10.016 30.391 -5.289 1 92.5 151 GLY B N 1
ATOM 4009 C CA . GLY B 1 151 ? 9.758 31.75 -4.852 1 92.5 151 GLY B CA 1
ATOM 4010 C C . GLY B 1 151 ? 9.078 31.812 -3.496 1 92.5 151 GLY B C 1
ATOM 4011 O O . GLY B 1 151 ? 8.328 30.906 -3.121 1 92.5 151 GLY B O 1
ATOM 4012 N N . PRO B 1 152 ? 9.398 32.875 -2.771 1 91.06 152 PRO B N 1
ATOM 4013 C CA . PRO B 1 152 ? 8.836 32.969 -1.425 1 91.06 152 PRO B CA 1
ATOM 4014 C C . PRO B 1 152 ? 7.309 32.938 -1.42 1 91.06 152 PRO B C 1
ATOM 4016 O O . PRO B 1 152 ? 6.703 32.531 -0.416 1 91.06 152 PRO B O 1
ATOM 4019 N N . GLU B 1 153 ? 6.66 33.219 -2.496 1 90.44 153 GLU B N 1
ATOM 4020 C CA . GLU B 1 153 ? 5.203 33.219 -2.586 1 90.44 153 GLU B CA 1
ATOM 4021 C C . GLU B 1 153 ? 4.652 31.797 -2.512 1 90.44 153 GLU B C 1
ATOM 4023 O O . GLU B 1 153 ? 3.486 31.594 -2.16 1 90.44 153 GLU B O 1
ATOM 4028 N N . ARG B 1 154 ? 5.453 30.844 -2.873 1 93.38 154 ARG B N 1
ATOM 4029 C CA . ARG B 1 154 ? 5.035 29.453 -2.793 1 93.38 154 ARG B CA 1
ATOM 4030 C C . ARG B 1 154 ? 4.852 29.016 -1.343 1 93.38 154 ARG B C 1
ATOM 4032 O O . ARG B 1 154 ? 4.07 28.109 -1.057 1 93.38 154 ARG B O 1
ATOM 4039 N N . VAL B 1 155 ? 5.539 29.734 -0.467 1 94.69 155 VAL B N 1
ATOM 4040 C CA . VAL B 1 155 ? 5.469 29.438 0.958 1 94.69 155 VAL B CA 1
ATOM 4041 C C . VAL B 1 155 ? 4.398 30.297 1.62 1 94.69 155 VAL B C 1
ATOM 4043 O O . VAL B 1 155 ? 4.711 31.172 2.439 1 94.69 155 VAL B O 1
ATOM 4046 N N . PHE B 1 156 ? 3.168 30 1.347 1 92.5 156 PHE B N 1
ATOM 4047 C CA . PHE B 1 156 ? 2.084 30.812 1.882 1 92.5 156 PHE B CA 1
ATOM 4048 C C . PHE B 1 156 ? 1.803 30.453 3.336 1 92.5 156 PHE B C 1
ATOM 4050 O O . PHE B 1 156 ? 1.266 31.266 4.09 1 92.5 156 PHE B O 1
ATOM 4057 N N . SER B 1 157 ? 2.125 29.234 3.697 1 94.75 157 SER B N 1
ATOM 4058 C CA . SER B 1 157 ? 2.033 28.781 5.082 1 94.75 157 SER B CA 1
ATOM 4059 C C . SER B 1 157 ? 2.92 27.578 5.332 1 94.75 157 SER B C 1
ATOM 4061 O O . SER B 1 157 ? 3.383 26.938 4.387 1 94.75 157 SER B O 1
ATOM 4063 N N . ILE B 1 158 ? 3.24 27.406 6.539 1 96.62 158 ILE B N 1
ATOM 4064 C CA . ILE B 1 158 ? 4.039 26.266 6.969 1 96.62 158 ILE B CA 1
ATOM 4065 C C . ILE B 1 158 ? 3.311 25.5 8.078 1 96.62 158 ILE B C 1
ATOM 4067 O O . ILE B 1 158 ? 2.701 26.125 8.961 1 96.62 158 ILE B O 1
ATOM 4071 N N . PHE B 1 159 ? 3.305 24.172 7.98 1 96.75 159 PHE B N 1
ATOM 4072 C CA . PHE B 1 159 ? 2.621 23.344 8.961 1 96.75 159 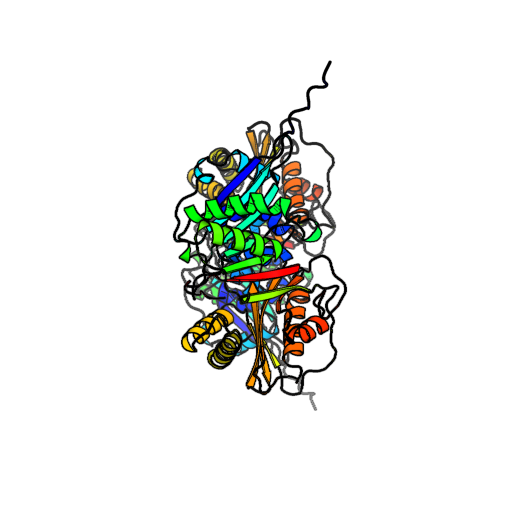PHE B CA 1
ATOM 4073 C C . PHE B 1 159 ? 3.559 22.266 9.5 1 96.75 159 PHE B C 1
ATOM 4075 O O . PHE B 1 159 ? 4.34 21.672 8.75 1 96.75 159 PHE B O 1
ATOM 4082 N N . GLY B 1 160 ? 3.48 21.984 10.773 1 96.25 160 GLY B N 1
ATOM 4083 C CA . GLY B 1 160 ? 4.258 20.953 11.445 1 96.25 160 GLY B CA 1
ATOM 4084 C C . GLY B 1 160 ? 4.301 21.125 12.953 1 96.25 160 GLY B C 1
ATOM 4085 O O . GLY B 1 160 ? 3.447 21.812 13.531 1 96.25 160 GLY B O 1
ATOM 4086 N N . MET B 1 161 ? 5.254 20.469 13.555 1 93.56 161 MET B N 1
ATOM 4087 C CA . MET B 1 161 ? 5.453 20.641 14.992 1 93.56 161 MET B CA 1
ATOM 4088 C C . MET B 1 161 ? 5.668 22.109 15.336 1 93.56 161 MET B C 1
ATOM 4090 O O . MET B 1 161 ? 6.406 22.812 14.641 1 93.56 161 MET B O 1
ATOM 4094 N N . THR B 1 162 ? 5.121 22.484 16.391 1 93.25 162 THR B N 1
ATOM 4095 C CA . THR B 1 162 ? 5.074 23.891 16.766 1 93.25 162 THR B CA 1
ATOM 4096 C C . THR B 1 162 ? 6.48 24.484 16.828 1 93.25 162 THR B C 1
ATOM 4098 O O . THR B 1 162 ? 6.734 25.547 16.266 1 93.25 162 THR B O 1
ATOM 4101 N N . SER B 1 163 ? 7.414 23.797 17.422 1 91.44 163 SER B N 1
ATOM 4102 C CA . SER B 1 163 ? 8.773 24.312 17.562 1 91.44 163 SER B CA 1
ATOM 4103 C C . SER B 1 163 ? 9.438 24.5 16.203 1 91.44 163 SER B C 1
ATOM 4105 O O . SER B 1 163 ? 10.117 25.5 15.977 1 91.44 163 SER B O 1
ATOM 4107 N N . LEU B 1 164 ? 9.234 23.578 15.312 1 93.69 164 LEU B N 1
ATOM 4108 C CA . LEU B 1 164 ? 9.789 23.656 13.969 1 93.69 164 LEU B CA 1
ATOM 4109 C C . LEU B 1 164 ? 9.188 24.828 13.203 1 93.69 164 LEU B C 1
ATOM 4111 O O . LEU B 1 164 ? 9.914 25.609 12.586 1 93.69 164 LEU B O 1
ATOM 4115 N N . VAL B 1 165 ? 7.91 24.953 13.273 1 95.94 165 VAL B N 1
ATOM 4116 C CA . VAL B 1 165 ? 7.16 25.922 12.5 1 95.94 165 VAL B CA 1
ATOM 4117 C C . VAL B 1 165 ? 7.512 27.344 12.969 1 95.94 165 VAL B C 1
ATOM 4119 O O . VAL B 1 165 ? 7.77 28.219 12.148 1 95.94 165 VAL B O 1
ATOM 4122 N N . LYS B 1 166 ? 7.609 27.531 14.258 1 95.06 166 LYS B N 1
ATOM 4123 C CA . LYS B 1 166 ? 7.938 28.844 14.805 1 95.06 166 LYS B CA 1
ATOM 4124 C C . LYS B 1 166 ? 9.352 29.266 14.406 1 95.06 166 LYS B C 1
ATOM 4126 O O . LYS B 1 166 ? 9.57 30.406 13.992 1 95.06 166 LYS B O 1
ATOM 4131 N N . THR B 1 167 ? 10.25 28.344 14.547 1 95.19 167 THR B N 1
ATOM 4132 C CA . THR B 1 167 ? 11.633 28.609 14.18 1 95.19 167 THR B CA 1
ATOM 4133 C C . THR B 1 167 ? 11.742 28.953 12.695 1 95.19 167 THR B C 1
ATOM 4135 O O . THR B 1 167 ? 12.383 29.938 12.32 1 95.19 167 THR B O 1
ATOM 4138 N N . PHE B 1 168 ? 11.094 28.188 11.883 1 97.31 168 PHE B N 1
ATOM 4139 C CA . PHE B 1 168 ? 11.125 28.391 10.438 1 97.31 168 PHE B CA 1
ATOM 4140 C C . PHE B 1 168 ? 10.484 29.734 10.07 1 97.31 168 PHE B C 1
ATOM 4142 O O . PHE B 1 168 ? 11.055 30.5 9.305 1 97.31 168 PHE B O 1
ATOM 4149 N N . ALA B 1 169 ? 9.32 29.984 10.602 1 97 169 ALA B N 1
ATOM 4150 C CA . ALA B 1 169 ? 8.562 31.188 10.266 1 97 169 ALA B CA 1
ATOM 4151 C C . ALA B 1 169 ? 9.344 32.438 10.633 1 97 169 ALA B C 1
ATOM 4153 O O . ALA B 1 169 ? 9.391 33.406 9.859 1 97 169 ALA B O 1
ATOM 4154 N N . ARG B 1 170 ? 9.945 32.406 11.758 1 96.44 170 ARG B N 1
ATOM 4155 C CA . ARG B 1 170 ? 10.734 33.562 12.203 1 96.44 170 ARG B CA 1
ATOM 4156 C C . ARG B 1 170 ? 11.898 33.844 11.25 1 96.44 170 ARG B C 1
ATOM 4158 O O . ARG B 1 170 ? 12.094 34.969 10.797 1 96.44 170 ARG B O 1
ATOM 4165 N N . TYR B 1 171 ? 12.586 32.781 10.961 1 97.31 171 TYR B N 1
ATOM 4166 C CA . TYR B 1 171 ? 13.742 32.969 10.078 1 97.31 171 TYR B CA 1
ATOM 4167 C C . TYR B 1 171 ? 13.305 33.312 8.664 1 97.31 171 TYR B C 1
ATOM 4169 O O . TYR B 1 171 ? 13.898 34.188 8.031 1 97.31 171 TYR B O 1
ATOM 4177 N N . TRP B 1 172 ? 12.289 32.656 8.156 1 97.31 172 TRP B N 1
ATOM 4178 C CA . TRP B 1 172 ? 11.766 32.906 6.82 1 97.31 172 TRP B CA 1
ATOM 4179 C C . TRP B 1 172 ? 11.359 34.375 6.672 1 97.31 172 TRP B C 1
ATOM 4181 O O . TRP B 1 172 ? 11.664 35.031 5.664 1 97.31 172 TRP B O 1
ATOM 4191 N N . SER B 1 173 ? 10.656 34.844 7.688 1 96.56 173 SER B N 1
ATOM 4192 C CA . SER B 1 173 ? 10.25 36.25 7.691 1 96.56 173 SER B CA 1
ATOM 4193 C C . SER B 1 173 ? 11.461 37.188 7.652 1 96.56 173 SER B C 1
ATOM 4195 O O . SER B 1 173 ? 11.477 38.156 6.914 1 96.56 173 SER B O 1
ATOM 4197 N N . GLN B 1 174 ? 12.445 36.844 8.414 1 96.94 174 GLN B N 1
ATOM 4198 C CA . GLN B 1 174 ? 13.664 37.656 8.492 1 96.94 174 GLN B CA 1
ATOM 4199 C C . GLN B 1 174 ? 14.352 37.75 7.137 1 96.94 174 GLN B C 1
ATOM 4201 O O . GLN B 1 174 ? 14.781 38.812 6.715 1 96.94 174 GLN B O 1
ATOM 4206 N N . VAL B 1 175 ? 14.383 36.656 6.41 1 96.56 175 VAL B N 1
ATOM 4207 C CA . VAL B 1 175 ? 15.227 36.625 5.227 1 96.56 175 VAL B CA 1
ATOM 4208 C C . VAL B 1 175 ? 14.414 36.969 3.988 1 96.56 175 VAL B C 1
ATOM 4210 O O . VAL B 1 175 ? 14.969 37.375 2.963 1 96.56 175 VAL B O 1
ATOM 4213 N N . THR B 1 176 ? 13.102 36.906 4.004 1 94.94 176 THR B N 1
ATOM 4214 C CA . THR B 1 176 ? 12.289 37.156 2.818 1 94.94 176 THR B CA 1
ATOM 4215 C C . THR B 1 176 ? 11.547 38.469 2.945 1 94.94 176 THR B C 1
ATOM 4217 O O . THR B 1 176 ? 11.078 39.031 1.948 1 94.94 176 THR B O 1
ATOM 4220 N N . GLY B 1 177 ? 11.297 38.906 4.211 1 94.44 177 GLY B N 1
ATOM 4221 C CA . GLY B 1 177 ? 10.539 40.125 4.449 1 94.44 177 GLY B CA 1
ATOM 4222 C C . GLY B 1 177 ? 9.047 39.875 4.582 1 94.44 177 GLY B C 1
ATOM 4223 O O . GLY B 1 177 ? 8.289 40.781 4.902 1 94.44 177 GLY B O 1
ATOM 4224 N N . PHE B 1 178 ? 8.578 38.688 4.348 1 94.44 178 PHE B N 1
ATOM 4225 C CA . PHE B 1 178 ? 7.16 38.375 4.504 1 94.44 178 PHE B CA 1
ATOM 4226 C C . PHE B 1 178 ? 6.773 38.312 5.977 1 94.44 178 PHE B C 1
ATOM 4228 O O . PHE B 1 178 ? 7.387 37.594 6.758 1 94.44 178 PHE B O 1
ATOM 4235 N N . ARG B 1 179 ? 5.785 39 6.309 1 95.62 179 ARG B N 1
ATOM 4236 C CA . ARG B 1 179 ? 5.348 39.094 7.699 1 95.62 179 ARG B CA 1
ATOM 4237 C C . ARG B 1 179 ? 4.5 37.875 8.062 1 95.62 179 ARG B C 1
ATOM 4239 O O . ARG B 1 179 ? 3.678 37.406 7.266 1 95.62 179 ARG B O 1
ATOM 4246 N N . ILE B 1 180 ? 4.707 37.406 9.219 1 95.94 180 ILE B N 1
ATOM 4247 C CA . ILE B 1 180 ? 3.916 36.281 9.734 1 95.94 180 ILE B CA 1
ATOM 4248 C C . ILE B 1 180 ? 2.518 36.781 10.102 1 95.94 180 ILE B C 1
ATOM 4250 O O . ILE B 1 180 ? 2.365 37.844 10.727 1 95.94 180 ILE B O 1
ATOM 4254 N N . GLU B 1 181 ? 1.508 36.062 9.703 1 92.94 181 GLU B N 1
ATOM 4255 C CA . GLU B 1 181 ? 0.152 36.375 10.148 1 92.94 181 GLU B CA 1
ATOM 4256 C C . GLU B 1 181 ? 0.054 36.344 11.672 1 92.94 181 GLU B C 1
ATOM 4258 O O . GLU B 1 181 ? 0.588 35.438 12.32 1 92.94 181 GLU B O 1
ATOM 4263 N N . PRO B 1 182 ? -0.589 37.312 12.219 1 90.88 182 PRO B N 1
ATOM 4264 C CA . PRO B 1 182 ? -0.671 37.375 13.68 1 90.88 182 PRO B CA 1
ATOM 4265 C C . PRO B 1 182 ? -1.386 36.188 14.297 1 90.88 182 PRO B C 1
ATOM 4267 O O . PRO B 1 182 ? -0.957 35.656 15.328 1 90.88 182 PRO B O 1
ATOM 4270 N N . GLU B 1 183 ? -2.484 35.781 13.711 1 90.62 183 GLU B N 1
ATOM 4271 C CA . GLU B 1 183 ? -3.205 34.625 14.18 1 90.62 183 GLU B CA 1
ATOM 4272 C C . GLU B 1 183 ? -2.803 33.375 13.398 1 90.62 183 GLU B C 1
ATOM 4274 O O . GLU B 1 183 ? -2.783 33.375 12.164 1 90.62 183 GLU B O 1
ATOM 4279 N N . PRO B 1 184 ? -2.475 32.344 14.148 1 92.62 184 PRO B N 1
ATOM 4280 C CA . PRO B 1 184 ? -2.18 31.109 13.43 1 92.62 184 PRO B CA 1
ATOM 4281 C C . PRO B 1 184 ? -3.361 30.625 12.594 1 92.62 184 PRO B C 1
ATOM 4283 O O . PRO B 1 184 ? -4.516 30.766 13.008 1 92.62 184 PRO B O 1
ATOM 4286 N N . PHE B 1 185 ? -3.018 30.047 11.453 1 89.75 185 PHE B N 1
ATOM 4287 C CA . PHE B 1 185 ? -4.062 29.438 10.641 1 89.75 185 PHE B CA 1
ATOM 4288 C C . PHE B 1 185 ? -4.637 28.203 11.336 1 89.75 185 PHE B C 1
ATOM 4290 O O . PHE B 1 185 ? -5.812 27.891 11.172 1 89.75 185 PHE B O 1
ATOM 4297 N N . TYR B 1 186 ? -3.82 27.547 12.039 1 91.31 186 TYR B N 1
ATOM 4298 C CA . TYR B 1 186 ? -4.234 26.328 12.703 1 91.31 186 TYR B CA 1
ATOM 4299 C C . TYR B 1 186 ? -3.318 26 13.875 1 91.31 186 TYR B C 1
ATOM 4301 O O . TYR B 1 186 ? -2.094 26 13.734 1 91.31 186 TYR B O 1
ATOM 4309 N N . ALA B 1 187 ? -3.785 25.875 15.016 1 93.75 187 ALA B N 1
ATOM 4310 C CA . ALA B 1 187 ? -3.135 25.344 16.219 1 93.75 187 ALA B CA 1
ATOM 4311 C C . ALA B 1 187 ? -3.85 24.094 16.719 1 93.75 187 ALA B C 1
ATOM 4313 O O . ALA B 1 187 ? -5.039 24.141 17.047 1 93.75 187 ALA B O 1
ATOM 4314 N N . ALA B 1 188 ? -3.1 22.984 16.688 1 94.75 188 ALA B N 1
ATOM 4315 C CA . ALA B 1 188 ? -3.82 21.734 16.891 1 94.75 188 ALA B CA 1
ATOM 4316 C C . ALA B 1 188 ? -2.99 20.75 17.703 1 94.75 188 ALA B C 1
ATOM 4318 O O . ALA B 1 188 ? -1.771 20.891 17.812 1 94.75 188 ALA B O 1
ATOM 4319 N N . TYR B 1 189 ? -3.707 19.828 18.328 1 93.62 189 TYR B N 1
ATOM 4320 C CA . TYR B 1 189 ? -3.09 18.625 18.859 1 93.62 189 TYR B CA 1
ATOM 4321 C C . TYR B 1 189 ? -2.998 17.547 17.766 1 93.62 189 TYR B C 1
ATOM 4323 O O . TYR B 1 189 ? -3.957 17.312 17.031 1 93.62 189 TYR B O 1
ATOM 4331 N N . PHE B 1 190 ? -1.844 17.016 17.672 1 95.69 190 PHE B N 1
ATOM 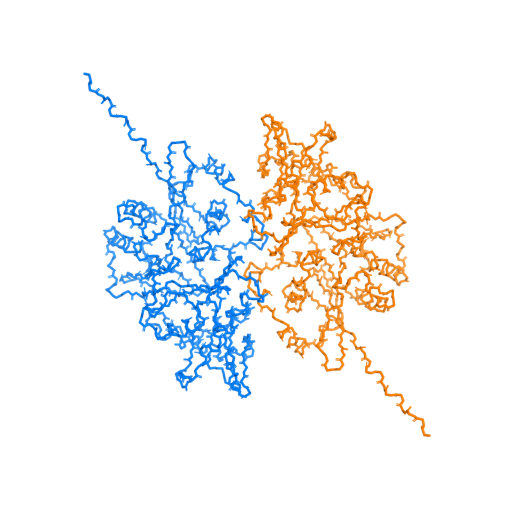4332 C CA . PHE B 1 190 ? -1.745 15.734 17 1 95.69 190 PHE B CA 1
ATOM 4333 C C . PHE B 1 190 ? -2.098 14.594 17.953 1 95.69 190 PHE B C 1
ATOM 4335 O O . PHE B 1 190 ? -1.518 14.477 19.031 1 95.69 190 PHE B O 1
ATOM 4342 N N . SER B 1 191 ? -3.053 13.773 17.594 1 96.69 191 SER B N 1
ATOM 4343 C CA . SER B 1 191 ? -3.506 12.672 18.453 1 96.69 191 SER B CA 1
ATOM 4344 C C . SER B 1 191 ? -3.609 11.375 17.656 1 96.69 191 SER B C 1
ATOM 4346 O O . SER B 1 191 ? -3.525 11.375 16.422 1 96.69 191 SER B O 1
ATOM 4348 N N . PHE B 1 192 ? -3.682 10.281 18.391 1 97.81 192 PHE B N 1
ATOM 4349 C CA . PHE B 1 192 ? -3.785 8.969 17.766 1 97.81 192 PHE B CA 1
ATOM 4350 C C . PHE B 1 192 ? -4.734 8.07 18.547 1 97.81 192 PHE B C 1
ATOM 4352 O O . PHE B 1 192 ? -5 8.312 19.719 1 97.81 192 PHE B O 1
ATOM 4359 N N . CYS B 1 193 ? -5.309 7.152 17.891 1 98.38 193 CYS B N 1
ATOM 4360 C CA . CYS B 1 193 ? -6.086 6.055 18.453 1 98.38 193 CYS B CA 1
ATOM 4361 C C . CYS B 1 193 ? -5.594 4.711 17.938 1 98.38 193 CYS B C 1
ATOM 4363 O O . CYS B 1 193 ? -5.301 4.574 16.75 1 98.38 193 CYS B O 1
ATOM 4365 N N . ASN B 1 194 ? -5.352 3.742 18.766 1 97.94 194 ASN B N 1
ATOM 4366 C CA . ASN B 1 194 ? -4.996 2.379 18.391 1 97.94 194 ASN B CA 1
ATOM 4367 C C . ASN B 1 194 ? -5.875 1.353 19.109 1 97.94 194 ASN B C 1
ATOM 4369 O O . ASN B 1 194 ? -6.828 1.717 19.797 1 97.94 194 ASN B O 1
ATOM 4373 N N . VAL B 1 195 ? -5.59 0.089 18.922 1 97.5 195 VAL B N 1
ATOM 4374 C CA . VAL B 1 195 ? -6.457 -0.98 19.406 1 97.5 195 VAL B CA 1
ATOM 4375 C C . VAL B 1 195 ? -6.504 -0.954 20.938 1 97.5 195 VAL B C 1
ATOM 4377 O O . VAL B 1 195 ? -7.496 -1.369 21.531 1 97.5 195 VAL B O 1
ATOM 4380 N N . ASN B 1 196 ? -5.504 -0.388 21.562 1 96.62 196 ASN B N 1
ATOM 4381 C CA . ASN B 1 196 ? -5.422 -0.379 23.016 1 96.62 196 ASN B CA 1
ATOM 4382 C C . ASN B 1 196 ? -6.168 0.813 23.609 1 96.62 196 ASN B C 1
ATOM 4384 O O . ASN B 1 196 ? -6.637 0.752 24.75 1 96.62 196 ASN B O 1
ATOM 4388 N N . THR B 1 197 ? -6.258 1.892 22.875 1 97 197 THR B N 1
ATOM 4389 C CA . THR B 1 197 ? -6.863 3.102 23.406 1 97 197 THR B CA 1
ATOM 4390 C C . THR B 1 197 ? -8.312 3.234 22.953 1 97 197 THR B C 1
ATOM 4392 O O . THR B 1 197 ? -9.102 3.953 23.578 1 97 197 THR B O 1
ATOM 4395 N N . PHE B 1 198 ? -8.688 2.529 21.906 1 98.44 198 PHE B N 1
ATOM 4396 C CA . PHE B 1 198 ? -10.031 2.609 21.344 1 98.44 198 PHE B CA 1
ATOM 4397 C C . PHE B 1 198 ? -11.07 2.271 22.406 1 98.44 198 PHE B C 1
ATOM 4399 O O . PHE B 1 198 ? -10.898 1.323 23.172 1 98.44 198 PHE B O 1
ATOM 4406 N N . ARG B 1 199 ? -12.109 3.039 22.453 1 98.06 199 ARG B N 1
ATOM 4407 C CA . ARG B 1 199 ? -13.188 2.82 23.406 1 98.06 199 ARG B CA 1
ATOM 4408 C C . ARG B 1 199 ? -14.484 2.451 22.688 1 98.06 199 ARG B C 1
ATOM 4410 O O . ARG B 1 199 ? -15.172 3.324 22.156 1 98.06 199 ARG B O 1
ATOM 4417 N N . PRO B 1 200 ? -14.828 1.19 22.688 1 97 200 PRO B N 1
ATOM 4418 C CA . PRO B 1 200 ? -16.094 0.795 22.078 1 97 200 PRO B CA 1
ATOM 4419 C C . PRO B 1 200 ? -17.312 1.354 22.812 1 97 200 PRO B C 1
ATOM 4421 O O . PRO B 1 200 ? -17.188 1.807 23.953 1 97 200 PRO B O 1
ATOM 4424 N N . SER B 1 201 ? -18.391 1.485 22.125 1 96 201 SER B N 1
ATOM 4425 C CA . SER B 1 201 ? -19.672 1.902 22.703 1 96 201 SER B CA 1
ATOM 4426 C C . SER B 1 201 ? -20.781 0.919 22.344 1 96 201 SER B C 1
ATOM 4428 O O . SER B 1 201 ? -20.812 0.383 21.234 1 96 201 SER B O 1
ATOM 4430 N N . ASN B 1 202 ? -21.688 0.732 23.266 1 93.44 202 ASN B N 1
ATOM 4431 C CA . ASN B 1 202 ? -22.828 -0.155 23.031 1 93.44 202 ASN B CA 1
ATOM 4432 C C . ASN B 1 202 ? -24.109 0.63 22.781 1 93.44 202 ASN B C 1
ATOM 4434 O O . ASN B 1 202 ? -25.188 0.049 22.719 1 93.44 202 ASN B O 1
ATOM 4438 N N . VAL B 1 203 ? -23.953 1.899 22.766 1 94.88 203 VAL B N 1
ATOM 4439 C CA . VAL B 1 203 ? -25.141 2.715 22.469 1 94.88 203 VAL B CA 1
ATOM 4440 C C . VAL B 1 203 ? -25.641 2.41 21.062 1 94.88 203 VAL B C 1
ATOM 4442 O O . VAL B 1 203 ? -24.891 2.52 20.094 1 94.88 203 VAL B O 1
ATOM 4445 N N . PRO B 1 204 ? -26.828 2.049 20.938 1 94.75 204 PRO B N 1
ATOM 4446 C CA . PRO B 1 204 ? -27.344 1.694 19.609 1 94.75 204 PRO B CA 1
ATOM 4447 C C . PRO B 1 204 ? -27.594 2.916 18.719 1 94.75 204 PRO B C 1
ATOM 4449 O O . PRO B 1 204 ? -28 3.969 19.219 1 94.75 204 PRO B O 1
ATOM 4452 N N . LEU B 1 205 ? -27.391 2.742 17.484 1 95.75 205 LEU B N 1
ATOM 4453 C CA . LEU B 1 205 ? -27.766 3.758 16.516 1 95.75 205 LEU B CA 1
ATOM 4454 C C . LEU B 1 205 ? -29.281 3.949 16.484 1 95.75 205 LEU B C 1
ATOM 4456 O O . LEU B 1 205 ? -30.031 2.973 16.531 1 95.75 205 LEU B O 1
ATOM 4460 N N . PRO B 1 206 ? -29.766 5.184 16.453 1 95 206 PRO B N 1
ATOM 4461 C CA . PRO B 1 206 ? -31.203 5.387 16.344 1 95 206 PRO B CA 1
ATOM 4462 C C . PRO B 1 206 ? -31.812 4.617 15.164 1 95 206 PRO B C 1
ATOM 4464 O O . PRO B 1 206 ? -31.172 4.441 14.133 1 95 206 PRO B O 1
ATOM 4467 N N . THR B 1 207 ? -33.062 4.223 15.328 1 94.5 207 THR B N 1
ATOM 4468 C CA . THR B 1 207 ? -33.75 3.42 14.328 1 94.5 207 THR B CA 1
ATOM 4469 C C . THR B 1 207 ? -33.781 4.133 12.977 1 94.5 207 THR B C 1
ATOM 4471 O O . THR B 1 207 ? -34.062 5.328 12.906 1 94.5 207 THR B O 1
ATOM 4474 N N . GLY B 1 208 ? -33.438 3.404 11.961 1 94.31 208 GLY B N 1
ATOM 4475 C CA . GLY B 1 208 ? -33.5 3.936 10.609 1 94.31 208 GLY B CA 1
ATOM 4476 C C . GLY B 1 208 ? -32.188 4.617 10.195 1 94.31 208 GLY B C 1
ATOM 4477 O O . GLY B 1 208 ? -31.984 4.895 9.008 1 94.31 208 GLY B O 1
ATOM 4478 N N . HIS B 1 209 ? -31.391 4.961 11.141 1 97.25 209 HIS B N 1
ATOM 4479 C CA . HIS B 1 209 ? -30.125 5.609 10.82 1 97.25 209 HIS B CA 1
ATOM 4480 C C . HIS B 1 209 ? -29.078 4.59 10.383 1 97.25 209 HIS B C 1
ATOM 4482 O O . HIS B 1 209 ? -29.156 3.414 10.742 1 97.25 209 HIS B O 1
ATOM 4488 N N . ARG B 1 210 ? -28.141 5.043 9.508 1 96.31 210 ARG B N 1
ATOM 4489 C CA . ARG B 1 210 ? -27.094 4.168 9.008 1 96.31 210 ARG B CA 1
ATOM 4490 C C . ARG B 1 210 ? -25.75 4.891 8.977 1 96.31 210 ARG B C 1
ATOM 4492 O O . ARG B 1 210 ? -25.688 6.09 8.695 1 96.31 210 ARG B O 1
ATOM 4499 N N . LEU B 1 211 ? -24.75 4.176 9.328 1 97.44 211 LEU B N 1
ATOM 4500 C CA . LEU B 1 211 ? -23.359 4.582 9.109 1 97.44 211 LEU B CA 1
ATOM 4501 C C . LEU B 1 211 ? -22.75 3.814 7.941 1 97.44 211 LEU B C 1
ATOM 4503 O O . LEU B 1 211 ? -22.719 2.582 7.949 1 97.44 211 LEU B O 1
ATOM 4507 N N . ARG B 1 212 ? -22.25 4.555 6.969 1 95.5 212 ARG B N 1
ATOM 4508 C CA . ARG B 1 212 ? -21.781 3.859 5.773 1 95.5 212 ARG B CA 1
ATOM 4509 C C . ARG B 1 212 ? -20.828 4.734 4.973 1 95.5 212 ARG B C 1
ATOM 4511 O O . ARG B 1 212 ? -20.75 5.945 5.18 1 95.5 212 ARG B O 1
ATOM 4518 N N . ARG B 1 213 ? -20.141 4.121 4.094 1 95 213 ARG B N 1
ATOM 4519 C CA . ARG B 1 213 ? -19.375 4.879 3.115 1 95 213 ARG B CA 1
ATOM 4520 C C . ARG B 1 213 ? -20.281 5.613 2.143 1 95 213 ARG B C 1
ATOM 4522 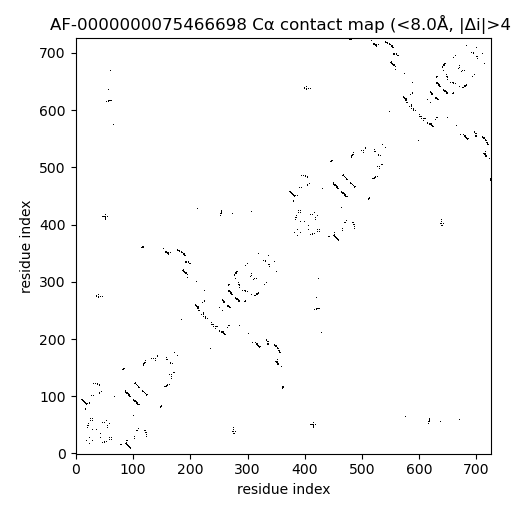O O . ARG B 1 213 ? -21.359 5.109 1.785 1 95 213 ARG B O 1
ATOM 4529 N N . ALA B 1 214 ? -19.844 6.793 1.695 1 95.88 214 ALA B N 1
ATOM 4530 C CA . ALA B 1 214 ? -20.625 7.578 0.747 1 95.88 214 ALA B CA 1
ATOM 4531 C C . ALA B 1 214 ? -20.594 6.949 -0.643 1 95.88 214 ALA B C 1
ATOM 4533 O O . ALA B 1 214 ? -19.625 6.297 -1.016 1 95.88 214 ALA B O 1
ATOM 4534 N N . MET B 1 215 ? -21.672 7.133 -1.326 1 92.31 215 MET B N 1
ATOM 4535 C CA . MET B 1 215 ? -21.812 6.695 -2.711 1 92.31 215 MET B CA 1
ATOM 4536 C C . MET B 1 215 ? -22 7.887 -3.645 1 92.31 215 MET B C 1
ATOM 4538 O O . MET B 1 215 ? -22.234 9.008 -3.186 1 92.31 215 MET B O 1
ATOM 4542 N N . ILE B 1 216 ? -21.953 7.598 -4.926 1 92.12 216 ILE B N 1
ATOM 4543 C CA . ILE B 1 216 ? -22.016 8.68 -5.902 1 92.12 216 ILE B CA 1
ATOM 4544 C C . ILE B 1 216 ? -23.375 9.367 -5.836 1 92.12 216 ILE B C 1
ATOM 4546 O O . ILE B 1 216 ? -23.484 10.578 -6.066 1 92.12 216 ILE B O 1
ATOM 4550 N N . ALA B 1 217 ? -24.344 8.656 -5.484 1 93.5 217 ALA B N 1
ATOM 4551 C CA . ALA B 1 217 ? -25.688 9.234 -5.336 1 93.5 217 ALA B CA 1
ATOM 4552 C C . ALA B 1 217 ? -25.719 10.273 -4.227 1 93.5 217 ALA B C 1
ATOM 4554 O O . ALA B 1 217 ? -26.625 11.102 -4.164 1 93.5 217 ALA B O 1
ATOM 4555 N N . ASP B 1 218 ? -24.703 10.266 -3.379 1 97.38 218 ASP B N 1
ATOM 4556 C CA . ASP B 1 218 ? -24.625 11.172 -2.236 1 97.38 218 ASP B CA 1
ATOM 4557 C C . ASP B 1 218 ? -23.875 12.445 -2.596 1 97.38 218 ASP B C 1
ATOM 4559 O O . ASP B 1 218 ? -23.656 13.312 -1.743 1 97.38 218 ASP B O 1
ATOM 4563 N N . LEU B 1 219 ? -23.469 12.648 -3.777 1 97.88 219 LEU B N 1
ATOM 4564 C CA . LEU B 1 219 ? -22.469 13.641 -4.188 1 97.88 219 LEU B CA 1
ATOM 4565 C C . LEU B 1 219 ? -22.875 15.031 -3.719 1 97.88 219 LEU B C 1
ATOM 4567 O O . LEU B 1 219 ? -22.078 15.727 -3.074 1 97.88 219 LEU B O 1
ATOM 4571 N N . GLU B 1 220 ? -24.094 15.391 -3.982 1 98.19 220 GLU B N 1
ATOM 4572 C CA . GLU B 1 220 ? -24.516 16.766 -3.701 1 98.19 220 GLU B CA 1
ATOM 4573 C C . GLU B 1 220 ? -24.562 17.031 -2.199 1 98.19 220 GLU B C 1
ATOM 4575 O O . GLU B 1 220 ? -24.125 18.094 -1.741 1 98.19 220 GLU B O 1
ATOM 4580 N N . GLN B 1 221 ? -25.062 16.109 -1.451 1 98.38 221 GLN B N 1
ATOM 4581 C CA . GLN B 1 221 ? -25.125 16.297 -0.006 1 98.38 221 GLN B CA 1
ATOM 4582 C C . GLN B 1 221 ? -23.734 16.297 0.617 1 98.38 221 GLN B C 1
ATOM 4584 O O . GLN B 1 221 ? -23.453 17.094 1.515 1 98.38 221 GLN B O 1
ATOM 4589 N N . VAL B 1 222 ? -22.875 15.438 0.135 1 98.62 222 VAL B N 1
ATOM 4590 C CA . VAL B 1 222 ? -21.516 15.375 0.644 1 98.62 222 VAL B CA 1
ATOM 4591 C C . VAL B 1 222 ? -20.781 16.672 0.291 1 98.62 222 VAL B C 1
ATOM 4593 O O . VAL B 1 222 ? -20.047 17.219 1.119 1 98.62 222 VAL B O 1
ATOM 4596 N N . ALA B 1 223 ? -21 17.125 -0.91 1 98.19 223 ALA B N 1
ATOM 4597 C CA . ALA B 1 223 ? -20.391 18.375 -1.338 1 98.19 223 ALA B CA 1
ATOM 4598 C C . ALA B 1 223 ? -20.797 19.531 -0.43 1 98.19 223 ALA B C 1
ATOM 4600 O O . ALA B 1 223 ? -19.969 20.359 -0.051 1 98.19 223 ALA B O 1
ATOM 4601 N N . GLN B 1 224 ? -22.047 19.562 -0.149 1 97.62 224 GLN B N 1
ATOM 4602 C CA . GLN B 1 224 ? -22.562 20.594 0.732 1 97.62 224 GLN B CA 1
ATOM 4603 C C . GLN B 1 224 ? -21.891 20.547 2.102 1 97.62 224 GLN B C 1
ATOM 4605 O O . GLN B 1 224 ? -21.5 21.578 2.66 1 97.62 224 GLN B O 1
ATOM 4610 N N . LEU B 1 225 ? -21.75 19.406 2.635 1 97.44 225 LEU B N 1
ATOM 4611 C CA . LEU B 1 225 ? -21.125 19.25 3.939 1 97.44 225 LEU B CA 1
ATOM 4612 C C . LEU B 1 225 ? -19.641 19.609 3.873 1 97.44 225 LEU B C 1
ATOM 4614 O O . LEU B 1 225 ? -19.094 20.188 4.809 1 97.44 225 LEU B O 1
ATOM 4618 N N . CYS B 1 226 ? -18.969 19.234 2.781 1 95.5 226 CYS B N 1
ATOM 4619 C CA . CYS B 1 226 ? -17.578 19.625 2.586 1 95.5 226 CYS B CA 1
ATOM 4620 C C . CYS B 1 226 ? -17.438 21.141 2.561 1 95.5 226 CYS B C 1
ATOM 4622 O O . CYS B 1 226 ? -16.516 21.703 3.166 1 95.5 226 CYS B O 1
ATOM 4624 N N . LYS B 1 227 ? -18.344 21.75 1.866 1 95.06 227 LYS B N 1
ATOM 4625 C CA . LYS B 1 227 ? -18.328 23.219 1.803 1 95.06 227 LYS B CA 1
ATOM 4626 C C . LYS B 1 227 ? -18.516 23.828 3.189 1 95.06 227 LYS B C 1
ATOM 4628 O O . LYS B 1 227 ? -17.797 24.766 3.561 1 95.06 227 LYS B O 1
ATOM 4633 N N . GLU B 1 228 ? -19.469 23.328 3.898 1 94.38 228 GLU B N 1
ATOM 4634 C CA . GLU B 1 228 ? -19.75 23.844 5.23 1 94.38 228 GLU B CA 1
ATOM 4635 C C . GLU B 1 228 ? -18.562 23.656 6.164 1 94.38 228 GLU B C 1
ATOM 4637 O O . GLU B 1 228 ? -18.266 24.531 6.988 1 94.38 228 GLU B O 1
ATOM 4642 N N . PHE B 1 229 ? -17.906 22.625 6.016 1 93.38 229 PHE B N 1
ATOM 4643 C CA . PHE B 1 229 ? -16.688 22.391 6.777 1 93.38 229 PHE B CA 1
ATOM 4644 C C . PHE B 1 229 ? -15.656 23.484 6.5 1 93.38 229 PHE B C 1
ATOM 4646 O O . PHE B 1 229 ? -15.062 24.031 7.426 1 93.38 229 PHE B O 1
ATOM 4653 N N . ALA B 1 230 ? -15.438 23.703 5.266 1 88.62 230 ALA B N 1
ATOM 4654 C CA . ALA B 1 230 ? -14.469 24.719 4.852 1 88.62 230 ALA B CA 1
ATOM 4655 C C . ALA B 1 230 ? -14.891 26.094 5.336 1 88.62 230 ALA B C 1
ATOM 4657 O O . ALA B 1 230 ? -14.047 26.906 5.75 1 88.62 230 ALA B O 1
ATOM 4658 N N . ASP B 1 231 ? -16.156 26.344 5.246 1 86.88 231 ASP B N 1
ATOM 4659 C CA . ASP B 1 231 ? -16.688 27.641 5.684 1 86.88 231 ASP B CA 1
ATOM 4660 C C . ASP B 1 231 ? -16.406 27.875 7.164 1 86.88 231 ASP B C 1
ATOM 4662 O O . ASP B 1 231 ? -16.203 29.016 7.59 1 86.88 231 ASP B O 1
ATOM 4666 N N . ASP B 1 232 ? -16.406 26.797 7.812 1 81.31 232 ASP B N 1
ATOM 4667 C CA . ASP B 1 232 ? -16.156 26.906 9.25 1 81.31 232 ASP B CA 1
ATOM 4668 C C . ASP B 1 232 ? -14.672 27.141 9.531 1 81.31 232 ASP B C 1
ATOM 4670 O O . ASP B 1 232 ? -14.305 27.547 10.633 1 81.31 232 ASP B O 1
ATOM 4674 N N . SER B 1 233 ? -13.883 26.828 8.398 1 70.31 233 SER B N 1
ATOM 4675 C CA . SER B 1 233 ? -12.461 27.141 8.508 1 70.31 233 SER B CA 1
ATOM 4676 C C . SER B 1 233 ? -12.148 28.516 7.93 1 70.31 233 SER B C 1
ATOM 4678 O O . SER B 1 233 ? -12.5 28.812 6.785 1 70.31 233 SER B O 1
ATOM 4680 N N . VAL B 1 234 ? -11.945 29.531 8.617 1 59.31 234 VAL B N 1
ATOM 4681 C CA . VAL B 1 234 ? -11.852 30.938 8.242 1 59.31 234 VAL B CA 1
ATOM 4682 C C . VAL B 1 234 ? -10.781 31.109 7.164 1 59.31 234 VAL B C 1
ATOM 4684 O O . VAL B 1 234 ? -10.828 32.062 6.387 1 59.31 234 VAL B O 1
ATOM 4687 N N . HIS B 1 235 ? -10.062 30.156 6.891 1 67.38 235 HIS B N 1
ATOM 4688 C CA . HIS B 1 235 ? -8.883 30.531 6.113 1 67.38 235 HIS B CA 1
ATOM 4689 C C . HIS B 1 235 ? -8.867 29.812 4.77 1 67.38 235 HIS B C 1
ATOM 4691 O O . HIS B 1 235 ? -8.07 30.156 3.889 1 67.38 235 HIS B O 1
ATOM 4697 N N . PHE B 1 236 ? -9.773 28.953 4.465 1 73.69 236 PHE B N 1
ATOM 4698 C CA . PHE B 1 236 ? -9.773 28.234 3.197 1 73.69 236 PHE B CA 1
ATOM 4699 C C . PHE B 1 236 ? -11.195 28.031 2.688 1 73.69 236 PHE B C 1
ATOM 4701 O O . PHE B 1 236 ? -11.734 26.922 2.752 1 73.69 236 PHE B O 1
ATOM 4708 N N . PRO B 1 237 ? -11.789 29.109 2.146 1 76.81 237 PRO B N 1
ATOM 4709 C CA . PRO B 1 237 ? -13.148 28.922 1.632 1 76.81 237 PRO B CA 1
ATOM 4710 C C . PRO B 1 237 ? -13.195 27.969 0.441 1 76.81 237 PRO B C 1
ATOM 4712 O O . PRO B 1 237 ? -12.242 27.906 -0.34 1 76.81 237 PRO B O 1
ATOM 4715 N N . LEU B 1 238 ? -14.234 27.203 0.367 1 85.19 238 LEU B N 1
ATOM 4716 C CA . LEU B 1 238 ? -14.453 26.219 -0.691 1 85.19 238 LEU B CA 1
ATOM 4717 C C . LEU B 1 238 ? -15.812 26.422 -1.347 1 85.19 238 LEU B C 1
ATOM 4719 O O . LEU B 1 238 ? -16.828 25.969 -0.814 1 85.19 238 LEU B O 1
ATOM 4723 N N . PRO B 1 239 ? -15.836 27.062 -2.553 1 89.5 239 PRO B N 1
ATOM 4724 C CA . PRO B 1 239 ? -17.109 27.188 -3.262 1 89.5 239 PRO B CA 1
ATOM 4725 C C . PRO B 1 239 ? -17.719 25.828 -3.605 1 89.5 239 PRO B C 1
ATOM 4727 O O . PRO B 1 239 ? -17 24.828 -3.684 1 89.5 239 PRO B O 1
ATOM 4730 N N . LEU B 1 240 ? -18.984 25.844 -3.842 1 93.25 240 LEU B N 1
ATOM 4731 C CA . LEU B 1 240 ? -19.734 24.594 -4.004 1 93.25 240 LEU B CA 1
ATOM 4732 C C . LEU B 1 240 ? -19.203 23.812 -5.199 1 93.25 240 LEU B C 1
ATOM 4734 O O . LEU B 1 240 ? -19.156 22.578 -5.164 1 93.25 240 LEU B O 1
ATOM 4738 N N . ASP B 1 241 ? -18.859 24.469 -6.227 1 93 241 ASP B N 1
ATOM 4739 C CA . ASP B 1 241 ? -18.344 23.797 -7.41 1 93 241 ASP B CA 1
ATOM 4740 C C . ASP B 1 241 ? -17.047 23.062 -7.094 1 93 241 ASP B C 1
ATOM 4742 O O . ASP B 1 241 ? -16.812 21.953 -7.562 1 93 241 ASP B O 1
ATOM 4746 N N . ARG B 1 242 ? -16.219 23.688 -6.266 1 91.56 242 ARG B N 1
ATOM 4747 C CA . ARG B 1 242 ? -14.969 23.047 -5.848 1 91.56 242 ARG B CA 1
ATOM 4748 C C . ARG B 1 242 ? -15.227 21.969 -4.812 1 91.56 242 ARG B C 1
ATOM 4750 O O . ARG B 1 242 ? -14.539 20.938 -4.793 1 91.56 242 ARG B O 1
ATOM 4757 N N . ALA B 1 243 ? -16.203 22.234 -4.027 1 94.38 243 ALA B N 1
ATOM 4758 C CA . ALA B 1 243 ? -16.594 21.219 -3.055 1 94.38 243 ALA B CA 1
ATOM 4759 C C . ALA B 1 243 ? -17.094 19.953 -3.752 1 94.38 243 ALA B C 1
ATOM 4761 O O . ALA B 1 243 ? -16.875 18.844 -3.271 1 94.38 243 ALA B O 1
ATOM 4762 N N . ARG B 1 244 ? -17.766 20.141 -4.844 1 96.31 244 ARG B N 1
ATOM 4763 C CA . ARG B 1 244 ? -18.234 19.016 -5.633 1 96.31 244 ARG B CA 1
ATOM 4764 C C . ARG B 1 244 ? -17.078 18.188 -6.164 1 96.31 244 ARG B C 1
ATOM 4766 O O . ARG B 1 244 ? -17.141 16.953 -6.18 1 96.31 244 ARG B O 1
ATOM 4773 N N . ILE B 1 245 ? -16.078 18.859 -6.559 1 94.12 245 ILE B N 1
ATOM 4774 C CA . ILE B 1 245 ? -14.891 18.188 -7.051 1 94.12 245 ILE B CA 1
ATOM 4775 C C . ILE B 1 245 ? -14.258 17.375 -5.918 1 94.12 245 ILE B C 1
ATOM 4777 O O . ILE B 1 245 ? -13.945 16.203 -6.086 1 94.12 245 ILE B O 1
ATOM 4781 N N . GLU B 1 246 ? -14.117 17.984 -4.805 1 94.31 246 GLU B N 1
ATOM 4782 C CA . GLU B 1 246 ? -13.562 17.312 -3.639 1 94.31 246 GLU B CA 1
ATOM 4783 C C . GLU B 1 246 ? -14.406 16.094 -3.24 1 94.31 246 GLU B C 1
ATOM 4785 O O . GLU B 1 246 ? -13.875 15.008 -3.029 1 94.31 246 GLU B O 1
ATOM 4790 N N . ALA B 1 247 ? -15.672 16.328 -3.176 1 96.94 247 ALA B N 1
ATOM 4791 C CA . ALA B 1 247 ? -16.594 15.266 -2.779 1 96.94 247 ALA B CA 1
ATOM 4792 C C . ALA B 1 247 ? -16.516 14.086 -3.744 1 96.94 247 ALA B C 1
ATOM 4794 O O . ALA B 1 247 ? -16.469 12.93 -3.316 1 96.94 247 ALA B O 1
ATOM 4795 N N . ARG B 1 248 ? -16.5 14.398 -4.973 1 95.94 248 ARG B N 1
ATOM 4796 C CA . ARG B 1 248 ? -16.422 13.352 -5.988 1 95.94 248 ARG B CA 1
ATOM 4797 C C . ARG B 1 248 ? -15.148 12.539 -5.836 1 95.94 248 ARG B C 1
ATOM 4799 O O . ARG B 1 248 ? -15.164 11.305 -5.949 1 95.94 248 ARG B O 1
ATOM 4806 N N . GLU B 1 249 ? -14.125 13.219 -5.598 1 93.62 249 GLU B N 1
ATOM 4807 C CA . GLU B 1 249 ? -12.844 12.531 -5.426 1 93.62 249 GLU B CA 1
ATOM 4808 C C . GLU B 1 249 ? -12.859 11.641 -4.191 1 93.62 249 GLU B C 1
ATOM 4810 O O . GLU B 1 249 ? -12.445 10.477 -4.25 1 93.62 249 GLU B O 1
ATOM 4815 N N . LEU B 1 250 ? -13.336 12.172 -3.145 1 95.06 250 LEU B N 1
ATOM 4816 C CA . LEU B 1 250 ? -13.375 11.406 -1.9 1 95.06 250 LEU B CA 1
ATOM 4817 C C . LEU B 1 250 ? -14.273 10.188 -2.039 1 95.06 250 LEU B C 1
ATOM 4819 O O . LEU B 1 250 ? -13.922 9.094 -1.58 1 95.06 250 LEU B O 1
ATOM 4823 N N . ILE B 1 251 ? -15.359 10.375 -2.695 1 94.31 251 ILE B N 1
ATOM 4824 C CA . ILE B 1 251 ? -16.312 9.289 -2.887 1 94.31 251 ILE B CA 1
ATOM 4825 C C . ILE B 1 251 ? -15.711 8.227 -3.807 1 94.31 251 ILE B C 1
ATOM 4827 O O . ILE B 1 251 ? -15.75 7.035 -3.496 1 94.31 251 ILE B O 1
ATOM 4831 N N . SER B 1 252 ? -15.117 8.672 -4.863 1 90.69 252 SER B N 1
ATOM 4832 C CA . SER B 1 252 ? -14.555 7.746 -5.844 1 90.69 252 SER B CA 1
ATOM 4833 C C . SER B 1 252 ? -13.391 6.953 -5.254 1 90.69 252 SER B C 1
ATOM 4835 O O . SER B 1 252 ? -13.18 5.793 -5.613 1 90.69 252 SER B O 1
ATOM 4837 N N . LYS B 1 253 ? -12.742 7.562 -4.371 1 91.94 253 LYS B N 1
ATOM 4838 C CA . LYS B 1 253 ? -11.578 6.93 -3.76 1 91.94 253 LYS B CA 1
ATOM 4839 C C . LYS B 1 253 ? -11.969 6.129 -2.521 1 91.94 253 LYS B C 1
ATOM 4841 O O . LYS B 1 253 ? -11.133 5.465 -1.912 1 91.94 253 LYS B O 1
ATOM 4846 N N . GLY B 1 254 ? -13.227 6.203 -2.148 1 92.94 254 GLY B N 1
ATOM 4847 C CA . GLY B 1 254 ? -13.719 5.477 -0.989 1 92.94 254 GLY B CA 1
ATOM 4848 C C . GLY B 1 254 ? -13.18 6.012 0.324 1 92.94 254 GLY B C 1
ATOM 4849 O O . GLY B 1 254 ? -12.93 5.246 1.257 1 92.94 254 GLY B O 1
ATOM 4850 N N . GLN B 1 255 ? -13 7.309 0.44 1 96.19 255 GLN B N 1
ATOM 4851 C CA . GLN B 1 255 ? -12.281 7.879 1.575 1 96.19 255 GLN B CA 1
ATOM 4852 C C . GLN B 1 255 ? -13.211 8.703 2.459 1 96.19 255 GLN B C 1
ATOM 4854 O O . GLN B 1 255 ? -12.75 9.461 3.316 1 96.19 255 GLN B O 1
ATOM 4859 N N . ILE B 1 256 ? -14.562 8.578 2.234 1 97.44 256 ILE B N 1
ATOM 4860 C CA . ILE B 1 256 ? -15.453 9.414 3.025 1 97.44 256 ILE B CA 1
ATOM 4861 C C . ILE B 1 256 ? -16.688 8.602 3.445 1 97.44 256 ILE B C 1
ATOM 4863 O O . ILE B 1 256 ? -17.25 7.863 2.641 1 97.44 256 ILE B O 1
ATOM 4867 N N . TRP B 1 257 ? -16.969 8.648 4.719 1 98.12 257 TRP B N 1
ATOM 4868 C CA . TRP B 1 257 ? -18.141 8.031 5.328 1 98.12 257 TRP B CA 1
ATOM 4869 C C . TRP B 1 257 ? -19.172 9.086 5.715 1 98.12 257 TRP B C 1
ATOM 4871 O O . TRP B 1 257 ? -18.844 10.258 5.895 1 98.12 257 TRP B O 1
ATOM 4881 N N . VAL B 1 258 ? -20.422 8.586 5.859 1 98.56 258 VAL B N 1
ATOM 4882 C CA . VAL B 1 258 ? -21.5 9.516 6.188 1 98.56 258 VAL B CA 1
ATOM 4883 C C . VAL B 1 258 ? -22.391 8.906 7.277 1 98.56 258 VAL B C 1
ATOM 4885 O O . VAL B 1 258 ? -22.5 7.688 7.383 1 98.56 258 VAL B O 1
ATOM 4888 N N . TYR B 1 259 ? -22.859 9.781 8.102 1 98.75 259 TYR B N 1
ATOM 4889 C CA . TYR B 1 259 ? -24.031 9.492 8.938 1 98.75 259 TYR B CA 1
ATOM 4890 C C . TYR B 1 259 ? -25.328 9.773 8.188 1 98.75 259 TYR B C 1
ATOM 4892 O O . TYR B 1 259 ? -25.656 10.93 7.926 1 98.75 259 TYR B O 1
ATOM 4900 N N . ASP B 1 260 ? -26.016 8.734 7.875 1 98.12 260 ASP B N 1
ATOM 4901 C CA . ASP B 1 260 ? -27.266 8.82 7.125 1 98.12 260 ASP B CA 1
ATOM 4902 C C . ASP B 1 260 ? -28.469 8.719 8.055 1 98.12 260 ASP B C 1
ATOM 4904 O O . ASP B 1 260 ? -28.828 7.625 8.5 1 98.12 260 ASP B O 1
ATOM 4908 N N . ALA B 1 261 ? -29.078 9.883 8.383 1 97.5 261 ALA B N 1
ATOM 4909 C CA . ALA B 1 261 ? -30.281 9.93 9.203 1 97.5 261 ALA B CA 1
ATOM 4910 C C . ALA B 1 261 ? -31.531 9.844 8.344 1 97.5 261 ALA B C 1
ATOM 4912 O O . ALA B 1 261 ? -32.188 10.859 8.102 1 97.5 261 ALA B O 1
ATOM 4913 N N . ASN B 1 262 ? -31.922 8.656 7.969 1 94.31 262 ASN B N 1
ATOM 4914 C CA . ASN B 1 262 ? -33.094 8.406 7.16 1 94.31 262 ASN B CA 1
ATOM 4915 C C . ASN B 1 262 ? -33.094 9.203 5.863 1 94.31 262 ASN B C 1
ATOM 4917 O O . ASN B 1 262 ? -34.031 9.922 5.555 1 94.31 262 ASN B O 1
ATOM 4921 N N . GLY B 1 263 ? -31.891 9.164 5.223 1 93.5 263 GLY B N 1
ATOM 4922 C CA . GLY B 1 263 ? -31.781 9.797 3.916 1 93.5 263 GLY B CA 1
ATOM 4923 C C . GLY B 1 263 ? -31.094 11.148 3.967 1 93.5 263 GLY B C 1
ATOM 4924 O O . GLY B 1 263 ? -30.625 11.656 2.945 1 93.5 263 GLY B O 1
ATOM 4925 N N . ALA B 1 264 ? -31.094 11.727 5.113 1 96.56 264 ALA B N 1
ATOM 4926 C CA . ALA B 1 264 ? -30.391 13 5.293 1 96.56 264 ALA B CA 1
ATOM 4927 C C . ALA B 1 264 ? -28.953 12.766 5.785 1 96.56 264 ALA B C 1
ATOM 4929 O O . ALA B 1 264 ? -28.75 12.258 6.887 1 96.56 264 ALA B O 1
ATOM 4930 N N . LEU B 1 265 ? -28 13.188 4.977 1 98.5 265 LEU B N 1
ATOM 4931 C CA . LEU B 1 265 ? -26.625 13.078 5.422 1 98.5 265 LEU B CA 1
ATOM 4932 C C . LEU B 1 265 ? -26.266 14.219 6.367 1 98.5 265 LEU B C 1
ATOM 4934 O O . LEU B 1 265 ? -26.266 15.383 5.965 1 98.5 265 LEU B O 1
ATOM 4938 N N . THR B 1 266 ? -25.969 13.883 7.59 1 98.5 266 THR B N 1
ATOM 4939 C CA . THR B 1 266 ? -25.828 14.898 8.617 1 98.5 266 THR B CA 1
ATOM 4940 C C . THR B 1 266 ? -24.359 15.133 8.969 1 98.5 266 THR B C 1
ATOM 4942 O O . THR B 1 266 ? -24 16.203 9.453 1 98.5 266 THR B O 1
ATOM 4945 N N . THR B 1 267 ? -23.578 14.125 8.812 1 98.69 267 THR B N 1
ATOM 4946 C CA . THR B 1 267 ? -22.188 14.164 9.242 1 98.69 267 THR B CA 1
ATOM 4947 C C . THR B 1 267 ? -21.297 13.453 8.234 1 98.69 267 THR B C 1
ATOM 4949 O O . THR B 1 267 ? -21.688 12.438 7.648 1 98.69 267 THR B O 1
ATOM 4952 N N . ILE B 1 268 ? -20.094 13.977 8.023 1 98.62 268 ILE B N 1
ATOM 4953 C CA . ILE B 1 268 ? -19.109 13.312 7.176 1 98.62 268 ILE B CA 1
ATOM 4954 C C . ILE B 1 268 ? -17.844 13.047 7.984 1 98.62 268 ILE B C 1
ATOM 4956 O O . ILE B 1 268 ? -17.562 13.742 8.961 1 98.62 268 ILE B O 1
ATOM 4960 N N . CYS B 1 269 ? -17.125 12.055 7.602 1 98.5 269 CYS B N 1
ATOM 4961 C CA . CYS B 1 269 ? -15.797 11.688 8.086 1 98.5 269 CYS B CA 1
ATOM 4962 C C . CYS B 1 269 ? -14.898 11.25 6.941 1 98.5 269 CYS B C 1
ATOM 4964 O O . CYS B 1 269 ? -15.148 10.219 6.305 1 98.5 269 CYS B O 1
ATOM 4966 N N . ALA B 1 270 ? -13.875 12 6.688 1 97.56 270 ALA B N 1
ATOM 4967 C CA . ALA B 1 270 ? -12.969 11.688 5.586 1 97.56 270 ALA B CA 1
ATOM 4968 C C . ALA B 1 270 ? -11.633 11.164 6.109 1 97.56 270 ALA B C 1
ATOM 4970 O O . ALA B 1 270 ? -11.117 11.664 7.109 1 97.56 270 ALA B O 1
ATOM 4971 N N . VAL B 1 271 ? -11.125 10.164 5.48 1 97.62 271 VAL B N 1
ATOM 4972 C CA . VAL B 1 271 ? -9.82 9.562 5.75 1 97.62 271 VAL B CA 1
ATOM 4973 C C . VAL B 1 271 ? -8.945 9.641 4.5 1 97.62 271 VAL B C 1
ATOM 4975 O O . VAL B 1 271 ? -9.062 8.812 3.6 1 97.62 271 VAL B O 1
ATOM 4978 N N . THR B 1 272 ? -7.988 10.617 4.508 1 95.06 272 THR B N 1
ATOM 4979 C CA . THR B 1 272 ? -7.391 10.914 3.211 1 95.06 272 THR B CA 1
ATOM 4980 C C . THR B 1 272 ? -5.891 10.633 3.23 1 95.06 272 THR B C 1
ATOM 4982 O O . THR B 1 272 ? -5.254 10.547 2.178 1 95.06 272 THR B O 1
ATOM 4985 N N . ARG B 1 273 ? -5.242 10.625 4.312 1 96.25 273 ARG B N 1
ATOM 4986 C CA . ARG B 1 273 ? -3.834 10.258 4.398 1 96.25 273 ARG B CA 1
ATOM 4987 C C . ARG B 1 273 ? -3.668 8.836 4.922 1 96.25 273 ARG B C 1
ATOM 4989 O O . ARG B 1 273 ? -3.834 8.586 6.117 1 96.25 273 ARG B O 1
ATOM 4996 N N . ASN B 1 274 ? -3.348 7.996 3.99 1 95.88 274 ASN B N 1
ATOM 4997 C CA . ASN B 1 274 ? -3.244 6.578 4.312 1 95.88 274 ASN B CA 1
ATOM 4998 C C . ASN B 1 274 ? -1.867 6.023 3.959 1 95.88 274 ASN B C 1
ATOM 5000 O O . ASN B 1 274 ? -1.389 6.203 2.838 1 95.88 274 ASN B O 1
ATOM 5004 N N . THR B 1 275 ? -1.247 5.473 4.965 1 95.19 275 THR B N 1
ATOM 5005 C CA . THR B 1 275 ? -0.014 4.711 4.789 1 95.19 275 THR B CA 1
ATOM 5006 C C . THR B 1 275 ? -0.225 3.246 5.152 1 95.19 275 THR B C 1
ATOM 5008 O O . THR B 1 275 ? -1.362 2.797 5.309 1 95.19 275 THR B O 1
ATOM 5011 N N . HIS B 1 276 ? 0.791 2.496 5.184 1 92.06 276 HIS B N 1
ATOM 5012 C CA . HIS B 1 276 ? 0.666 1.059 5.395 1 92.06 276 HIS B CA 1
ATOM 5013 C C . HIS B 1 276 ? 0.004 0.755 6.734 1 92.06 276 HIS B C 1
ATOM 5015 O O . HIS B 1 276 ? -0.973 0.005 6.793 1 92.06 276 HIS B O 1
ATOM 5021 N N . ARG B 1 277 ? 0.443 1.446 7.75 1 93.75 277 ARG B N 1
ATOM 5022 C CA . ARG B 1 277 ? 0.011 1.05 9.086 1 93.75 277 ARG B CA 1
ATOM 5023 C C . ARG B 1 277 ? -0.834 2.141 9.734 1 93.75 277 ARG B C 1
ATOM 5025 O O . ARG B 1 277 ? -1.399 1.937 10.812 1 93.75 277 ARG B O 1
ATOM 5032 N N . VAL B 1 278 ? -0.941 3.316 9.031 1 96.94 278 VAL B N 1
ATOM 5033 C CA . VAL B 1 278 ? -1.558 4.469 9.688 1 96.94 278 VAL B CA 1
ATOM 5034 C C . VAL B 1 278 ? -2.561 5.121 8.742 1 96.94 278 VAL B C 1
ATOM 5036 O O . VAL B 1 278 ? -2.299 5.254 7.543 1 96.94 278 VAL B O 1
ATOM 5039 N N . SER B 1 279 ? -3.695 5.488 9.234 1 97.88 279 SER B N 1
ATOM 5040 C CA . SER B 1 279 ? -4.688 6.281 8.516 1 97.88 279 SER B CA 1
ATOM 5041 C C . SER B 1 279 ? -5.031 7.559 9.273 1 97.88 279 SER B C 1
ATOM 5043 O O . SER B 1 279 ? -5.125 7.551 10.5 1 97.88 279 SER B O 1
ATOM 5045 N N . ALA B 1 280 ? -5.285 8.648 8.531 1 98.31 280 ALA B N 1
ATOM 5046 C CA . ALA B 1 280 ? -5.566 9.93 9.172 1 98.31 280 ALA B CA 1
ATOM 5047 C C . ALA B 1 280 ? -6.973 10.406 8.844 1 98.31 280 ALA B C 1
ATOM 5049 O O . ALA B 1 280 ? -7.34 10.516 7.668 1 98.31 280 ALA B O 1
ATOM 5050 N N . ILE B 1 281 ? -7.695 10.672 9.883 1 98.06 281 ILE B N 1
ATOM 5051 C CA . ILE B 1 281 ? -8.953 11.391 9.719 1 98.06 281 ILE B CA 1
ATOM 5052 C C . ILE B 1 281 ? -8.664 12.875 9.477 1 98.06 281 ILE B C 1
ATOM 5054 O O . ILE B 1 281 ? -8.008 13.523 10.289 1 98.06 281 ILE B O 1
ATOM 5058 N N . THR B 1 282 ? -9.234 13.406 8.367 1 96.31 282 THR B N 1
ATOM 5059 C CA . THR B 1 282 ? -8.836 14.75 7.965 1 96.31 282 THR B CA 1
ATOM 5060 C C . THR B 1 282 ? -10.039 15.688 7.973 1 96.31 282 THR B C 1
ATOM 5062 O O . THR B 1 282 ? -9.883 16.906 7.949 1 96.31 282 THR B O 1
ATOM 5065 N N . LYS B 1 283 ? -11.203 15.148 7.918 1 95.38 283 LYS B N 1
ATOM 5066 C CA . LYS B 1 283 ? -12.43 15.945 7.941 1 95.38 283 LYS B CA 1
ATOM 5067 C C . LYS B 1 283 ? -13.516 15.258 8.766 1 95.38 283 LYS B C 1
ATOM 5069 O O . LYS B 1 283 ? -13.828 14.086 8.539 1 95.38 283 LYS B O 1
ATOM 5074 N N . VAL B 1 284 ? -14.008 15.953 9.703 1 97.19 284 VAL B N 1
ATOM 5075 C CA . VAL B 1 284 ? -15.234 15.578 10.406 1 97.19 284 VAL B CA 1
ATOM 5076 C C . VAL B 1 284 ? -16.141 16.797 10.547 1 97.19 284 VAL B C 1
ATOM 5078 O O . VAL B 1 284 ? -15.719 17.844 11.062 1 97.19 284 VAL B O 1
ATOM 5081 N N . TYR B 1 285 ? -17.344 16.641 10.078 1 97.06 285 TYR B N 1
ATOM 5082 C CA . TYR B 1 285 ? -18.234 17.797 10.133 1 97.06 285 TYR B CA 1
ATOM 5083 C C . TYR B 1 285 ? -19.688 17.344 10.281 1 97.06 285 TYR B C 1
ATOM 5085 O O . TYR B 1 285 ? -20.141 16.453 9.555 1 97.06 285 TYR B O 1
ATOM 5093 N N . THR B 1 286 ? -20.328 17.906 11.164 1 97.69 286 THR B N 1
ATOM 5094 C CA . THR B 1 286 ? -21.766 17.766 11.344 1 97.69 286 THR B CA 1
ATOM 5095 C C . THR B 1 286 ? -22.5 19.078 11.07 1 97.69 286 THR B C 1
ATOM 5097 O O . THR B 1 286 ? -22.125 20.109 11.641 1 97.69 286 THR B O 1
ATOM 5100 N N . THR B 1 287 ? -23.5 18.984 10.25 1 97.25 287 THR B N 1
ATOM 5101 C CA . THR B 1 287 ? -24.266 20.188 9.969 1 97.25 287 THR B CA 1
ATOM 5102 C C . THR B 1 287 ? -24.906 20.734 11.242 1 97.25 287 THR B C 1
ATOM 5104 O O . THR B 1 287 ? -25.281 19.969 12.133 1 97.25 287 THR B O 1
ATOM 5107 N N . PRO B 1 288 ? -25.062 22.047 11.391 1 95.81 288 PRO B N 1
ATOM 5108 C CA . PRO B 1 288 ? -25.453 22.688 12.648 1 95.81 288 PRO B CA 1
ATOM 5109 C C . PRO B 1 288 ? -26.75 22.141 13.227 1 95.81 288 PRO B C 1
ATOM 5111 O O . PRO B 1 288 ? -26.828 21.859 14.422 1 95.81 288 PRO B O 1
ATOM 5114 N N . ARG B 1 289 ? -27.719 21.859 12.453 1 95.12 289 ARG B N 1
ATOM 5115 C CA . ARG B 1 289 ? -29.031 21.422 12.914 1 95.12 289 ARG B CA 1
ATOM 5116 C C . ARG B 1 289 ? -28.953 20.062 13.594 1 95.12 289 ARG B C 1
ATOM 5118 O O . ARG B 1 289 ? -29.875 19.656 14.305 1 95.12 289 ARG B O 1
ATOM 5125 N N . TRP B 1 290 ? -27.859 19.375 13.391 1 96.44 290 TRP B N 1
ATOM 5126 C CA . TRP B 1 290 ? -27.766 18.016 13.883 1 96.44 290 TRP B CA 1
ATOM 5127 C C . TRP B 1 290 ? -26.656 17.875 14.93 1 96.44 290 TRP B C 1
ATOM 5129 O O . TRP B 1 290 ? -26.297 16.766 15.328 1 96.44 290 TRP B O 1
ATOM 5139 N N . ARG B 1 291 ? -26.094 18.969 15.391 1 95.56 291 ARG B N 1
ATOM 5140 C CA . ARG B 1 291 ? -25.031 18.938 16.375 1 95.56 291 ARG B CA 1
ATOM 5141 C C . ARG B 1 291 ? -25.578 18.641 17.766 1 95.56 291 ARG B C 1
ATOM 5143 O O . ARG B 1 291 ? -26.781 18.812 18.031 1 95.56 291 ARG B O 1
ATOM 5150 N N . ARG B 1 292 ? -24.766 18.094 18.562 1 94.69 292 ARG B N 1
ATOM 5151 C CA . ARG B 1 292 ? -25.078 17.734 19.953 1 94.69 292 ARG B CA 1
ATOM 5152 C C . ARG B 1 292 ? -26.094 16.609 20 1 94.69 292 ARG B C 1
ATOM 5154 O O . ARG B 1 292 ? -26.953 16.594 20.891 1 94.69 292 ARG B O 1
ATOM 5161 N N . ARG B 1 293 ? -26.078 15.836 19 1 94.88 293 ARG B N 1
ATOM 5162 C CA . ARG B 1 293 ? -26.953 14.672 18.953 1 94.88 293 ARG B CA 1
ATOM 5163 C C . ARG B 1 293 ? -26.141 13.383 18.844 1 94.88 293 ARG B C 1
ATOM 5165 O O . ARG B 1 293 ? -26.688 12.312 18.609 1 94.88 293 ARG B O 1
ATOM 5172 N N . GLY B 1 294 ? -24.844 13.523 18.891 1 96.06 294 GLY B N 1
ATOM 5173 C CA . GLY B 1 294 ? -23.969 12.367 18.938 1 96.06 294 GLY B CA 1
ATOM 5174 C C . GLY B 1 294 ? -23.578 11.859 17.562 1 96.06 294 GLY B C 1
ATOM 5175 O O . GLY B 1 294 ? -22.891 10.844 17.453 1 96.06 294 GLY B O 1
ATOM 5176 N N . CYS B 1 295 ? -23.953 12.508 16.516 1 97.69 295 CYS B N 1
ATOM 5177 C CA . CYS B 1 295 ? -23.719 12.023 15.156 1 97.69 295 CYS B CA 1
ATOM 5178 C C . CYS B 1 295 ? -22.234 11.867 14.883 1 97.69 295 CYS B C 1
ATOM 5180 O O . CYS B 1 295 ? -21.812 10.836 14.359 1 97.69 295 CYS B O 1
ATOM 5182 N N . ALA B 1 296 ? -21.5 12.844 15.25 1 98.19 296 ALA B N 1
ATOM 5183 C CA . ALA B 1 296 ? -20.062 12.789 15.008 1 98.19 296 ALA B CA 1
ATOM 5184 C C . ALA B 1 296 ? -19.422 11.648 15.797 1 98.19 296 ALA B C 1
ATOM 5186 O O . ALA B 1 296 ? -18.562 10.938 15.266 1 98.19 296 ALA B O 1
ATOM 5187 N N . GLU B 1 297 ? -19.797 11.5 17.016 1 98.19 297 GLU B N 1
ATOM 5188 C CA . GLU B 1 297 ? -19.219 10.438 17.844 1 98.19 297 GLU B CA 1
ATOM 5189 C C . GLU B 1 297 ? -19.516 9.062 17.25 1 98.19 297 GLU B C 1
ATOM 5191 O O . GLU B 1 297 ? -18.625 8.219 17.156 1 98.19 297 GLU B O 1
ATOM 5196 N N . PHE B 1 298 ? -20.781 8.812 16.844 1 98.31 298 PHE B N 1
ATOM 5197 C CA . PHE B 1 298 ? -21.156 7.559 16.219 1 98.31 298 PHE B CA 1
ATOM 5198 C C . PHE B 1 298 ? -20.297 7.289 14.984 1 98.31 298 PHE B C 1
ATOM 5200 O O . PHE B 1 298 ? -19.734 6.203 14.844 1 98.31 298 PHE B O 1
ATOM 5207 N N . LEU B 1 299 ? -20.172 8.281 14.133 1 98.62 299 LEU B N 1
ATOM 5208 C CA . LEU B 1 299 ? -19.516 8.086 12.844 1 98.62 299 LEU B CA 1
ATOM 5209 C C . LEU B 1 299 ? -18.016 7.914 13.023 1 98.62 299 LEU B C 1
ATOM 5211 O O . LEU B 1 299 ? -17.422 7.012 12.438 1 98.62 299 LEU B O 1
ATOM 5215 N N . VAL B 1 300 ? -17.375 8.758 13.836 1 98.75 300 VAL B N 1
ATOM 5216 C CA . VAL B 1 300 ? -15.945 8.68 14.062 1 98.75 300 VAL B CA 1
ATOM 5217 C C . VAL B 1 300 ? -15.594 7.336 14.711 1 98.75 300 VAL B C 1
ATOM 5219 O O . VAL B 1 300 ? -14.609 6.699 14.336 1 98.75 300 VAL B O 1
ATOM 5222 N N . ARG B 1 301 ? -16.344 6.914 15.664 1 98.69 301 ARG B N 1
ATOM 5223 C CA . ARG B 1 301 ? -16.125 5.621 16.297 1 98.69 301 ARG B CA 1
ATOM 5224 C C . ARG B 1 301 ? -16.25 4.48 15.297 1 98.69 301 ARG B C 1
ATOM 5226 O O . ARG B 1 301 ? -15.43 3.557 15.297 1 98.69 301 ARG B O 1
ATOM 5233 N N . PHE B 1 302 ? -17.281 4.555 14.516 1 98.06 302 PHE B N 1
ATOM 5234 C CA . PHE B 1 302 ? -17.516 3.547 13.484 1 98.06 302 PHE B CA 1
ATOM 5235 C C . PHE B 1 302 ? -16.328 3.465 12.531 1 98.06 302 PHE B C 1
ATOM 5237 O O . PHE B 1 302 ? -15.805 2.379 12.273 1 98.06 302 PHE B O 1
ATOM 5244 N N . VAL B 1 303 ? -15.859 4.582 11.984 1 98.06 303 VAL B N 1
ATOM 5245 C CA . VAL B 1 303 ? -14.773 4.656 11.016 1 98.06 303 VAL B CA 1
ATOM 5246 C C . VAL B 1 303 ? -13.469 4.199 11.672 1 98.06 303 VAL B C 1
ATOM 5248 O O . VAL B 1 303 ? -12.727 3.398 11.102 1 98.06 303 VAL B O 1
ATOM 5251 N N . THR B 1 304 ? -13.227 4.68 12.859 1 98.62 304 THR B N 1
ATOM 5252 C CA . THR B 1 304 ? -12.016 4.312 13.57 1 98.62 304 THR B CA 1
ATOM 5253 C C . THR B 1 304 ? -11.969 2.809 13.828 1 98.62 304 THR B C 1
ATOM 5255 O O . THR B 1 304 ? -10.938 2.166 13.625 1 98.62 304 THR B O 1
ATOM 5258 N N . ALA B 1 305 ? -13.078 2.24 14.242 1 97.88 305 ALA B N 1
ATOM 5259 C CA . ALA B 1 305 ? -13.156 0.802 14.484 1 97.88 305 ALA B CA 1
ATOM 5260 C C . ALA B 1 305 ? -12.875 0.013 13.211 1 97.88 305 ALA B C 1
ATOM 5262 O O . ALA B 1 305 ? -12.133 -0.972 13.234 1 97.88 305 ALA B O 1
ATOM 5263 N N . GLN B 1 306 ? -13.484 0.444 12.18 1 95.69 306 GLN B N 1
ATOM 5264 C CA . GLN B 1 306 ? -13.273 -0.23 10.906 1 95.69 306 GLN B CA 1
ATOM 5265 C C . GLN B 1 306 ? -11.797 -0.213 10.508 1 95.69 306 GLN B C 1
ATOM 5267 O O . GLN B 1 306 ? -11.258 -1.23 10.078 1 95.69 306 GLN B O 1
ATOM 5272 N N . LEU B 1 307 ? -11.141 0.921 10.594 1 96.56 307 LEU B N 1
ATOM 5273 C CA . LEU B 1 307 ? -9.742 1.065 10.203 1 96.56 307 LEU B CA 1
ATOM 5274 C C . LEU B 1 307 ? -8.844 0.191 11.07 1 96.56 307 LEU B C 1
ATOM 5276 O O . LEU B 1 307 ? -7.93 -0.465 10.562 1 96.56 307 LEU B O 1
ATOM 5280 N N . LEU B 1 308 ? -9.133 0.121 12.336 1 96.81 308 LEU B N 1
ATOM 5281 C CA . LEU B 1 308 ? -8.273 -0.587 13.273 1 96.81 308 LEU B CA 1
ATOM 5282 C C . LEU B 1 308 ? -8.516 -2.09 13.219 1 96.81 308 LEU B C 1
ATOM 5284 O O . LEU B 1 308 ? -7.574 -2.879 13.18 1 96.81 308 LEU B O 1
ATOM 5288 N N . PHE B 1 309 ? -9.766 -2.453 13.164 1 94.12 309 PHE B N 1
ATOM 5289 C CA . PHE B 1 309 ? -10.086 -3.854 13.422 1 94.12 309 PHE B CA 1
ATOM 5290 C C . PHE B 1 309 ? -10.383 -4.59 12.125 1 94.12 309 PHE B C 1
ATOM 5292 O O . PHE B 1 309 ? -10.141 -5.793 12.016 1 94.12 309 PHE B O 1
ATOM 5299 N N . ASP B 1 310 ? -10.969 -3.91 11.18 1 90.5 310 ASP B N 1
ATOM 5300 C CA . ASP B 1 310 ? -11.273 -4.57 9.914 1 90.5 310 ASP B CA 1
ATOM 5301 C C . ASP B 1 310 ? -10.117 -4.434 8.93 1 90.5 310 ASP B C 1
ATOM 5303 O O . ASP B 1 310 ? -9.734 -5.406 8.266 1 90.5 310 ASP B O 1
ATOM 5307 N N . CYS B 1 311 ? -9.531 -3.256 8.852 1 90.81 311 CYS B N 1
ATOM 5308 C CA . CYS B 1 311 ? -8.492 -2.984 7.863 1 90.81 311 CYS B CA 1
ATOM 5309 C C . CYS B 1 311 ? -7.109 -3.305 8.43 1 90.81 311 CYS B C 1
ATOM 5311 O O . CYS B 1 311 ? -6.129 -3.361 7.684 1 90.81 311 CYS B O 1
ATOM 5313 N N . GLY B 1 312 ? -6.984 -3.4 9.719 1 90.25 312 GLY B N 1
ATOM 5314 C CA . GLY B 1 312 ? -5.738 -3.832 10.328 1 90.25 312 GLY B CA 1
ATOM 5315 C C . GLY B 1 312 ? -4.742 -2.703 10.516 1 90.25 312 GLY B C 1
ATOM 5316 O O . GLY B 1 312 ? -3.537 -2.945 10.633 1 90.25 312 GLY B O 1
ATOM 5317 N N . LYS B 1 313 ? -5.152 -1.488 10.492 1 94.81 313 LYS B N 1
ATOM 5318 C CA . LYS B 1 313 ? -4.262 -0.364 10.766 1 94.81 313 LYS B CA 1
ATOM 5319 C C . LYS B 1 313 ? -3.777 -0.386 12.219 1 94.81 313 LYS B C 1
ATOM 5321 O O . LYS B 1 313 ? -4.543 -0.709 13.125 1 94.81 313 LYS B O 1
ATOM 5326 N N . GLU B 1 314 ? -2.535 0.01 12.398 1 95.75 314 GLU B N 1
ATOM 5327 C CA . GLU B 1 314 ? -1.962 0.078 13.742 1 95.75 314 GLU B CA 1
ATOM 5328 C C . GLU B 1 314 ? -2.488 1.288 14.508 1 95.75 314 GLU B C 1
ATOM 5330 O O . GLU B 1 314 ? -2.674 1.226 15.719 1 95.75 314 GLU B O 1
ATOM 5335 N N . SER B 1 315 ? -2.693 2.379 13.727 1 97.69 315 SER B N 1
ATOM 5336 C CA . SER B 1 315 ? -3.154 3.598 14.383 1 97.69 315 SER B CA 1
ATOM 5337 C C . SER B 1 315 ? -3.973 4.461 13.43 1 97.69 315 SER B C 1
ATOM 5339 O O . SER B 1 315 ? -3.77 4.418 12.219 1 97.69 315 SER B O 1
ATOM 5341 N N . VAL B 1 316 ? -4.895 5.121 14.023 1 98.56 316 VAL B N 1
ATOM 5342 C CA . VAL B 1 316 ? -5.617 6.207 13.375 1 98.56 316 VAL B CA 1
ATOM 5343 C C . VAL B 1 316 ? -5.211 7.543 13.984 1 98.56 316 VAL B C 1
ATOM 5345 O O . VAL B 1 316 ? -5.191 7.691 15.211 1 98.56 316 VAL B O 1
ATOM 5348 N N . VAL B 1 317 ? -4.824 8.477 13.133 1 98.5 317 VAL B N 1
ATOM 5349 C CA . VAL B 1 317 ? -4.309 9.734 13.664 1 98.5 317 VAL B CA 1
ATOM 5350 C C . VAL B 1 317 ? -5.168 10.891 13.164 1 98.5 317 VAL B C 1
ATOM 5352 O O . VAL B 1 317 ? -5.949 10.734 12.227 1 98.5 317 VAL B O 1
ATOM 5355 N N . LEU B 1 318 ? -5.059 12.023 13.82 1 98 318 LEU B N 1
ATOM 5356 C CA . LEU B 1 318 ? -5.734 13.234 13.391 1 98 318 LEU B CA 1
ATOM 5357 C C . LEU B 1 318 ? -5.117 14.469 14.047 1 98 318 LEU B C 1
ATOM 5359 O O . LEU B 1 318 ? -4.309 14.344 14.969 1 98 318 LEU B O 1
ATOM 5363 N N . TYR B 1 319 ? -5.406 15.594 13.484 1 96.19 319 TYR B N 1
ATOM 5364 C CA . TYR B 1 319 ? -5.18 16.891 14.102 1 96.19 319 TYR B CA 1
ATOM 5365 C C . TYR B 1 319 ? -6.492 17.531 14.555 1 96.19 319 TYR B C 1
ATOM 5367 O O . TYR B 1 319 ? -7.477 17.516 13.812 1 96.19 319 TYR B O 1
ATOM 5375 N N . VAL B 1 320 ? -6.504 18.031 15.742 1 95.56 320 VAL B N 1
ATOM 5376 C CA . VAL B 1 320 ? -7.707 18.688 16.234 1 95.56 320 VAL B CA 1
ATOM 5377 C C . VAL B 1 320 ? -7.332 20.016 16.906 1 95.56 320 VAL B C 1
ATOM 5379 O O . VAL B 1 320 ? -6.422 20.062 17.734 1 95.56 320 VAL B O 1
ATOM 5382 N N . GLY B 1 321 ? -8.047 21.031 16.484 1 93.44 321 GLY B N 1
ATOM 5383 C CA . GLY B 1 321 ? -7.766 22.359 17.031 1 93.44 321 GLY B CA 1
ATOM 5384 C C . GLY B 1 321 ? -7.832 22.422 18.531 1 93.44 321 GLY B C 1
ATOM 5385 O O . GLY B 1 321 ? -8.695 21.781 19.156 1 93.44 321 GLY B O 1
ATOM 5386 N N . HIS B 1 322 ? -7.023 23.266 19.156 1 90.12 322 HIS B N 1
ATOM 5387 C CA . HIS B 1 322 ? -6.941 23.391 20.609 1 90.12 322 HIS B CA 1
ATOM 5388 C C . HIS B 1 322 ? -8.289 23.781 21.203 1 90.12 322 HIS B C 1
ATOM 5390 O O . HIS B 1 322 ? -8.648 23.312 22.281 1 90.12 322 HIS B O 1
ATOM 5396 N N . GLU B 1 323 ? -9.023 24.562 20.484 1 88.5 323 GLU B N 1
ATOM 5397 C CA . GLU B 1 323 ? -10.281 25.078 21.031 1 88.5 323 GLU B CA 1
ATOM 5398 C C . GLU B 1 323 ? -11.484 24.391 20.391 1 88.5 323 GLU B C 1
ATOM 5400 O O . GLU B 1 323 ? -12.625 24.797 20.578 1 88.5 323 GLU B O 1
ATOM 5405 N N . ASN B 1 324 ? -11.195 23.391 19.609 1 90.38 324 ASN B N 1
ATOM 5406 C CA . ASN B 1 324 ? -12.258 22.688 18.891 1 90.38 324 ASN B CA 1
ATOM 5407 C C . ASN B 1 324 ? -13.016 21.734 19.812 1 90.38 324 ASN B C 1
ATOM 5409 O O . ASN B 1 324 ? -12.414 20.828 20.406 1 90.38 324 ASN B O 1
ATOM 5413 N N . SER B 1 325 ? -14.281 21.906 19.875 1 89.94 325 SER B N 1
ATOM 5414 C CA . SER B 1 325 ? -15.117 21.078 20.75 1 89.94 325 SER B CA 1
ATOM 5415 C C . SER B 1 325 ? -15.125 19.625 20.297 1 89.94 325 SER B C 1
ATOM 5417 O O . SER B 1 325 ? -15.484 18.734 21.062 1 89.94 325 SER B O 1
ATOM 5419 N N . ALA B 1 326 ? -14.727 19.391 19.109 1 93.19 326 ALA B N 1
ATOM 5420 C CA . ALA B 1 326 ? -14.648 18.016 18.594 1 93.19 326 ALA B CA 1
ATOM 5421 C C . ALA B 1 326 ? -13.688 17.172 19.422 1 93.19 326 ALA B C 1
ATOM 5423 O O . ALA B 1 326 ? -13.703 15.945 19.344 1 93.19 326 ALA B O 1
ATOM 5424 N N . GLN B 1 327 ? -12.82 17.812 20.203 1 95.19 327 GLN B N 1
ATOM 5425 C CA . GLN B 1 327 ? -11.898 17.094 21.094 1 95.19 327 GLN B CA 1
ATOM 5426 C C . GLN B 1 327 ? -12.641 16.109 21.984 1 95.19 327 GLN B C 1
ATOM 5428 O O . GLN B 1 327 ? -12.148 15.016 22.25 1 95.19 327 GLN B O 1
ATOM 5433 N N . LYS B 1 328 ? -13.75 16.516 22.422 1 95.81 328 LYS B N 1
ATOM 5434 C CA . LYS B 1 328 ? -14.531 15.672 23.328 1 95.81 328 LYS B CA 1
ATOM 5435 C C . LYS B 1 328 ? -14.984 14.398 22.625 1 95.81 328 LYS B C 1
ATOM 5437 O O . LYS B 1 328 ? -14.969 13.32 23.203 1 95.81 328 LYS B O 1
ATOM 5442 N N . VAL B 1 329 ? -15.414 14.57 21.359 1 96.88 329 VAL B N 1
ATOM 5443 C CA . VAL B 1 329 ? -15.82 13.43 20.562 1 96.88 329 VAL B CA 1
ATOM 5444 C C . VAL B 1 329 ? -14.648 12.469 20.391 1 96.88 329 VAL B C 1
ATOM 5446 O O . VAL B 1 329 ? -14.781 11.266 20.656 1 96.88 329 VAL B O 1
ATOM 5449 N N . TYR B 1 330 ? -13.5 12.961 19.969 1 98.06 330 TYR B N 1
ATOM 5450 C CA . TYR B 1 330 ? -12.32 12.148 19.719 1 98.06 330 TYR B CA 1
ATOM 5451 C C . TYR B 1 330 ? -11.852 11.469 21 1 98.06 330 TYR B C 1
ATOM 5453 O O . TYR B 1 330 ? -11.461 10.305 20.984 1 98.06 330 TYR B O 1
ATOM 5461 N N . HIS B 1 331 ? -11.945 12.227 22.078 1 97.31 331 HIS B N 1
ATOM 5462 C CA . HIS B 1 331 ? -11.578 11.68 23.391 1 97.31 331 HIS B CA 1
ATOM 5463 C C . HIS B 1 331 ? -12.461 10.492 23.75 1 97.31 331 HIS B C 1
ATOM 5465 O O . HIS B 1 331 ? -11.953 9.453 24.188 1 97.31 331 HIS B O 1
ATOM 5471 N N . ARG B 1 332 ? -13.703 10.633 23.594 1 97.38 332 ARG B N 1
ATOM 5472 C CA . ARG B 1 332 ? -14.656 9.578 23.922 1 97.38 332 ARG B CA 1
ATOM 5473 C C . ARG B 1 332 ? -14.453 8.352 23.047 1 97.38 332 ARG B C 1
ATOM 5475 O O . ARG B 1 332 ? -14.781 7.234 23.438 1 97.38 332 ARG B O 1
ATOM 5482 N N . VAL B 1 333 ? -13.938 8.539 21.875 1 98.31 333 VAL B N 1
ATOM 5483 C CA . VAL B 1 333 ? -13.68 7.441 20.938 1 98.31 333 VAL B CA 1
ATOM 5484 C C . VAL B 1 333 ? -12.383 6.73 21.328 1 98.31 333 VAL B C 1
ATOM 5486 O O . VAL B 1 333 ? -12.195 5.555 21.016 1 98.31 333 VAL B O 1
ATOM 5489 N N . GLY B 1 334 ? -11.516 7.473 21.969 1 98 334 GLY B N 1
ATOM 5490 C CA . GLY B 1 334 ? -10.305 6.836 22.469 1 98 334 GLY B CA 1
ATOM 5491 C C . GLY B 1 334 ? -9.031 7.484 21.953 1 98 334 GLY B C 1
ATOM 5492 O O . GLY B 1 334 ? -7.941 6.93 22.094 1 98 334 GLY B O 1
ATOM 5493 N N . PHE B 1 335 ? -9.141 8.617 21.281 1 97.81 335 PHE B N 1
ATOM 5494 C CA . PHE B 1 335 ? -7.949 9.336 20.859 1 97.81 335 PHE B CA 1
ATOM 5495 C C . PHE B 1 335 ? -7.191 9.875 22.062 1 97.81 335 PHE B C 1
ATOM 5497 O O . PHE B 1 335 ? -7.797 10.406 23 1 97.81 335 PHE B O 1
ATOM 5504 N N . ALA B 1 336 ? -5.938 9.82 22.016 1 96.12 336 ALA B N 1
ATOM 5505 C CA . ALA B 1 336 ? -5.105 10.016 23.203 1 96.12 336 ALA B CA 1
ATOM 5506 C C . ALA B 1 336 ? -4.777 11.484 23.422 1 96.12 336 ALA B C 1
ATOM 5508 O O . ALA B 1 336 ? -4.707 12.258 22.453 1 96.12 336 ALA B O 1
ATOM 5509 N N . GLY B 1 337 ? -4.551 11.844 24.688 1 92.5 337 GLY B N 1
ATOM 5510 C CA . GLY B 1 337 ? -3.957 13.109 25.078 1 92.5 337 GLY B CA 1
ATOM 5511 C C . GLY B 1 337 ? -4.875 14.297 24.859 1 92.5 337 GLY B C 1
ATOM 5512 O O . GLY B 1 337 ? -4.41 15.406 24.594 1 92.5 337 GLY B O 1
ATOM 5513 N N . LEU B 1 338 ? -6.098 14.055 24.844 1 93.62 338 LEU B N 1
ATOM 5514 C CA . LEU B 1 338 ? -7.059 15.133 24.641 1 93.62 338 LEU B CA 1
ATOM 5515 C C . LEU B 1 338 ? -7.824 15.438 25.922 1 93.62 338 LEU B C 1
ATOM 5517 O O . LEU B 1 338 ? -7.793 14.656 26.859 1 93.62 338 LEU B O 1
ATOM 5521 N N . CYS B 1 339 ? -8.398 16.672 26 1 91.5 339 CYS B N 1
ATOM 5522 C CA . CYS B 1 339 ? -9.297 17.094 27.078 1 91.5 339 CYS B CA 1
ATOM 5523 C C . CYS B 1 339 ? -8.594 17.062 28.422 1 91.5 339 CYS B C 1
ATOM 5525 O O . CYS B 1 339 ? -9.148 16.562 29.406 1 91.5 339 CYS B O 1
ATOM 5527 N N . GLY B 1 340 ? -7.379 17.484 28.406 1 83.12 340 GLY B N 1
ATOM 5528 C CA . GLY B 1 340 ? -6.664 17.656 29.656 1 83.12 340 GLY B CA 1
ATOM 5529 C C . GLY B 1 340 ? -5.988 16.391 30.141 1 83.12 340 GLY B C 1
ATOM 5530 O O . GLY B 1 340 ? -5.418 16.359 31.234 1 83.12 340 GLY B O 1
ATOM 5531 N N . ASP B 1 341 ? -6.145 15.312 29.375 1 85.75 341 ASP B N 1
ATOM 5532 C CA . ASP B 1 341 ? -5.449 14.078 29.734 1 85.75 341 ASP B CA 1
ATOM 5533 C C . ASP B 1 341 ? -3.945 14.312 29.844 1 85.75 341 ASP B C 1
ATOM 5535 O O . ASP B 1 341 ? -3.428 15.32 29.359 1 85.75 341 ASP B O 1
ATOM 5539 N N . GLU B 1 342 ?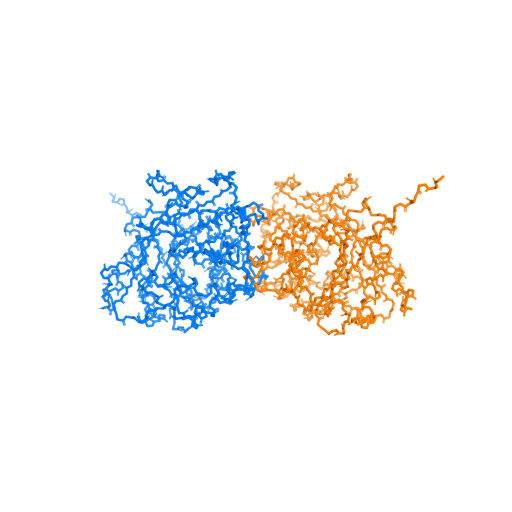 -3.273 13.391 30.547 1 81.06 342 GLU B N 1
ATOM 5540 C CA . GLU B 1 342 ? -1.822 13.438 30.703 1 81.06 342 GLU B CA 1
ATOM 5541 C C . GLU B 1 342 ? -1.123 13.367 29.344 1 81.06 342 GLU B C 1
ATOM 5543 O O . GLU B 1 342 ? -1.636 12.75 28.406 1 81.06 342 GLU B O 1
ATOM 5548 N N . LYS B 1 343 ? -0.081 14.008 29.422 1 76.38 343 LYS B N 1
ATOM 5549 C CA . LYS B 1 343 ? 0.732 13.984 28.219 1 76.38 343 LYS B CA 1
ATOM 5550 C C . LYS B 1 343 ? 1.139 12.555 27.859 1 76.38 343 LYS B C 1
ATOM 5552 O O . LYS B 1 343 ? 1.586 11.797 28.719 1 76.38 343 LYS B O 1
ATOM 5557 N N . VAL B 1 344 ? 0.811 12.172 26.734 1 83.5 344 VAL B N 1
ATOM 5558 C CA . VAL B 1 344 ? 1.146 10.844 26.25 1 83.5 344 VAL B CA 1
ATOM 5559 C C . VAL B 1 344 ? 2.174 10.945 25.125 1 83.5 344 VAL B C 1
ATOM 5561 O O . VAL B 1 344 ? 2.135 11.883 24.328 1 83.5 344 VAL B O 1
ATOM 5564 N N . ASP B 1 345 ? 3.119 10.031 25.203 1 82.19 345 ASP B N 1
ATOM 5565 C CA . ASP B 1 345 ? 4.07 9.961 24.094 1 82.19 345 ASP B CA 1
ATOM 5566 C C . ASP B 1 345 ? 3.35 9.789 22.766 1 82.19 345 ASP B C 1
ATOM 5568 O O . ASP B 1 345 ? 2.398 9.016 22.656 1 82.19 345 ASP B O 1
ATOM 5572 N N . GLY B 1 346 ? 3.709 10.633 21.844 1 83.69 346 GLY B N 1
ATOM 5573 C CA . GLY B 1 346 ? 3.096 10.531 20.531 1 83.69 346 GLY B CA 1
ATOM 5574 C C . GLY B 1 346 ? 2.115 11.648 20.234 1 83.69 346 GLY B C 1
ATOM 5575 O O . GLY B 1 346 ? 1.725 11.859 19.094 1 83.69 346 GLY B O 1
ATOM 5576 N N . VAL B 1 347 ? 1.678 12.281 21.25 1 86.69 347 VAL B N 1
ATOM 5577 C CA . VAL B 1 347 ? 0.846 13.469 21.062 1 86.69 347 VAL B CA 1
ATOM 5578 C C . VAL B 1 347 ? 1.728 14.711 20.984 1 86.69 347 VAL B C 1
ATOM 5580 O O . VAL B 1 347 ? 2.67 14.859 21.766 1 86.69 347 VAL B O 1
ATOM 5583 N N . GLU B 1 348 ? 1.459 15.492 20.031 1 87.38 348 GLU B N 1
ATOM 5584 C CA . GLU B 1 348 ? 2.291 16.672 19.812 1 87.38 348 GLU B CA 1
ATOM 5585 C C . GLU B 1 348 ? 1.441 17.891 19.438 1 87.38 348 GLU B C 1
ATOM 5587 O O . GLU B 1 348 ? 0.31 17.75 18.984 1 87.38 348 GLU B O 1
ATOM 5592 N N . ASP B 1 349 ? 2.061 19.047 19.766 1 91.81 349 ASP B N 1
ATOM 5593 C CA . ASP B 1 349 ? 1.449 20.281 19.297 1 91.81 349 ASP B CA 1
ATOM 5594 C C . ASP B 1 349 ? 1.902 20.625 17.875 1 91.81 349 ASP B C 1
ATOM 5596 O O . ASP B 1 349 ? 3.092 20.531 17.562 1 91.81 349 ASP B O 1
ATOM 5600 N N . SER B 1 350 ? 0.928 20.906 17.125 1 94.56 350 SER B N 1
ATOM 5601 C CA . SER B 1 350 ? 1.196 21.297 15.742 1 94.56 350 SER B CA 1
ATOM 5602 C C . SER B 1 350 ? 0.633 22.672 15.438 1 94.56 350 SER B C 1
ATOM 5604 O O . SER B 1 350 ? -0.311 23.125 16.094 1 94.56 350 SER B O 1
ATOM 5606 N N . LEU B 1 351 ? 1.277 23.297 14.508 1 95.5 351 LEU B N 1
ATOM 5607 C CA . LEU B 1 351 ? 0.955 24.688 14.195 1 95.5 351 LEU B CA 1
ATOM 5608 C C . LEU B 1 351 ? 1.052 24.938 12.695 1 95.5 351 LEU B C 1
ATOM 5610 O O . LEU B 1 351 ? 1.897 24.359 12.016 1 95.5 351 LEU B O 1
ATOM 5614 N N . GLU B 1 352 ? 0.135 25.656 12.219 1 95 352 GLU B N 1
ATOM 5615 C CA . GLU B 1 352 ? 0.253 26.234 10.883 1 95 352 GLU B CA 1
ATOM 5616 C C . GLU B 1 352 ? 0.336 27.75 10.938 1 95 352 GLU B C 1
ATOM 5618 O O . GLU B 1 352 ? -0.578 28.406 11.438 1 95 352 GLU B O 1
ATOM 5623 N N . LEU B 1 353 ? 1.406 28.281 10.422 1 95.75 353 LEU B N 1
ATOM 5624 C CA . LEU B 1 353 ? 1.568 29.719 10.328 1 95.75 353 LEU B CA 1
ATOM 5625 C C . LEU B 1 353 ? 1.572 30.172 8.875 1 95.75 353 LEU B C 1
ATOM 5627 O O . LEU B 1 353 ? 2.252 29.578 8.039 1 95.75 353 LEU B O 1
ATOM 5631 N N . GLY B 1 354 ? 0.759 31.172 8.656 1 93.62 354 GLY B N 1
ATOM 5632 C CA . GLY B 1 354 ? 0.72 31.766 7.332 1 93.62 354 GLY B CA 1
ATOM 5633 C C . GLY B 1 354 ? 1.539 33.031 7.227 1 93.62 354 GLY B C 1
ATOM 5634 O O . GLY B 1 354 ? 2.006 33.562 8.234 1 93.62 354 GLY B O 1
ATOM 5635 N N . PHE B 1 355 ? 1.753 33.5 6.004 1 93.69 355 PHE B N 1
ATOM 5636 C CA . PHE B 1 355 ? 2.463 34.719 5.738 1 93.69 355 PHE B CA 1
ATOM 5637 C C . PHE B 1 355 ? 1.562 35.719 5.012 1 93.69 355 PHE B C 1
ATOM 5639 O O . PHE B 1 355 ? 0.791 35.344 4.129 1 93.69 355 PHE B O 1
ATOM 5646 N N . VAL B 1 356 ? 1.7 36.938 5.41 1 88.88 356 VAL B N 1
ATOM 5647 C CA . VAL B 1 356 ? 0.843 38 4.895 1 88.88 356 VAL B CA 1
ATOM 5648 C C . VAL B 1 356 ? 1.118 38.219 3.408 1 88.88 356 VAL B C 1
ATOM 5650 O O . VAL B 1 356 ? 2.275 38.25 2.984 1 88.88 356 VAL B O 1
ATOM 5653 N N . GLY B 1 357 ? 0.008 38.375 2.629 1 78.38 357 GLY B N 1
ATOM 5654 C CA . GLY B 1 357 ? 0.12 38.75 1.229 1 78.38 357 GLY B CA 1
ATOM 5655 C C . GLY B 1 357 ? 0.286 37.562 0.303 1 78.38 357 GLY B C 1
ATOM 5656 O O . GLY B 1 357 ? 0.449 37.719 -0.908 1 78.38 357 GLY B O 1
ATOM 5657 N N . SER B 1 358 ? 0.237 36.406 0.834 1 71.44 358 SER B N 1
ATOM 5658 C CA . SER B 1 358 ? 0.395 35.25 -0.016 1 71.44 358 SER B CA 1
ATOM 5659 C C . SER B 1 358 ? -0.958 34.688 -0.438 1 71.44 358 SER B C 1
ATOM 5661 O O . SER B 1 358 ? -1.965 34.875 0.242 1 71.44 358 SER B O 1
ATOM 5663 N N . ALA B 1 359 ? -1.02 34.25 -1.686 1 71.12 359 ALA B N 1
ATOM 5664 C CA . ALA B 1 359 ? -2.217 33.531 -2.143 1 71.12 359 ALA B CA 1
ATOM 5665 C C . ALA B 1 359 ? -2.381 32.188 -1.42 1 71.12 359 ALA B C 1
ATOM 5667 O O . ALA B 1 359 ? -1.526 31.312 -1.53 1 71.12 359 ALA B O 1
ATOM 5668 N N . ARG B 1 360 ? -3.498 32.125 -0.693 1 70.25 360 ARG B N 1
ATOM 5669 C CA . ARG B 1 360 ? -3.723 30.938 0.143 1 70.25 360 ARG B CA 1
ATOM 5670 C C . ARG B 1 360 ? -4.055 29.719 -0.708 1 70.25 360 ARG B C 1
ATOM 5672 O O . ARG B 1 360 ? -4.758 29.828 -1.714 1 70.25 360 ARG B O 1
ATOM 5679 N N . GLY B 1 361 ? -3.436 28.656 -0.419 1 66.62 361 GLY B N 1
ATOM 5680 C CA . GLY B 1 361 ? -3.678 27.391 -1.095 1 66.62 361 GLY B CA 1
ATOM 5681 C C . GLY B 1 361 ? -4.836 26.609 -0.503 1 66.62 361 GLY B C 1
ATOM 5682 O O . GLY B 1 361 ? -5.879 27.188 -0.183 1 66.62 361 GLY B O 1
ATOM 5683 N N . HIS B 1 362 ? -4.824 25.344 -0.674 1 65.12 362 HIS B N 1
ATOM 5684 C CA . HIS B 1 362 ? -5.914 24.469 -0.257 1 65.12 362 HIS B CA 1
ATOM 5685 C C . HIS B 1 362 ? -5.418 23.391 0.701 1 65.12 362 HIS B C 1
ATOM 5687 O O . HIS B 1 362 ? -4.262 22.969 0.624 1 65.12 362 HIS B O 1
ATOM 5693 N N . TRP B 1 363 ? -6.254 23.188 1.818 1 68.56 363 TRP B N 1
ATOM 5694 C CA . TRP B 1 363 ? -6.02 22.031 2.68 1 68.56 363 TRP B CA 1
ATOM 5695 C C . TRP B 1 363 ? -6.84 20.828 2.217 1 68.56 363 TRP B C 1
ATOM 5697 O O . TRP B 1 363 ? -8 20.969 1.825 1 68.56 363 TRP B O 1
#

InterPro domains:
  IPR000182 GNAT domain [PF13508] (253-335)
  IPR000182 GNAT domain [PS51186] (209-354)
  IPR016181 Acyl-CoA N-acyltransferase [SSF55729] (198-335)

Nearest PDB structures (foldseek):
  4ius-assembly1_A  TM=7.029E-01  e=6.411E-10  Kribbella flavida DSM 17836
  3bln-assembly1_A-2  TM=7.003E-01  e=4.083E-07  Bacillus cereus ATCC 10987
  4pv6-assembly8_N  TM=6.949E-01  e=4.891E-06  Thermoplasma volcanium GSS1
  3fnc-assembly1_B  TM=6.782E-01  e=1.234E-04  Listeria innocua Clip11262
  8iym-assembly3_C  TM=6.564E-01  e=1.313E-04  Helicobacter pylori 26695

Sequence (726 aa):
MPARTTPNAHSSSVIMQHDSASDFLAVAYPTLRRHEASSNIVLAHALKRVSTEAALSGAQFTSDADVDACLEAVDASSFAPHRTSGAFWLTLWSSSPGCQPTLDIVLACVDWTLGNYPIFLWSPKKPSENSSSWFQPRIEQLADYLRQCVGPERVFSIFGMTSLVKTFARYWSQVTGFRIEPEPFYAAYFSFCNVNTFRPSNVPLPTGHRLRRAMIADLEQVAQLCKEFADDSVHFPLPLDRARIEARELISKGQIWVYDANGALTTICAVTRNTHRVSAITKVYTTPRWRRRGCAEFLVRFVTAQLLFDCGKESVVLYVGHENSAQKVYHRVGFAGLCGDEKVDGVEDSLELGFVGSARGHWMPARTTPNAHSSSVIMQHDSASDFLAVAYPTLRRHEASSNIVLAHALKRVSTEAALSGAQFTSDADVDACLEAVDASSFAPHRTSGAFWLTLWSSSPGCQPTLDIVLACVDWTLGNYPIFLWSPKKPSENSSSWFQPRIEQLADYLRQCVGPERVFSIFGMTSLVKTFARYWSQVTGFRIEPEPFYAAYFSFCNVNTFRPSNVPLPTGHRLRRAMIADLEQVAQLCKEFADDSVHFPLPLDRARIEARELISKGQIWVYDANGALTTICAVTRNTHRVSAITKVYTTPRWRRRGCAEFLVRFVTAQLLFDCGKESVVLYVGHENSAQKVYHRVGFAGLCGDEKVDGVEDSLELGFVGSARGHW

Organism: Phanerochaete carnosa (strain HHB-10118-sp) (NCBI:txid650164)

Radius of gyration: 27.94 Å; Cα contacts (8 Å, |Δi|>4): 1423; chains: 2; bounding box: 104×76×61 Å

Solvent-accessible surface area (backbone atoms only — not comparable to full-atom values): 38756 Å² total; per-residue (Å²): 131,83,77,76,76,72,77,72,80,69,69,46,72,51,52,38,62,20,75,40,43,60,61,40,35,61,59,43,30,51,62,38,60,77,39,39,73,83,34,34,79,57,50,18,63,34,42,58,64,34,52,23,52,36,57,51,34,26,39,52,64,42,44,69,67,54,25,51,52,45,65,71,65,52,58,73,66,40,56,50,72,55,71,60,92,65,49,34,35,37,40,34,31,39,34,41,89,97,48,76,72,40,76,52,39,40,39,36,44,44,64,57,97,83,35,39,36,51,32,36,43,48,52,82,66,50,74,88,73,56,43,69,78,65,47,45,64,55,40,51,52,49,51,57,45,45,60,50,26,40,59,75,62,72,55,24,24,34,31,24,43,38,73,59,33,52,53,39,51,54,51,49,24,71,75,69,66,46,47,67,42,89,65,63,76,38,49,25,37,33,29,40,29,32,85,86,47,47,42,86,76,84,76,74,76,60,88,73,45,46,76,43,70,47,48,78,89,39,35,68,62,47,9,51,49,50,18,52,47,23,59,72,38,87,78,42,76,41,56,61,72,57,16,38,53,52,32,46,50,32,35,74,43,52,27,30,32,31,31,28,56,71,83,43,73,45,25,44,41,27,46,76,40,44,41,92,46,30,37,24,49,76,43,75,42,57,47,77,94,53,54,94,68,52,51,61,42,55,44,53,40,52,53,51,46,42,43,38,71,72,54,60,27,58,33,39,33,38,72,44,45,77,84,41,72,62,42,58,43,44,36,64,34,17,32,45,55,39,90,81,46,64,90,41,92,84,48,42,56,29,26,25,44,32,33,58,91,36,71,74,56,40,134,131,82,78,75,76,71,77,71,78,71,68,48,72,50,53,37,63,20,75,40,43,63,61,40,36,60,60,45,32,51,61,37,60,78,38,38,74,83,35,34,80,57,49,21,64,33,43,56,64,35,52,22,53,36,58,50,33,26,38,52,64,42,44,70,67,54,25,52,53,46,65,70,65,54,59,74,65,40,56,51,72,54,70,60,91,64,49,34,35,38,42,33,33,38,34,43,91,95,49,75,71,38,77,51,38,38,37,36,43,43,66,56,96,84,35,40,35,51,33,37,44,48,53,82,67,51,74,88,74,56,43,70,78,65,48,46,65,55,40,52,52,50,50,57,46,46,59,51,27,41,60,73,62,71,55,22,25,34,32,25,43,38,71,60,35,52,53,38,51,54,51,48,24,70,76,69,65,44,46,67,44,89,64,62,76,39,50,24,38,34,29,41,26,33,84,87,46,47,42,86,77,84,76,75,76,60,88,73,47,46,77,44,71,46,49,78,91,41,36,68,61,47,8,53,50,50,18,52,45,24,58,73,37,87,80,43,76,40,57,62,74,56,16,38,52,52,31,47,50,31,33,75,43,50,27,28,32,30,31,29,57,70,83,42,73,45,25,43,40,27,47,74,42,41,40,92,45,29,37,24,49,74,43,75,41,56,47,76,94,52,55,94,67,51,53,61,44,55,44,52,40,51,53,51,46,42,42,40,71,72,54,59,27,58,32,40,32,38,70,44,46,77,83,39,73,62,43,58,42,43,36,63,34,18,32,44,56,39,89,81,45,65,89,40,94,82,48,43,58,30,28,24,45,33,33,57,92,38,71,74,56,41,135

Secondary structure (DSSP, 8-state):
-----------EEEEEEESSHHHHHHHHHHHHHHTTTTTHHHHHHHHTTSBHHIIIIITTT--HHHHHHHHHH--GGGGS----SS-EEEEEEEE-TTS--EEEEEEEEEEETTEEEEEEEE-SS-GGG--HHHHHHHHHHHHHHHHHHS-GGG-SEEEEEHHHHHHHHHHHHHHH-PPBPSS-SEEEEEEEEETTT-----PPPPTTEEEEE--GGGHHHHHHHHHHHHHHSTT----HHHHHHHHHHHHHTT-EEEEEETTEEEEEEEEEEE-SSEEEEEEEEE-GGGTTSSHHHHHHHHHHHIIIIIS--SEEEEEEETT-THHHHHHHHT-TT-TTPPP-TT-EEEEEEEBTTPPP---/-----------EEEEEEESSHHHHHHHHHHHHHHTTTTTHHHHHHHHTTSBHHIIIIITTT--HHHHHHHHHH--GGGGS----SS-EEEEEEEE-TTS--EEEEEEEEEEETTEEEEEEEE-SS-GGG--HHHHHHHHHHHHHHHHHHS-GGG-SEEEEEHHHHHHHHHHHHHHH-PPBPSS-SEEEEEEEE-TTT-----PPPPTTEEEEE--GGGHHHHHHHHHHHHHHSTT----HHHHHHHHHHHHHTT-EEEEEETTEEEEEEEEEEE-SSEEEEEEEEE-GGGTTSSHHHHHHHHHHHIIIIIS--SEEEEEEETT-THHHHHHHHT-TT-TTPPP-TT-EEEEEEEBTTPPP---

pLDDT: mean 90.57, std 11.92, range [24.69, 98.75]

Foldseek 3Di:
DDDDPPPPQDKDKAKFKFQALLVVLLQCVVVCVVVVQQSLVVNLQSLVRDDPCCQVPVSVPRDLVSNQVCVVVDDPVRRAAAADDAKMKMWMWIDGVPDRIDTAKMWTWHADPQWTDAIEIGGPDDPVRDDLVVQQVVLLVVLVSVVRHDPLLSRQKYKHFPSNRVSNQVNNCVVNVWAWDPDFLFKWKKWKFFPVQFDDDPDDDPPQKDKDFDAPVCLQLQLVQQQVQVVVRVFGHADSVRSSVVSVVQNVVRFKMFIQDNNHTFWMWGWRRDGDQEIETEDIGGDPVCPPVCRRLVRVLVVQCCCHPVVPHRMYIYIDGLPDPCLVSCVNRRIPDTDPHDDDPPMGIMTMMGTPPHDDTHD/DDDDPPPPQDKDKAKFKFQALLVVLLQCVVVCVVVVQQSLVVNLQSLVRDDPCCQVPVSVPRDLVSNQVCVVVDDPVRRAAAADDAKMKMWMWIDGVPDRIDTAKMWTWHADPQWTDAIEIGGPDDPVVDDLVVQQVVLLVVLVSVVRHDPLLSRQKYKHFPSNRVSNQVNNCVVNVWAWDPDFLFKWKKWKFFPVQFDDDPDDDPPLKDKDFDAPVCLQLQLVQQQVQVVVRVFGHADSVRSSVVSVVQNVVRFKMFIQDNNHTFWMWGWRRDGDQEIETEDIGGDPVCPPVCRRLVRVLVVQCCCHPVVPHRMYIYIDGPPHPCLVSCVNRRIPDTDPDDDDPPMGIMTMIGTPPHDDTHD